Protein AF-0000000087545070 (afdb_homodimer)

InterPro domains:
  IPR004045 Glutathione S-transferase, N-terminal [PF13409] (9-76)
  IPR004045 Glutathione S-transferase, N-terminal [PS50404] (1-81)
  IPR004046 Glutathione S-transferase, C-terminal [PF00043] (104-188)
  IPR010987 Glutathione S-transferase, C-terminal-like [PS50405] (87-203)
  IPR036249 Thioredoxin-lik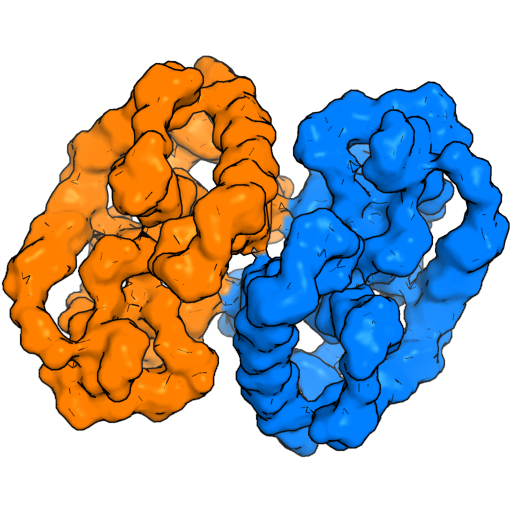e superfamily [SSF52833] (1-84)
  IPR036282 Glutathione S-transferase, C-terminal domain superfamily [SSF47616] (80-197)
  IPR040079 Glutathione transferase family [SFLDS00019] (1-199)

Solvent-accessible surface area (backbone atoms only — not comparable to full-atom values): 22000 Å² total; per-residue (Å²): 68,36,40,36,26,37,78,96,39,66,26,49,19,46,46,25,46,36,50,69,68,68,54,78,67,42,84,37,43,39,22,83,82,81,31,36,28,65,86,73,45,57,40,48,78,74,36,77,88,59,64,66,28,37,36,34,42,83,87,64,52,69,41,44,45,57,69,24,43,34,52,52,54,45,68,71,41,83,87,54,72,42,52,60,57,77,89,38,70,62,27,44,51,47,42,24,50,42,50,46,41,44,46,48,51,45,48,38,47,53,64,68,72,41,82,85,51,53,66,76,57,42,47,57,41,50,54,54,31,48,55,50,49,52,52,52,26,62,68,33,60,97,42,78,29,90,79,63,53,70,27,49,59,47,42,40,48,48,39,51,60,65,49,33,62,83,67,74,42,65,58,72,81,33,60,49,47,36,50,39,46,53,56,55,55,67,35,67,39,41,44,49,38,54,52,52,52,70,68,52,73,89,95,67,35,40,36,26,40,77,96,39,66,25,49,18,44,46,25,48,37,49,69,68,67,54,77,66,42,82,36,44,39,22,82,83,81,32,35,28,65,86,72,44,58,41,50,79,73,36,76,88,58,63,68,27,37,37,33,41,83,89,65,52,70,44,44,46,59,70,24,43,35,51,53,55,45,67,71,41,82,87,54,71,41,51,60,58,78,89,37,71,61,26,45,51,48,43,25,49,40,50,46,40,43,46,48,51,44,48,37,47,53,64,68,74,42,83,88,51,53,66,76,56,42,48,56,40,48,54,55,31,49,55,50,49,51,51,51,26,60,69,33,61,96,42,77,30,88,78,62,54,69,26,49,59,48,42,40,49,48,40,52,58,66,48,34,62,83,67,74,42,67,57,72,83,33,60,49,47,36,52,38,46,53,56,52,56,68,36,68,39,41,45,49,38,53,51,52,52,70,68,53,72,89,92

Secondary structure (DSSP, 8-state):
-EEEE-TTSTTHHHHHHHHHHT---EEEEB-TTT-BBTTSSBGGGT-TT--S-EEE-TTS-EEESHHHHHHHHHHTSTT-SSSPPTTSHHHHHHHHHHHHIIIIIIHHHGGGG-TTS-HHHHHHHHHHHHHHHHHHHHHTTT-SSTBSB--HHHHHHHHHHTTGGGGT--GGGSHHHHHHHHHHHTSHHHHHHHHHHHHSPP-/-EEEE-TTSTTHHHHHHHHHHT---EEEEB-TTT-BBTTSSBGGGT-TT--S-EEE-TTS-EEESHHHHHHHHHHTSTT-SSSPPTTSHHHHHHHHHHHHIIIIIIHHHGGGG-TTS-HHHHHHHHHHHHHHHHHHHHHTTT-SSTBSB--HHHHHHHHHHTTGGGGT--GGGSHHHHHHHHHHHTSHHHHHHHHHHHHSPP-

Foldseek 3Di:
DEWEDEALDLSLLLQLLCLLLVHDYHYWYADQPQCAIPVGDRVCVQPVVRDDTWDQDPVGDIDGDLLVSSVVSVVVRPPDPQADDPPDVRNVVVVVLSVCCVCQQQVLCVVLVDPVDDPVVNVVSVVSNVVSLVVVLVCCVVALANSRDHHSSLSSNLSSVVCCVVNVHDNVVRVSVVNSNVVVCPDPSSVVSNVVNVPDDDD/DEWEDEALDLSLLLQLLCLLLVHDYHYWYADQPQCAIPVGDRVCVQPVVRDDTWDQDPVGDIDGDLLVSSVVSVVVRPPDPQADDPPDVRNVVVVVLSVCCVCQQQVLCVVLVPPVDDPVVNVVSVVSNVVSLVVVLVCCVVALANSRDHHSSLSSNLSSVVCCVVNVHDNVVRVSVVNSNVVVCPDPSSVVSNVVNVPDDDD

Sequence (406 aa):
MKLYFAPMTCSLSPHIVLRELGLPFELIRVDNKTKATADGRDFRDINPKGYVAALVLDNGQVLTEGPAIVQYLADQVPGNSLAPANGTWERTRLQELLN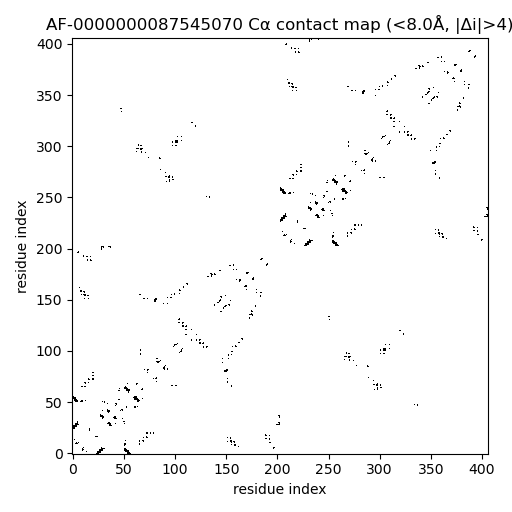FITSEIHGGSAPLFNADIPEPTQEIFRQKLFKRLDYLNKSLANKHYLLGDFGVADAYLFTVLKWLPFFDIDIRNWMELASFMNRVEARPSVQAAIAAEEATLPVMKLYFAPMTCSLSPHIVLRELGLPFELIRVDNKTKATADGRDFRDINPKGYVAALVLDNGQVLTEGPAIVQYLADQVPGNSLAPANGTWERTRLQELLNFITSEIHGGSAPLFNADIPEPTQEIFRQKLFKRLDYLNKSLANKHYLLGDFGVADAYLFTVLKWLPFFDIDIRNWMELASFMNRVEARPSVQAAIAAEEATLPV

Nearest PDB structures (foldseek):
  2dsa-assembly2_C  TM=9.836E-01  e=1.016E-21  Paraburkholderia xenovorans LB400
  4kgi-assembly1_B  TM=9.615E-01  e=3.868E-19  Shigella flexneri 2a str. 2457T
  1f2e-assembly1_A  TM=9.728E-01  e=1.217E-18  Sphingomonas paucimobilis
  1n2a-assembly1_A  TM=9.494E-01  e=1.500E-18  Escherichia coli
  6m1t-assembly1_B  TM=9.633E-01  e=4.253E-18  Sphingobium chungbukense

Radius of gyration: 20.49 Å; Cα contacts (8 Å, |Δi|>4): 634; chains: 2; bounding box: 48×54×51 Å

pLDDT: mean 97.84, std 1.54, range [91.88, 98.94]

Organism: NCBI:txid47879

Structure (mmCIF, N/CA/C/O backbone):
data_AF-0000000087545070-model_v1
#
loop_
_entity.id
_entity.type
_entity.pdbx_description
1 polymer 'GST C-terminal domain-containing protein'
#
loop_
_atom_site.group_PDB
_atom_site.id
_atom_site.type_symbol
_atom_site.label_atom_id
_atom_site.label_alt_id
_atom_site.label_comp_id
_atom_site.label_asym_id
_atom_site.label_entity_id
_atom_site.label_seq_id
_atom_site.pdbx_PDB_ins_code
_atom_site.Cartn_x
_atom_site.Cartn_y
_atom_site.Cartn_z
_atom_site.occupancy
_atom_site.B_iso_or_equiv
_atom_site.auth_seq_id
_atom_site.auth_comp_id
_atom_site.auth_asym_id
_atom_site.auth_atom_id
_atom_site.pdbx_PDB_model_num
ATOM 1 N N . MET A 1 1 ? 16.094 -10.484 -16.25 1 98.06 1 MET A N 1
ATOM 2 C CA . MET A 1 1 ? 15.594 -10.125 -14.922 1 98.06 1 MET A CA 1
ATOM 3 C C . MET A 1 1 ? 15.586 -11.336 -14 1 98.06 1 MET A C 1
ATOM 5 O O . MET A 1 1 ? 15.586 -12.477 -14.461 1 98.06 1 MET A O 1
ATOM 9 N N . LYS A 1 2 ? 15.766 -11.117 -12.727 1 98.81 2 LYS A N 1
ATOM 10 C CA . LYS A 1 2 ? 15.648 -12.156 -11.703 1 98.81 2 LYS A CA 1
ATOM 11 C C . LYS A 1 2 ? 14.539 -11.828 -10.703 1 98.81 2 LYS A C 1
ATOM 13 O O . LYS A 1 2 ? 14.5 -10.719 -10.156 1 98.81 2 LYS A O 1
ATOM 18 N N . LEU A 1 3 ? 13.641 -12.758 -10.578 1 98.94 3 LEU A N 1
ATOM 19 C CA . LEU A 1 3 ? 12.609 -12.609 -9.555 1 98.94 3 LEU A CA 1
ATOM 20 C C . LEU A 1 3 ? 12.93 -13.453 -8.328 1 98.94 3 LEU A C 1
ATOM 22 O O . LEU A 1 3 ? 12.961 -14.688 -8.406 1 98.94 3 LEU A O 1
ATOM 26 N N . TYR A 1 4 ? 13.258 -12.82 -7.234 1 98.94 4 TYR A N 1
ATOM 27 C CA . TYR A 1 4 ? 13.406 -13.508 -5.953 1 98.94 4 TYR A CA 1
ATOM 28 C C . TYR A 1 4 ? 12.047 -13.742 -5.309 1 98.94 4 TYR A C 1
ATOM 30 O O . TYR A 1 4 ? 11.273 -12.797 -5.105 1 98.94 4 TYR A O 1
ATOM 38 N N . PHE A 1 5 ? 11.781 -15.008 -5.02 1 98.81 5 PHE A N 1
ATOM 39 C CA . PHE A 1 5 ? 10.445 -15.406 -4.582 1 98.81 5 PHE A CA 1
ATOM 40 C C . PHE A 1 5 ? 10.531 -16.438 -3.469 1 98.81 5 PHE A C 1
ATOM 42 O O . PHE A 1 5 ? 11.602 -17 -3.219 1 98.81 5 PHE A O 1
ATOM 49 N N . ALA A 1 6 ? 9.5 -16.625 -2.738 1 98.31 6 ALA A N 1
ATOM 50 C CA . ALA A 1 6 ? 9.25 -17.766 -1.869 1 98.31 6 ALA A CA 1
ATOM 51 C C . ALA A 1 6 ? 7.871 -18.359 -2.127 1 98.31 6 ALA A C 1
ATOM 53 O O . ALA A 1 6 ? 6.91 -17.641 -2.393 1 98.31 6 ALA A O 1
ATOM 54 N N . PRO A 1 7 ? 7.723 -19.672 -2.061 1 96.19 7 PRO A N 1
ATOM 55 C CA . PRO A 1 7 ? 6.426 -20.297 -2.332 1 96.19 7 PRO A CA 1
ATOM 56 C C . PRO A 1 7 ? 5.328 -19.828 -1.381 1 96.19 7 PRO A C 1
ATOM 58 O O . PRO A 1 7 ? 5.586 -19.609 -0.194 1 96.19 7 PRO A O 1
ATOM 61 N N . MET A 1 8 ? 4.152 -19.656 -1.909 1 94.62 8 MET A N 1
ATOM 62 C CA . MET A 1 8 ? 2.951 -19.328 -1.146 1 94.62 8 MET A CA 1
ATOM 63 C C . MET A 1 8 ? 3.072 -17.953 -0.508 1 94.62 8 MET A C 1
ATOM 65 O O . MET A 1 8 ? 2.623 -17.734 0.62 1 94.62 8 MET A O 1
ATOM 69 N N . THR A 1 9 ? 3.834 -17.094 -1.101 1 97.94 9 THR A N 1
ATOM 70 C CA . THR A 1 9 ? 3.947 -15.703 -0.652 1 97.94 9 THR A CA 1
ATOM 71 C C . THR A 1 9 ? 3.445 -14.742 -1.727 1 97.94 9 THR A C 1
ATOM 73 O O . THR A 1 9 ? 2.98 -15.172 -2.783 1 97.94 9 THR A O 1
ATOM 76 N N . CYS A 1 10 ? 3.539 -13.492 -1.442 1 98.5 10 CYS A N 1
ATOM 77 C CA . CYS A 1 10 ? 3.021 -12.445 -2.32 1 98.5 10 CYS A CA 1
ATOM 78 C C . CYS A 1 10 ? 3.809 -12.391 -3.625 1 98.5 10 CYS A C 1
ATOM 80 O O . CYS A 1 10 ? 3.363 -11.781 -4.598 1 98.5 10 CYS A O 1
ATOM 82 N N . SER A 1 11 ? 4.988 -13.016 -3.701 1 98.81 11 SER A N 1
ATOM 83 C CA . SER A 1 11 ? 5.836 -12.961 -4.887 1 98.81 11 SER A CA 1
ATOM 84 C C . SER A 1 11 ? 5.219 -13.742 -6.043 1 98.81 11 SER A C 1
ATOM 86 O O . SER A 1 11 ? 5.668 -13.625 -7.188 1 98.81 11 SER A O 1
ATOM 88 N N . LEU A 1 12 ? 4.152 -14.523 -5.773 1 98.94 12 LEU A N 1
ATOM 89 C CA . LEU A 1 12 ? 3.424 -15.195 -6.844 1 98.94 12 LEU A CA 1
ATOM 90 C C . LEU A 1 12 ? 2.809 -14.188 -7.805 1 98.94 12 LEU A C 1
ATOM 92 O O . LEU A 1 12 ? 2.727 -14.438 -9.008 1 98.94 12 LEU A O 1
ATOM 96 N N . SER A 1 13 ? 2.434 -13.055 -7.293 1 98.94 13 SER A N 1
ATOM 97 C CA . SER A 1 13 ? 1.798 -12.008 -8.086 1 98.94 13 SER A CA 1
ATOM 98 C C . SER A 1 13 ? 2.715 -11.531 -9.211 1 98.94 13 SER A C 1
ATOM 100 O O . SER A 1 13 ? 2.385 -11.672 -10.391 1 98.94 13 SER A O 1
ATOM 102 N N . PRO A 1 14 ? 3.926 -10.992 -8.938 1 98.94 14 PRO A N 1
ATOM 103 C CA . PRO A 1 14 ? 4.793 -10.602 -10.055 1 98.94 14 PRO A CA 1
ATOM 104 C C . PRO A 1 14 ? 5.207 -11.789 -10.922 1 98.94 14 PRO A C 1
ATOM 106 O O . PRO A 1 14 ? 5.434 -11.633 -12.125 1 98.94 14 PRO A O 1
ATOM 109 N N . HIS A 1 15 ? 5.277 -13 -10.328 1 98.94 15 HIS A N 1
ATOM 110 C CA . HIS A 1 15 ? 5.574 -14.188 -11.117 1 98.94 15 HIS A CA 1
ATOM 111 C C . HIS A 1 15 ? 4.508 -14.414 -12.188 1 98.94 15 HIS A C 1
ATOM 113 O O . HIS A 1 15 ? 4.832 -14.641 -13.352 1 98.94 15 HIS A O 1
ATOM 119 N N . ILE A 1 16 ? 3.242 -14.328 -11.82 1 98.94 16 ILE A N 1
ATOM 120 C CA . ILE A 1 16 ? 2.125 -14.461 -12.75 1 98.94 16 ILE A CA 1
ATOM 121 C C . ILE A 1 16 ? 2.223 -13.391 -13.828 1 98.94 16 ILE A C 1
ATOM 123 O O . ILE A 1 16 ? 2.08 -13.68 -15.023 1 98.94 16 ILE A O 1
ATOM 127 N N . VAL A 1 17 ? 2.5 -12.141 -13.43 1 98.94 17 VAL A N 1
ATOM 128 C CA . VAL A 1 17 ? 2.527 -11.008 -14.352 1 98.94 17 VAL A CA 1
ATOM 129 C C . VAL A 1 17 ? 3.656 -11.195 -15.359 1 98.94 17 VAL A C 1
ATOM 131 O O . VAL A 1 17 ? 3.482 -10.914 -16.547 1 98.94 17 VAL A O 1
ATOM 134 N N . LEU A 1 18 ? 4.812 -11.664 -14.906 1 98.94 18 LEU A N 1
ATOM 135 C CA . LEU A 1 18 ? 5.922 -11.953 -15.805 1 98.94 18 LEU A CA 1
ATOM 136 C C . LEU A 1 18 ? 5.508 -12.953 -16.891 1 98.94 18 LEU A C 1
ATOM 138 O O . LEU A 1 18 ? 5.809 -12.758 -18.062 1 98.94 18 LEU A O 1
ATOM 142 N N . ARG A 1 19 ? 4.801 -13.953 -16.5 1 98.88 19 ARG A N 1
ATOM 143 C CA . ARG A 1 19 ? 4.371 -14.992 -17.438 1 98.88 19 ARG A CA 1
ATOM 144 C C . ARG A 1 19 ? 3.281 -14.484 -18.375 1 98.88 19 ARG A C 1
ATOM 146 O O . ARG A 1 19 ? 3.297 -14.766 -19.562 1 98.88 19 ARG A O 1
ATOM 153 N N . GLU A 1 20 ? 2.311 -13.711 -17.844 1 98.81 20 GLU A N 1
ATOM 154 C CA . GLU A 1 20 ? 1.271 -13.109 -18.672 1 98.81 20 GLU A CA 1
ATOM 155 C C . GLU A 1 20 ? 1.877 -12.25 -19.781 1 98.81 20 GLU A C 1
ATOM 157 O O . GLU A 1 20 ? 1.342 -12.195 -20.891 1 98.81 20 GLU A O 1
ATOM 162 N N . LEU A 1 21 ? 2.982 -11.602 -19.469 1 98.75 21 LEU A N 1
ATOM 163 C CA . LEU A 1 21 ? 3.588 -10.648 -20.391 1 98.75 21 LEU A CA 1
ATOM 164 C C . LEU A 1 21 ? 4.59 -11.336 -21.312 1 98.75 21 LEU A C 1
ATOM 166 O O . LEU A 1 21 ? 5.086 -10.727 -22.266 1 98.75 21 LEU A O 1
ATOM 170 N N . GLY A 1 22 ? 4.938 -12.57 -21.031 1 98.25 22 GLY A N 1
ATOM 171 C CA . GLY A 1 22 ? 5.914 -13.305 -21.828 1 98.25 22 GLY A CA 1
ATOM 172 C C . GLY A 1 22 ? 7.324 -12.766 -21.672 1 98.25 22 GLY A C 1
ATOM 173 O O . GLY A 1 22 ? 8.117 -12.812 -22.625 1 98.25 22 GLY A O 1
ATOM 174 N N . LEU A 1 23 ? 7.605 -12.141 -20.547 1 98.5 23 LEU A N 1
ATOM 175 C CA . LEU A 1 23 ? 8.938 -11.602 -20.312 1 98.5 23 LEU A CA 1
ATOM 176 C C . LEU A 1 23 ? 9.883 -12.688 -19.797 1 98.5 23 LEU A C 1
ATOM 178 O O . LEU A 1 23 ? 9.492 -13.531 -19 1 98.5 23 LEU A O 1
ATOM 182 N N . PRO A 1 24 ? 11.055 -12.688 -20.344 1 98.25 24 PRO A N 1
ATOM 183 C CA . PRO A 1 24 ? 12.031 -13.641 -19.797 1 98.25 24 PRO A CA 1
ATOM 184 C C . PRO A 1 24 ? 12.492 -13.281 -18.391 1 98.25 24 PRO A C 1
ATOM 186 O O . PRO A 1 24 ? 12.664 -12.102 -18.078 1 98.25 24 PRO A O 1
ATOM 189 N N . PHE A 1 25 ? 12.68 -14.312 -17.578 1 98.62 25 PHE A N 1
ATOM 190 C CA . PHE A 1 25 ? 13.148 -14.102 -16.219 1 98.62 25 PHE A CA 1
ATOM 191 C C . PHE A 1 25 ? 13.75 -15.383 -15.648 1 98.62 25 PHE A C 1
ATOM 193 O O . PHE A 1 25 ? 13.5 -16.469 -16.156 1 98.62 25 PHE A O 1
ATOM 200 N N . GLU A 1 26 ? 14.539 -15.172 -14.633 1 98.5 26 GLU A N 1
ATOM 201 C CA . GLU A 1 26 ? 15.016 -16.266 -13.781 1 98.5 26 GLU A CA 1
ATOM 202 C C . GLU A 1 26 ? 14.328 -16.234 -12.414 1 98.5 26 GLU A C 1
ATOM 204 O O . GLU A 1 26 ? 14.203 -15.172 -11.797 1 98.5 26 GLU A O 1
ATOM 209 N N . LEU A 1 27 ? 13.852 -17.375 -12 1 98.31 27 LEU A N 1
ATOM 210 C CA . LEU A 1 27 ? 13.195 -17.531 -10.703 1 98.31 27 LEU A CA 1
ATOM 211 C C . LEU A 1 27 ? 14.195 -18 -9.648 1 98.31 27 LEU A C 1
ATOM 213 O O . LEU A 1 27 ? 14.836 -19.047 -9.812 1 98.31 27 LEU A O 1
ATOM 217 N N . ILE A 1 28 ? 14.367 -17.219 -8.562 1 98.75 28 ILE A N 1
ATOM 218 C CA . ILE A 1 28 ? 15.336 -17.547 -7.523 1 98.75 28 ILE A CA 1
ATOM 219 C C . ILE A 1 28 ? 14.625 -17.688 -6.176 1 98.75 28 ILE A C 1
ATOM 221 O O . ILE A 1 28 ? 14.164 -16.688 -5.613 1 98.75 28 ILE A O 1
ATOM 225 N N . ARG A 1 29 ? 14.602 -18.844 -5.621 1 98.69 29 ARG A N 1
ATOM 226 C CA . ARG A 1 29 ? 13.875 -19.109 -4.387 1 98.69 29 ARG A CA 1
ATOM 227 C C . ARG A 1 29 ? 14.617 -18.562 -3.178 1 98.69 29 ARG A C 1
ATOM 229 O O . ARG A 1 29 ? 15.836 -18.672 -3.09 1 98.69 29 ARG A O 1
ATOM 236 N N . VAL A 1 30 ? 13.891 -17.984 -2.27 1 98.75 30 VAL A N 1
ATOM 237 C CA . VAL A 1 30 ? 14.391 -17.438 -1.014 1 98.75 30 VAL A CA 1
ATOM 238 C C . VAL A 1 30 ? 13.805 -18.219 0.161 1 98.75 30 VAL A C 1
ATOM 240 O O . VAL A 1 30 ? 12.609 -18.547 0.163 1 98.75 30 VAL A O 1
ATOM 243 N N . ASP A 1 31 ? 14.633 -18.625 1.137 1 98 31 ASP A N 1
ATOM 244 C CA . ASP A 1 31 ? 14.133 -19.078 2.426 1 98 31 ASP A CA 1
ATOM 245 C C . ASP A 1 31 ? 13.719 -17.906 3.311 1 98 31 ASP A C 1
ATOM 247 O O . ASP A 1 31 ? 14.57 -17.141 3.768 1 98 31 ASP A O 1
ATOM 251 N N . ASN A 1 32 ? 12.484 -17.812 3.59 1 93.94 32 ASN A N 1
ATOM 252 C CA . ASN A 1 32 ? 11.938 -16.656 4.277 1 93.94 32 ASN A CA 1
ATOM 253 C C . ASN A 1 32 ? 12.445 -16.562 5.715 1 93.94 32 ASN A C 1
ATOM 255 O O . ASN A 1 32 ? 12.383 -15.492 6.332 1 93.94 32 ASN A O 1
ATOM 259 N N . LYS A 1 33 ? 12.867 -17.578 6.238 1 93.56 33 LYS A N 1
ATOM 260 C CA . LYS A 1 33 ? 13.344 -17.594 7.617 1 93.56 33 LYS A CA 1
ATOM 261 C C . LYS A 1 33 ? 14.844 -17.297 7.688 1 93.56 33 LYS A C 1
ATOM 263 O O . LYS A 1 33 ? 15.258 -16.359 8.375 1 93.56 33 LYS A O 1
ATOM 268 N N . THR A 1 34 ? 15.617 -18.016 6.898 1 97.12 34 THR A N 1
ATOM 269 C CA . THR A 1 34 ? 17.062 -17.891 6.988 1 97.12 34 THR A CA 1
ATOM 270 C C . THR A 1 34 ? 17.562 -16.781 6.062 1 97.12 34 THR A C 1
ATOM 272 O O . THR A 1 34 ? 18.703 -16.328 6.184 1 97.12 34 THR A O 1
ATOM 275 N N . LYS A 1 35 ? 16.734 -16.406 5.051 1 98.25 35 LYS A N 1
ATOM 276 C CA . LYS A 1 35 ? 17.047 -15.398 4.043 1 98.25 35 LYS A CA 1
ATOM 277 C C . LYS A 1 35 ? 18.109 -15.898 3.076 1 98.25 35 LYS A C 1
ATOM 279 O O . LYS A 1 35 ? 18.734 -15.109 2.365 1 98.25 35 LYS A O 1
ATOM 284 N N . ALA A 1 36 ? 18.328 -17.188 3.113 1 98.44 36 ALA A N 1
ATOM 285 C CA . ALA A 1 36 ? 19.203 -17.781 2.111 1 98.44 36 ALA A CA 1
ATOM 286 C C . ALA A 1 36 ? 18.516 -17.844 0.748 1 98.44 36 ALA A C 1
ATOM 288 O O . ALA A 1 36 ? 17.312 -18.031 0.665 1 98.44 36 ALA A O 1
ATOM 289 N N . THR A 1 37 ? 19.234 -17.734 -0.294 1 98.38 37 THR A N 1
ATOM 290 C CA . THR A 1 37 ? 18.688 -17.812 -1.646 1 98.38 37 THR A CA 1
ATOM 291 C C . THR A 1 37 ? 19.25 -19.031 -2.379 1 98.38 37 THR A C 1
ATOM 293 O O . THR A 1 37 ? 20.297 -19.547 -2.023 1 98.38 37 THR A O 1
ATOM 296 N N . ALA A 1 38 ? 18.547 -19.453 -3.387 1 98.25 38 ALA A N 1
ATOM 297 C CA . ALA A 1 38 ? 18.938 -20.609 -4.176 1 98.25 38 ALA A CA 1
ATOM 298 C C . ALA A 1 38 ? 20.25 -20.359 -4.93 1 98.25 38 ALA A C 1
ATOM 300 O O . ALA A 1 38 ? 20.953 -21.297 -5.301 1 98.25 38 ALA A O 1
ATOM 301 N N . ASP A 1 39 ? 20.578 -19.094 -5.125 1 97.06 39 ASP A N 1
ATOM 302 C CA . ASP A 1 39 ? 21.812 -18.797 -5.844 1 97.06 39 ASP A CA 1
ATOM 303 C C . ASP A 1 39 ? 22.953 -18.516 -4.875 1 97.06 39 ASP A C 1
ATOM 305 O O . ASP A 1 39 ? 24 -17.969 -5.27 1 97.06 39 ASP A O 1
ATOM 309 N N . GLY A 1 40 ? 22.719 -18.734 -3.582 1 96.94 40 GLY A N 1
ATOM 310 C CA . GLY A 1 40 ? 23.797 -18.797 -2.613 1 96.94 40 GLY A CA 1
ATOM 311 C C . GLY A 1 40 ? 24.062 -17.469 -1.939 1 96.94 40 GLY A C 1
ATOM 312 O O . GLY A 1 40 ? 25.016 -17.344 -1.171 1 96.94 40 GLY A O 1
ATOM 313 N N . ARG A 1 41 ? 23.266 -16.547 -2.117 1 97.38 41 ARG A N 1
ATOM 314 C CA . ARG A 1 41 ? 23.469 -15.219 -1.536 1 97.38 41 ARG A CA 1
ATOM 315 C C . ARG A 1 41 ? 22.594 -15.031 -0.302 1 97.38 41 ARG A C 1
ATOM 317 O O . ARG A 1 41 ? 21.688 -15.836 -0.04 1 97.38 41 ARG A O 1
ATOM 324 N N . ASP A 1 42 ? 22.938 -14.016 0.509 1 98.56 42 ASP A N 1
ATOM 325 C CA . ASP A 1 42 ? 22.016 -13.516 1.523 1 98.56 42 ASP A CA 1
ATOM 326 C C . ASP A 1 42 ? 20.984 -12.578 0.909 1 98.56 42 ASP A C 1
ATOM 328 O O . ASP A 1 42 ? 21.328 -11.539 0.35 1 98.56 42 ASP A O 1
ATOM 332 N N . PHE A 1 43 ? 19.703 -12.953 1.074 1 98.69 43 PHE A N 1
ATOM 333 C CA . PHE A 1 43 ? 18.641 -12.203 0.434 1 98.69 43 PHE A CA 1
ATOM 334 C C . PHE A 1 43 ? 18.656 -10.75 0.892 1 98.69 43 PHE A C 1
ATOM 336 O O . PHE A 1 43 ? 18.266 -9.852 0.141 1 98.69 43 PHE A O 1
ATOM 343 N N . ARG A 1 44 ? 19.172 -10.453 2.1 1 98.19 44 ARG A N 1
ATOM 344 C CA . ARG A 1 44 ? 19.203 -9.102 2.654 1 98.19 44 ARG A CA 1
ATOM 345 C C . ARG A 1 44 ? 20.172 -8.219 1.876 1 98.19 44 ARG A C 1
ATOM 347 O O . ARG A 1 44 ? 20.094 -6.988 1.964 1 98.19 44 ARG A O 1
ATOM 354 N N . ASP A 1 45 ? 21.047 -8.836 1.083 1 97.81 45 ASP A N 1
ATOM 355 C CA . ASP A 1 45 ? 21.938 -8.078 0.214 1 97.81 45 ASP A CA 1
ATOM 356 C C . ASP A 1 45 ? 21.203 -7.594 -1.035 1 97.81 45 ASP A C 1
ATOM 358 O O . ASP A 1 45 ? 21.672 -6.668 -1.708 1 97.81 45 ASP A O 1
ATOM 362 N N . ILE A 1 46 ? 20.125 -8.289 -1.35 1 98.38 46 ILE A N 1
ATOM 363 C CA . ILE A 1 46 ? 19.312 -7.934 -2.506 1 98.38 46 ILE A CA 1
ATOM 364 C C . ILE A 1 46 ? 18.219 -6.965 -2.084 1 98.38 46 ILE A C 1
ATOM 366 O O . ILE A 1 46 ? 18.031 -5.91 -2.703 1 98.38 46 ILE A O 1
ATOM 370 N N . ASN A 1 47 ? 17.578 -7.332 -1.012 1 98.38 47 ASN A N 1
ATOM 371 C CA . ASN A 1 47 ? 16.531 -6.504 -0.418 1 98.38 47 ASN A CA 1
ATOM 372 C C . ASN A 1 47 ? 16.734 -6.348 1.088 1 98.38 47 ASN A C 1
ATOM 374 O O . ASN A 1 47 ? 16.312 -7.207 1.864 1 98.38 47 ASN A O 1
ATOM 378 N N . PRO A 1 48 ? 17.203 -5.219 1.527 1 97.44 48 PRO A N 1
ATOM 379 C CA . PRO A 1 48 ? 17.484 -5.004 2.949 1 97.44 48 PRO A CA 1
ATOM 380 C C . PRO A 1 48 ? 16.219 -5.074 3.814 1 97.44 48 PRO A C 1
ATOM 382 O O . PRO A 1 48 ? 16.312 -5.25 5.031 1 97.44 48 PRO A O 1
ATOM 385 N N . LYS A 1 49 ? 15 -4.957 3.25 1 97.44 49 LYS A N 1
ATOM 386 C CA . LYS A 1 49 ? 13.758 -5.105 4.004 1 97.44 49 LYS A CA 1
ATOM 387 C C . LYS A 1 49 ? 13.539 -6.555 4.422 1 97.44 49 LYS A C 1
ATOM 389 O O . LYS A 1 49 ? 12.773 -6.832 5.344 1 97.44 49 LYS A O 1
ATOM 394 N N . GLY A 1 50 ? 14.117 -7.52 3.586 1 97.56 50 GLY A N 1
ATOM 395 C CA . GLY A 1 50 ? 14.195 -8.906 4.02 1 97.56 50 GLY A CA 1
ATOM 396 C C . GLY A 1 50 ? 12.992 -9.734 3.615 1 97.56 50 GLY A C 1
ATOM 397 O O . GLY A 1 50 ? 12.82 -10.859 4.082 1 97.56 50 GLY A O 1
ATOM 398 N N . TYR A 1 51 ? 12.062 -9.148 2.83 1 97.75 51 TYR A N 1
ATOM 399 C CA . TYR A 1 51 ? 10.914 -9.945 2.414 1 97.75 51 TYR A CA 1
ATOM 400 C C . TYR A 1 51 ? 10.75 -9.922 0.898 1 97.75 51 TYR A C 1
ATOM 402 O O . TYR A 1 51 ? 11.172 -8.961 0.239 1 97.75 51 TYR A O 1
ATOM 410 N N . VAL A 1 52 ? 10.266 -10.977 0.332 1 98.31 52 VAL A N 1
ATOM 411 C CA . VAL A 1 52 ? 9.984 -11.086 -1.097 1 98.31 52 VAL A CA 1
ATOM 412 C C . VAL A 1 52 ? 8.727 -10.289 -1.44 1 98.31 52 VAL A C 1
ATOM 414 O O . VAL A 1 52 ? 7.91 -10 -0.564 1 98.31 52 VAL A O 1
ATOM 417 N N . ALA A 1 53 ? 8.609 -9.852 -2.605 1 98.5 53 ALA A N 1
ATOM 418 C CA . ALA A 1 53 ? 9.383 -10.125 -3.814 1 98.5 53 ALA A CA 1
ATOM 419 C C . ALA A 1 53 ? 10.469 -9.078 -4.023 1 98.5 53 ALA A C 1
ATOM 421 O O . ALA A 1 53 ? 10.352 -7.953 -3.537 1 98.5 53 ALA A O 1
ATOM 422 N N . ALA A 1 54 ? 11.492 -9.414 -4.676 1 98.94 54 ALA A N 1
ATOM 423 C CA . ALA A 1 54 ? 12.477 -8.492 -5.242 1 98.94 54 ALA A CA 1
ATOM 424 C C . ALA A 1 54 ? 12.773 -8.836 -6.699 1 98.94 54 ALA A C 1
ATOM 426 O O . ALA A 1 54 ? 12.953 -10.008 -7.043 1 98.94 54 ALA A O 1
ATOM 427 N N . LEU A 1 55 ? 12.703 -7.887 -7.562 1 98.94 55 LEU A N 1
ATOM 428 C CA . LEU A 1 55 ? 13.031 -8.023 -8.977 1 98.94 55 LEU A CA 1
ATOM 429 C C . LEU A 1 55 ? 14.367 -7.359 -9.297 1 98.94 55 LEU A C 1
ATOM 431 O O . LEU A 1 55 ? 14.516 -6.148 -9.117 1 98.94 55 LEU A O 1
ATOM 435 N N . VAL A 1 56 ? 15.352 -8.102 -9.664 1 98.88 56 VAL A N 1
ATOM 436 C CA . VAL A 1 56 ? 16.609 -7.543 -10.148 1 98.88 56 VAL A CA 1
ATOM 437 C C . VAL A 1 56 ? 16.562 -7.367 -11.664 1 98.88 56 VAL A C 1
ATOM 439 O O . VAL A 1 56 ? 16.359 -8.336 -12.398 1 98.88 56 VAL A O 1
ATOM 442 N N . LEU A 1 57 ? 16.688 -6.18 -12.07 1 98.56 57 LEU A N 1
ATOM 443 C CA . LEU A 1 57 ? 16.625 -5.848 -13.492 1 98.56 57 LEU A CA 1
ATOM 444 C C . LEU A 1 57 ? 17.938 -6.199 -14.188 1 98.56 57 LEU A C 1
ATOM 446 O O . LEU A 1 57 ? 18.938 -6.465 -13.531 1 98.56 57 LEU A O 1
ATOM 450 N N . ASP A 1 58 ? 17.938 -6.105 -15.516 1 97.12 58 ASP A N 1
ATOM 451 C CA . ASP A 1 58 ? 19.109 -6.461 -16.297 1 97.12 58 ASP A CA 1
ATOM 452 C C . ASP A 1 58 ? 20.25 -5.484 -16.047 1 97.12 58 ASP A C 1
ATOM 454 O O . ASP A 1 58 ? 21.422 -5.852 -16.156 1 97.12 58 ASP A O 1
ATOM 458 N N . ASN A 1 59 ? 19.906 -4.277 -15.727 1 97.19 59 ASN A N 1
ATOM 459 C CA . ASN A 1 59 ? 20.922 -3.268 -15.477 1 97.19 59 ASN A CA 1
ATOM 460 C C . ASN A 1 59 ? 21.422 -3.324 -14.039 1 97.19 59 ASN A C 1
ATOM 462 O O . ASN A 1 59 ? 22.188 -2.451 -13.602 1 97.19 59 ASN A O 1
ATOM 466 N N . GLY A 1 60 ? 20.891 -4.238 -13.258 1 97.38 60 GLY A N 1
ATOM 467 C CA . GLY A 1 60 ? 21.391 -4.461 -11.914 1 97.38 60 GLY A CA 1
ATOM 468 C C . GLY A 1 60 ? 20.562 -3.771 -10.852 1 97.38 60 GLY A C 1
ATOM 469 O O . GLY A 1 60 ? 20.672 -4.078 -9.664 1 97.38 60 GLY A O 1
ATOM 470 N N . GLN A 1 61 ? 19.688 -2.889 -11.219 1 98.19 61 GLN A N 1
ATOM 471 C CA . GLN A 1 61 ? 18.828 -2.229 -10.234 1 98.19 61 GLN A CA 1
ATOM 472 C C . GLN A 1 61 ? 17.828 -3.205 -9.633 1 98.19 61 GLN A C 1
ATOM 474 O O . GLN A 1 61 ? 17.391 -4.152 -10.305 1 98.19 61 GLN A O 1
ATOM 479 N N . VAL A 1 62 ? 17.469 -2.994 -8.367 1 98.81 62 VAL A N 1
ATOM 480 C CA . VAL A 1 62 ? 16.531 -3.852 -7.66 1 98.81 62 VAL A CA 1
ATOM 481 C C . VAL A 1 62 ? 15.227 -3.098 -7.418 1 98.81 62 VAL A C 1
ATOM 483 O O . VAL A 1 62 ? 15.234 -1.941 -6.988 1 98.81 62 VAL A O 1
ATOM 486 N N . LEU A 1 63 ? 14.172 -3.703 -7.773 1 98.88 63 LEU A N 1
ATOM 487 C CA . LEU A 1 63 ? 12.844 -3.18 -7.48 1 98.88 63 LEU A CA 1
ATOM 488 C C . LEU A 1 63 ? 12.094 -4.102 -6.527 1 98.88 63 LEU A C 1
ATOM 490 O O . LEU A 1 63 ? 12.062 -5.32 -6.734 1 98.88 63 LEU A O 1
ATOM 494 N N . THR A 1 64 ? 11.547 -3.494 -5.457 1 98.75 64 THR A N 1
ATOM 495 C CA . THR A 1 64 ? 10.758 -4.262 -4.5 1 98.75 64 THR A CA 1
ATOM 496 C C . THR A 1 64 ? 9.32 -3.746 -4.445 1 98.75 64 THR A C 1
ATOM 498 O O . THR A 1 64 ? 8.938 -2.877 -5.23 1 98.75 64 THR A O 1
ATOM 501 N N . GLU A 1 65 ? 8.578 -4.316 -3.525 1 98.81 65 GLU A N 1
ATOM 502 C CA . GLU A 1 65 ? 7.168 -3.975 -3.354 1 98.81 65 GLU A CA 1
ATOM 503 C C . GLU A 1 65 ? 6.332 -4.469 -4.531 1 98.81 65 GLU A C 1
ATOM 505 O O . GLU A 1 65 ? 6.441 -3.947 -5.641 1 98.81 65 GLU A O 1
ATOM 510 N N . GLY A 1 66 ? 5.469 -5.43 -4.297 1 98.75 66 GLY A N 1
ATOM 511 C CA . GLY A 1 66 ? 4.672 -6.105 -5.309 1 98.75 66 GLY A CA 1
ATOM 512 C C . GLY A 1 66 ? 3.982 -5.148 -6.262 1 98.75 66 GLY A C 1
ATOM 513 O O . GLY A 1 66 ? 4.184 -5.219 -7.477 1 98.75 66 GLY A O 1
ATOM 514 N N . PRO A 1 67 ? 3.25 -4.195 -5.719 1 98.88 67 PRO A N 1
ATOM 515 C CA . PRO A 1 67 ? 2.51 -3.256 -6.562 1 98.88 67 PRO A CA 1
ATOM 516 C C . PRO A 1 67 ? 3.42 -2.436 -7.473 1 98.88 67 PRO A C 1
ATOM 518 O O . PRO A 1 67 ? 3.055 -2.141 -8.609 1 98.88 67 PRO A O 1
ATOM 521 N N . ALA A 1 68 ? 4.598 -2.051 -6.992 1 98.88 68 ALA A N 1
ATOM 522 C CA . ALA A 1 68 ? 5.547 -1.348 -7.852 1 98.88 68 ALA A CA 1
ATOM 523 C C . ALA A 1 68 ? 6.09 -2.27 -8.938 1 98.88 68 ALA A C 1
ATOM 525 O O . ALA A 1 68 ? 6.18 -1.879 -10.109 1 98.88 68 ALA A O 1
ATOM 526 N N . ILE A 1 69 ? 6.41 -3.518 -8.625 1 98.94 69 ILE A N 1
ATOM 527 C CA . ILE A 1 69 ? 6.996 -4.484 -9.547 1 98.94 69 ILE A CA 1
ATOM 528 C C . ILE A 1 69 ? 6.016 -4.785 -10.68 1 98.94 69 ILE A C 1
ATOM 530 O O . ILE A 1 69 ? 6.379 -4.715 -11.859 1 98.94 69 ILE A O 1
ATOM 534 N N . VAL A 1 70 ? 4.758 -5.062 -10.336 1 98.94 70 VAL A N 1
ATOM 535 C CA . VAL A 1 70 ? 3.826 -5.547 -11.352 1 98.94 70 VAL A CA 1
ATOM 536 C C . VAL A 1 70 ? 3.484 -4.414 -12.312 1 98.94 70 VAL A C 1
ATOM 538 O O . VAL A 1 70 ? 3.285 -4.652 -13.508 1 98.94 70 VAL A O 1
ATOM 541 N N . GLN A 1 71 ? 3.389 -3.205 -11.797 1 98.81 71 GLN A N 1
ATOM 542 C CA . GLN A 1 71 ? 3.133 -2.082 -12.695 1 98.81 71 GLN A CA 1
ATOM 543 C C . GLN A 1 71 ? 4.336 -1.819 -13.594 1 98.81 71 GLN A C 1
ATOM 545 O O . GLN A 1 71 ? 4.172 -1.552 -14.789 1 98.81 71 GLN A O 1
ATOM 550 N N . TYR A 1 72 ? 5.539 -1.869 -13.055 1 98.75 72 TYR A N 1
ATOM 551 C CA . TYR A 1 72 ? 6.754 -1.708 -13.844 1 98.75 72 TYR A CA 1
ATOM 552 C C . TYR A 1 72 ? 6.801 -2.719 -14.984 1 98.75 72 TYR A C 1
ATOM 554 O O . TYR A 1 72 ? 7.059 -2.354 -16.141 1 98.75 72 TYR A O 1
ATOM 562 N N . LEU A 1 73 ? 6.527 -3.949 -14.672 1 98.81 73 LEU A N 1
ATOM 563 C CA . LEU A 1 73 ? 6.559 -5.02 -15.664 1 98.81 73 LEU A CA 1
ATOM 564 C C . LEU A 1 73 ? 5.551 -4.758 -16.781 1 98.81 73 LEU A C 1
ATOM 566 O O . LEU A 1 73 ? 5.875 -4.891 -17.953 1 98.81 73 LEU A O 1
ATOM 570 N N . ALA A 1 74 ? 4.324 -4.41 -16.391 1 98.69 74 ALA A N 1
ATOM 571 C CA . ALA A 1 74 ? 3.301 -4.117 -17.391 1 98.69 74 ALA A CA 1
ATOM 572 C C . ALA A 1 74 ? 3.752 -2.998 -18.312 1 98.69 74 ALA A C 1
ATOM 574 O O . ALA A 1 74 ? 3.541 -3.07 -19.531 1 98.69 74 ALA A O 1
ATOM 575 N N . ASP A 1 75 ? 4.418 -2.012 -17.766 1 97.94 75 ASP A N 1
ATOM 576 C CA . ASP A 1 75 ? 4.824 -0.843 -18.531 1 97.94 75 ASP A CA 1
ATOM 577 C C . ASP A 1 75 ? 5.977 -1.181 -19.484 1 97.94 75 ASP A C 1
ATOM 579 O O . ASP A 1 75 ? 6.289 -0.409 -20.391 1 97.94 75 ASP A O 1
ATOM 583 N N . GLN A 1 76 ? 6.648 -2.322 -19.281 1 97.06 76 GLN A N 1
ATOM 584 C CA . GLN A 1 76 ? 7.75 -2.742 -20.141 1 97.06 76 GLN A CA 1
ATOM 585 C C . GLN A 1 76 ? 7.234 -3.295 -21.469 1 97.06 76 GLN A C 1
ATOM 587 O O . GLN A 1 76 ? 8 -3.473 -22.422 1 97.06 76 GLN A O 1
ATOM 592 N N . VAL A 1 77 ? 5.957 -3.617 -21.531 1 97.38 77 VAL A N 1
ATOM 593 C CA . VAL A 1 77 ? 5.379 -4.227 -22.719 1 97.38 77 VAL A CA 1
ATOM 594 C C . VAL A 1 77 ? 4.238 -3.355 -23.25 1 97.38 77 VAL A C 1
ATOM 596 O O . VAL A 1 77 ? 3.074 -3.57 -22.891 1 97.38 77 VAL A O 1
ATOM 599 N N . PRO A 1 78 ? 4.609 -2.445 -24.078 1 92.38 78 PRO A N 1
ATOM 600 C CA . PRO A 1 78 ? 3.568 -1.559 -24.609 1 92.38 78 PRO A CA 1
ATOM 601 C C . PRO A 1 78 ? 2.416 -2.32 -25.266 1 92.38 78 PRO A C 1
ATOM 603 O O . PRO A 1 78 ? 2.643 -3.322 -25.938 1 92.38 78 PRO A O 1
ATOM 606 N N . GLY A 1 79 ? 1.2 -1.839 -24.984 1 91.88 79 GLY A N 1
ATOM 607 C CA . GLY A 1 79 ? 0.025 -2.393 -25.641 1 91.88 79 GLY A CA 1
ATOM 608 C C . GLY A 1 79 ? -0.589 -3.553 -24.875 1 91.88 79 GLY A C 1
ATOM 609 O O . GLY A 1 79 ? -1.632 -4.078 -25.266 1 91.88 79 GLY A O 1
ATOM 610 N N . ASN A 1 80 ? 0.039 -3.957 -23.766 1 93.75 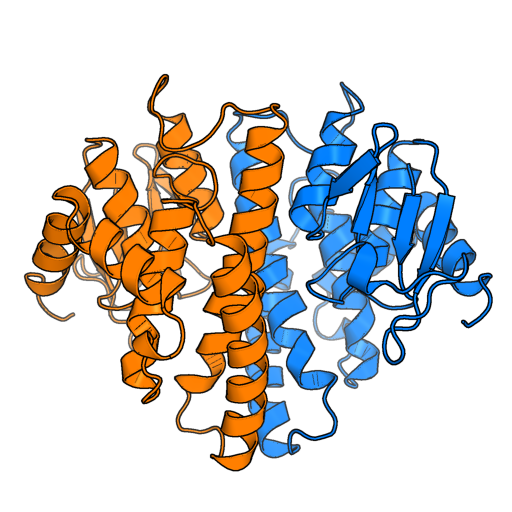80 ASN A N 1
ATOM 611 C CA . ASN A 1 80 ? -0.576 -5.035 -23 1 93.75 80 ASN A CA 1
ATOM 612 C C . ASN A 1 80 ? -1.879 -4.582 -22.344 1 93.75 80 ASN A C 1
ATOM 614 O O . ASN A 1 80 ? -2.176 -3.387 -22.312 1 93.75 80 ASN A O 1
ATOM 618 N N . SER A 1 81 ? -2.623 -5.512 -21.875 1 94.81 81 SER A N 1
ATOM 619 C CA . SER A 1 81 ? -3.912 -5.18 -21.281 1 94.81 81 SER A CA 1
ATOM 620 C C . SER A 1 81 ? -3.881 -5.352 -19.766 1 94.81 81 SER A C 1
ATOM 622 O O . SER A 1 81 ? -4.926 -5.355 -19.109 1 94.81 81 SER A O 1
ATOM 624 N N . LEU A 1 82 ? -2.717 -5.535 -19.203 1 98.62 82 LEU A N 1
ATOM 625 C CA . LEU A 1 82 ? -2.633 -5.918 -17.797 1 98.62 82 LEU A CA 1
ATOM 626 C C . LEU A 1 82 ? -2.689 -4.688 -16.891 1 98.62 82 LEU A C 1
ATOM 628 O O . LEU A 1 82 ? -2.924 -4.805 -15.688 1 98.62 82 LEU A O 1
ATOM 632 N N . ALA A 1 83 ? -2.389 -3.508 -17.406 1 98.5 83 ALA A N 1
ATOM 633 C CA . ALA A 1 83 ? -2.488 -2.25 -16.672 1 98.5 83 ALA A CA 1
ATOM 634 C C . ALA A 1 83 ? -2.93 -1.113 -17.578 1 98.5 83 ALA A C 1
ATOM 636 O O . ALA A 1 83 ? -2.475 -1.016 -18.719 1 98.5 83 ALA A O 1
ATOM 637 N N . PRO A 1 84 ? -3.85 -0.26 -17.094 1 97.94 84 PRO A N 1
ATOM 638 C CA . PRO A 1 84 ? -4.164 0.938 -17.875 1 97.94 84 PRO A CA 1
ATOM 639 C C . PRO A 1 84 ? -2.947 1.833 -18.109 1 97.94 84 PRO A C 1
ATOM 641 O O . PRO A 1 84 ? -1.974 1.759 -17.344 1 97.94 84 PRO A O 1
ATOM 644 N N . ALA A 1 85 ? -3.021 2.666 -19.125 1 96.94 85 ALA A N 1
ATOM 645 C CA . ALA A 1 85 ? -1.899 3.523 -19.5 1 96.94 85 ALA A CA 1
ATOM 646 C C . ALA A 1 85 ? -1.604 4.543 -18.406 1 96.94 85 ALA A C 1
ATOM 648 O O . ALA A 1 85 ? -2.521 5.039 -17.734 1 96.94 85 ALA A O 1
ATOM 649 N N . ASN A 1 86 ? -0.329 4.902 -18.266 1 96 86 ASN A N 1
ATOM 650 C CA . ASN A 1 86 ? 0.079 5.934 -17.312 1 96 86 ASN A CA 1
ATOM 651 C C . ASN A 1 86 ? -0.633 7.254 -17.594 1 96 86 ASN A C 1
ATOM 653 O O . ASN A 1 86 ? -0.835 7.633 -18.75 1 96 86 ASN A O 1
ATOM 657 N N . GLY A 1 87 ? -1.074 7.926 -16.516 1 93.62 87 GLY A N 1
ATOM 658 C CA . GLY A 1 87 ? -1.656 9.25 -16.625 1 93.62 87 GLY A CA 1
ATOM 659 C C . GLY A 1 87 ? -3.158 9.227 -16.844 1 93.62 87 GLY A C 1
ATOM 660 O O . GLY A 1 87 ? -3.809 10.273 -16.828 1 93.62 87 GLY A O 1
ATOM 661 N N . THR A 1 88 ? -3.74 8.039 -17.047 1 96.88 88 THR A N 1
ATOM 662 C CA . THR A 1 88 ? -5.18 7.926 -17.25 1 96.88 88 THR A CA 1
ATOM 663 C C . THR A 1 88 ? -5.906 7.777 -15.922 1 96.88 88 THR A C 1
ATOM 665 O O . THR A 1 88 ? -5.293 7.449 -14.906 1 96.88 88 THR A O 1
ATOM 668 N N . TRP A 1 89 ? -7.18 8.062 -15.93 1 97.62 89 TRP A N 1
ATOM 669 C CA . TRP A 1 89 ? -8.023 7.852 -14.758 1 97.62 89 TRP A CA 1
ATOM 670 C C . TRP A 1 89 ? -8.031 6.383 -14.352 1 97.62 89 TRP A C 1
ATOM 672 O O . TRP A 1 89 ? -7.992 6.066 -13.156 1 97.62 89 TRP A O 1
ATOM 682 N N . GLU A 1 90 ? -8.016 5.508 -15.352 1 97.94 90 GLU A N 1
ATOM 683 C CA . GLU A 1 90 ? -8.023 4.07 -15.102 1 97.94 90 GLU A CA 1
ATOM 684 C C . GLU A 1 90 ? -6.758 3.627 -14.375 1 97.94 90 GLU A C 1
ATOM 686 O O . GLU A 1 90 ? -6.797 2.711 -13.555 1 97.94 90 GLU A O 1
ATOM 691 N N . ARG A 1 91 ? -5.656 4.277 -14.734 1 98.31 91 ARG A N 1
ATOM 692 C CA . ARG A 1 91 ? -4.422 3.986 -14.008 1 98.31 91 ARG A CA 1
ATOM 693 C C . ARG A 1 91 ? -4.516 4.457 -12.562 1 98.31 91 ARG A C 1
ATOM 695 O O . ARG A 1 91 ? -4.023 3.783 -11.656 1 98.31 91 ARG A O 1
ATOM 702 N N . THR A 1 92 ? -5.129 5.594 -12.312 1 98.56 92 THR A N 1
ATOM 703 C CA . THR A 1 92 ? -5.371 6.078 -10.961 1 98.56 92 THR A CA 1
ATOM 704 C C . THR A 1 92 ? -6.215 5.082 -10.172 1 98.56 92 THR A C 1
ATOM 706 O O . THR A 1 92 ? -5.918 4.789 -9.008 1 98.56 92 THR A O 1
ATOM 709 N N . ARG A 1 93 ? -7.215 4.523 -10.812 1 98.69 93 ARG A N 1
ATOM 710 C CA . ARG A 1 93 ? -8.055 3.512 -10.188 1 98.69 93 ARG A CA 1
ATOM 711 C C . ARG A 1 93 ? -7.25 2.258 -9.859 1 98.69 93 ARG A C 1
ATOM 713 O O . ARG A 1 93 ? -7.469 1.626 -8.82 1 98.69 93 ARG A O 1
ATOM 720 N N . LEU A 1 94 ? -6.328 1.922 -10.727 1 98.81 94 LEU A N 1
ATOM 721 C CA . LEU A 1 94 ? -5.449 0.79 -10.453 1 98.81 94 LEU A CA 1
ATOM 722 C C . LEU A 1 94 ? -4.621 1.033 -9.195 1 98.81 94 LEU A C 1
ATOM 724 O O . LEU A 1 94 ? -4.492 0.145 -8.352 1 98.81 94 LEU A O 1
ATOM 728 N N . GLN A 1 95 ? -4.086 2.271 -9.07 1 98.75 95 GLN A N 1
ATOM 729 C CA . GLN A 1 95 ? -3.326 2.621 -7.875 1 98.75 95 GLN A CA 1
ATOM 730 C C . GLN A 1 95 ? -4.18 2.467 -6.617 1 98.75 95 GLN A C 1
ATOM 732 O O . GLN A 1 95 ? -3.701 1.98 -5.59 1 98.75 95 GLN A O 1
ATOM 737 N N . GLU A 1 96 ? -5.387 2.904 -6.75 1 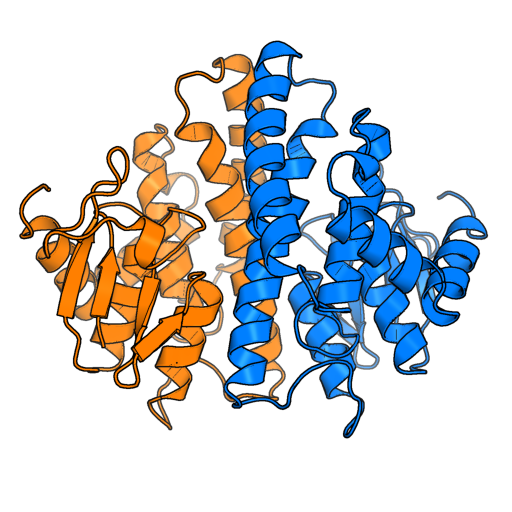98.81 96 GLU A N 1
ATOM 738 C CA . GLU A 1 96 ? -6.344 2.799 -5.652 1 98.81 96 GLU A CA 1
ATOM 739 C C . GLU A 1 96 ? -6.547 1.346 -5.234 1 98.81 96 GLU A C 1
ATOM 741 O O . GLU A 1 96 ? -6.465 1.021 -4.047 1 98.81 96 GLU A O 1
ATOM 746 N N . LEU A 1 97 ? -6.719 0.447 -6.184 1 98.81 97 LEU A N 1
ATOM 747 C CA . LEU A 1 97 ? -6.969 -0.968 -5.93 1 98.81 97 LEU A CA 1
ATOM 748 C C . LEU A 1 97 ? -5.738 -1.639 -5.332 1 98.81 97 LEU A C 1
ATOM 750 O O . LEU A 1 97 ? -5.848 -2.391 -4.359 1 98.81 97 LEU A O 1
ATOM 754 N N . LEU A 1 98 ? -4.594 -1.34 -5.914 1 98.94 98 LEU A N 1
ATOM 755 C CA . LEU A 1 98 ? -3.357 -1.953 -5.441 1 98.94 98 LEU A CA 1
ATOM 756 C C . LEU A 1 98 ? -3.07 -1.556 -3.998 1 98.94 98 LEU A C 1
ATOM 758 O O . LEU A 1 98 ? -2.652 -2.389 -3.191 1 98.94 98 LEU A O 1
ATOM 762 N N . ASN A 1 99 ? -3.297 -0.265 -3.709 1 98.94 99 ASN A N 1
ATOM 763 C CA . ASN A 1 99 ? -3.084 0.177 -2.336 1 98.94 99 ASN A CA 1
ATOM 764 C C . ASN A 1 99 ? -4.062 -0.493 -1.373 1 98.94 99 ASN A C 1
ATOM 766 O O . ASN A 1 99 ? -3.68 -0.887 -0.269 1 98.94 99 ASN A O 1
ATOM 770 N N . PHE A 1 100 ? -5.348 -0.619 -1.782 1 98.88 100 PHE A N 1
ATOM 771 C CA . PHE A 1 100 ? -6.355 -1.279 -0.961 1 98.88 100 PHE A CA 1
ATOM 772 C C . PHE A 1 100 ? -5.977 -2.732 -0.702 1 98.88 100 PHE A C 1
ATOM 774 O O . PHE A 1 100 ? -6.039 -3.203 0.436 1 98.88 100 PHE A O 1
ATOM 781 N N . ILE A 1 101 ? -5.562 -3.465 -1.743 1 98.94 101 ILE A N 1
ATOM 782 C CA . ILE A 1 101 ? -5.18 -4.863 -1.596 1 98.94 101 ILE A CA 1
ATOM 783 C C . ILE A 1 101 ? -3.988 -4.977 -0.645 1 98.94 101 ILE A C 1
ATOM 785 O O . ILE A 1 101 ? -3.973 -5.832 0.24 1 98.94 101 ILE A O 1
ATOM 789 N N . THR A 1 102 ? -2.998 -4.059 -0.803 1 98.88 102 THR A N 1
ATOM 790 C CA . THR A 1 102 ? -1.81 -4.055 0.042 1 98.88 102 THR A CA 1
ATOM 791 C C . THR A 1 102 ? -2.186 -3.826 1.503 1 98.88 102 THR A C 1
ATOM 793 O O . THR A 1 102 ? -1.781 -4.594 2.381 1 98.88 102 THR A O 1
ATOM 796 N N . SER A 1 103 ? -3.012 -2.836 1.748 1 98.56 103 SER A N 1
ATOM 797 C CA . SER A 1 103 ? -3.24 -2.371 3.113 1 98.56 103 SER A CA 1
ATOM 798 C C . SER A 1 103 ? -4.285 -3.232 3.82 1 98.56 103 SER A C 1
ATOM 800 O O . SER A 1 103 ? -4.121 -3.572 4.992 1 98.56 103 SER A O 1
ATOM 802 N N . GLU A 1 104 ? -5.309 -3.684 3.086 1 98.56 104 GLU A N 1
ATOM 803 C CA . GLU A 1 104 ? -6.492 -4.195 3.771 1 98.56 104 GLU A CA 1
ATOM 804 C C . GLU A 1 104 ? -6.594 -5.711 3.641 1 98.56 104 GLU A C 1
ATOM 806 O O . GLU A 1 104 ? -7.102 -6.387 4.539 1 98.56 104 GLU A O 1
ATOM 811 N N . ILE A 1 105 ? -6.145 -6.27 2.502 1 98.88 105 ILE A N 1
ATOM 812 C CA . ILE A 1 105 ? -6.246 -7.711 2.324 1 98.88 105 ILE A CA 1
ATOM 813 C C . ILE A 1 105 ? -4.922 -8.375 2.697 1 98.88 105 ILE A C 1
ATOM 815 O O . ILE A 1 105 ? -4.871 -9.211 3.602 1 98.88 105 ILE A O 1
ATOM 819 N N . HIS A 1 106 ? -3.826 -7.965 2.039 1 98.88 106 HIS A N 1
ATOM 820 C CA . HIS A 1 106 ? -2.498 -8.469 2.373 1 98.88 106 HIS A CA 1
ATOM 821 C C . HIS A 1 106 ? -2.121 -8.109 3.809 1 98.88 106 HIS A C 1
ATOM 823 O O . HIS A 1 106 ? -1.801 -9 4.605 1 98.88 106 HIS A O 1
ATOM 829 N N . GLY A 1 107 ? -2.234 -6.812 4.113 1 98.19 107 GLY A N 1
ATOM 830 C CA . GLY A 1 107 ? -1.933 -6.359 5.465 1 98.19 107 GLY A CA 1
ATOM 831 C C . GLY A 1 107 ? -2.85 -6.957 6.512 1 98.19 107 GLY A C 1
ATOM 832 O O . GLY A 1 107 ? -2.412 -7.27 7.625 1 98.19 107 GLY A O 1
ATOM 833 N N . GLY A 1 108 ? -4.133 -7.133 6.184 1 97.88 108 GLY A N 1
ATOM 834 C CA . GLY A 1 108 ? -5.109 -7.707 7.09 1 97.88 108 GLY A CA 1
ATOM 835 C C . GLY A 1 108 ? -4.883 -9.188 7.352 1 97.88 108 GLY A C 1
ATOM 836 O O . GLY A 1 108 ? -5.301 -9.711 8.391 1 97.88 108 GLY A O 1
ATOM 837 N N . SER A 1 109 ? -4.223 -9.875 6.441 1 98.44 109 SER A N 1
ATOM 838 C CA . SER A 1 109 ? -3.963 -11.305 6.551 1 98.44 109 SER A CA 1
ATOM 839 C C . SER A 1 109 ? -2.662 -11.57 7.301 1 98.44 109 SER A C 1
ATOM 841 O O . SER A 1 109 ? -2.492 -12.641 7.898 1 98.44 109 SER A O 1
ATOM 843 N N . ALA A 1 110 ? -1.728 -10.641 7.301 1 97.25 110 ALA A N 1
ATOM 844 C CA . ALA A 1 110 ? -0.353 -10.844 7.754 1 97.25 110 ALA A CA 1
ATOM 845 C C . ALA A 1 110 ? -0.315 -11.281 9.211 1 97.25 110 ALA A C 1
ATOM 847 O O . ALA A 1 110 ? 0.354 -12.258 9.555 1 97.25 110 ALA A O 1
ATOM 848 N N . PRO A 1 111 ? -1.156 -10.641 10.117 1 97.31 111 PRO A N 1
ATOM 849 C CA . PRO A 1 111 ? -1.103 -11.062 11.516 1 97.31 111 PRO A CA 1
ATOM 850 C C . PRO A 1 111 ? -1.606 -12.484 11.727 1 97.31 111 PRO A C 1
ATOM 852 O O . PRO A 1 111 ? -1.252 -13.133 12.719 1 97.31 111 PRO A O 1
ATOM 855 N N . LEU A 1 112 ? -2.396 -12.992 10.82 1 98.06 112 LEU A N 1
ATOM 856 C CA . LEU A 1 112 ? -3.014 -14.305 10.977 1 98.06 112 LEU A CA 1
ATOM 857 C C . LEU A 1 112 ? -1.997 -15.414 10.734 1 98.06 112 LEU A C 1
ATOM 859 O O . LEU A 1 112 ? -2.236 -16.578 11.094 1 98.06 112 LEU A O 1
ATOM 863 N N . PHE A 1 113 ? -0.854 -15.062 10.141 1 97.19 113 PHE A N 1
ATOM 864 C CA . PHE A 1 113 ? 0.22 -16.031 9.93 1 97.19 113 PHE A CA 1
ATOM 865 C C . PHE A 1 113 ? 1.042 -16.219 11.195 1 97.19 113 PHE A C 1
ATOM 867 O O . PHE A 1 113 ? 1.834 -17.156 11.297 1 97.19 113 PHE A O 1
ATOM 874 N N . ASN A 1 114 ? 0.953 -15.25 12.164 1 95.88 114 ASN A N 1
ATOM 875 C CA . ASN A 1 114 ? 1.83 -15.242 13.328 1 95.88 114 ASN A CA 1
ATOM 876 C C . ASN A 1 114 ? 1.242 -16.047 14.484 1 95.88 114 ASN A C 1
ATOM 878 O O . ASN A 1 114 ? 0.403 -15.547 15.234 1 95.88 114 ASN A O 1
ATOM 882 N N . ALA A 1 115 ? 1.747 -17.156 14.742 1 92.62 115 ALA A N 1
ATOM 883 C CA . ALA A 1 115 ? 1.232 -18.078 15.742 1 92.62 115 ALA A CA 1
ATOM 884 C C . ALA A 1 115 ? 1.453 -17.547 17.156 1 92.62 115 ALA A C 1
ATOM 886 O O . ALA A 1 115 ? 0.846 -18.031 18.109 1 92.62 115 ALA A O 1
ATOM 887 N N . ASP A 1 116 ? 2.312 -16.531 17.297 1 93.94 116 ASP A N 1
ATOM 888 C CA . ASP A 1 116 ? 2.58 -15.938 18.594 1 93.94 116 ASP A CA 1
ATOM 889 C C . ASP A 1 116 ? 1.44 -15.016 19.031 1 93.94 116 ASP A C 1
ATOM 891 O O . ASP A 1 116 ? 1.344 -14.648 20.203 1 93.94 116 ASP A O 1
ATOM 895 N N . ILE A 1 117 ? 0.565 -14.648 18.141 1 96.81 117 ILE A N 1
ATOM 896 C CA . ILE A 1 117 ? -0.587 -13.812 18.469 1 96.81 117 ILE A CA 1
ATOM 897 C C . ILE A 1 117 ? -1.729 -14.688 18.969 1 96.81 117 ILE A C 1
ATOM 899 O O . ILE A 1 117 ? -2.186 -15.594 18.281 1 96.81 117 ILE A O 1
ATOM 903 N N . PRO A 1 118 ? -2.201 -14.383 20.156 1 96.06 118 PRO A N 1
ATOM 904 C CA . PRO A 1 118 ? -3.248 -15.219 20.75 1 96.06 118 PRO A CA 1
ATOM 905 C C . PRO A 1 118 ? -4.543 -15.211 19.938 1 96.06 118 PRO A C 1
ATOM 907 O O . PRO A 1 118 ? -4.859 -14.211 19.297 1 96.06 118 PRO A O 1
ATOM 910 N N . GLU A 1 119 ? -5.297 -16.266 20.125 1 95.5 119 GLU A N 1
ATOM 911 C CA . GLU A 1 119 ? -6.477 -16.5 19.297 1 95.5 119 GLU A CA 1
ATOM 912 C C . GLU A 1 119 ? -7.496 -15.375 19.453 1 95.5 119 GLU A C 1
ATOM 914 O O . GLU A 1 119 ? -8.07 -14.914 18.469 1 95.5 119 GLU A O 1
ATOM 919 N N . PRO A 1 120 ? -7.727 -14.844 20.688 1 96 120 PRO A N 1
ATOM 920 C CA . PRO A 1 120 ? -8.688 -13.742 20.797 1 96 120 PRO A CA 1
ATOM 921 C C . PRO A 1 120 ? -8.273 -12.516 20 1 96 120 PRO A C 1
ATOM 923 O O . PRO A 1 120 ? -9.125 -11.812 19.438 1 96 120 PRO A O 1
ATOM 926 N N . THR A 1 121 ? -6.992 -12.289 19.984 1 97.31 121 THR A N 1
ATOM 927 C CA . THR A 1 121 ? -6.492 -11.164 19.203 1 97.31 121 THR A CA 1
ATOM 928 C C . THR A 1 121 ? -6.566 -11.469 17.703 1 97.31 121 THR A C 1
ATOM 930 O O . THR A 1 121 ? -6.895 -10.594 16.906 1 97.31 121 THR A O 1
ATOM 933 N N . GLN A 1 122 ? -6.266 -12.711 17.297 1 97.44 122 GLN A N 1
ATOM 934 C CA . GLN A 1 122 ? -6.422 -13.109 15.906 1 97.44 122 GLN A CA 1
ATOM 935 C C . GLN A 1 122 ? -7.84 -12.844 15.406 1 97.44 122 GLN A C 1
ATOM 937 O O . GLN A 1 122 ? -8.039 -12.453 14.258 1 97.44 122 GLN A O 1
ATOM 942 N N . GLU A 1 123 ? -8.781 -13.078 16.281 1 97.44 123 GLU A N 1
ATOM 943 C CA . GLU A 1 123 ? -10.18 -12.906 15.906 1 97.44 123 GLU A CA 1
ATOM 944 C C . GLU A 1 123 ? -10.492 -11.453 15.562 1 97.44 123 GLU A C 1
ATOM 946 O O . GLU A 1 123 ? -11.305 -11.172 14.68 1 97.44 123 GLU A O 1
ATOM 951 N N . ILE A 1 124 ? -9.859 -10.5 16.234 1 97.12 124 ILE A N 1
ATOM 952 C CA . ILE A 1 124 ? -10.023 -9.078 15.922 1 97.12 124 ILE A CA 1
ATOM 953 C C . ILE A 1 124 ? -9.609 -8.82 14.477 1 97.12 124 ILE A C 1
ATOM 955 O O . ILE A 1 124 ? -10.336 -8.164 13.727 1 97.12 124 ILE A O 1
ATOM 959 N N . PHE A 1 125 ? -8.484 -9.359 14.094 1 97.88 125 PHE A N 1
ATOM 960 C CA . PHE A 1 125 ? -7.969 -9.18 12.742 1 97.88 125 PHE A CA 1
ATOM 961 C C . PHE A 1 125 ? -8.836 -9.914 11.727 1 97.88 125 PHE A C 1
ATOM 963 O O . PHE A 1 125 ? -9.086 -9.406 10.633 1 97.88 125 PHE A O 1
ATOM 970 N N . ARG A 1 126 ? -9.289 -11.102 12.094 1 98.19 126 ARG A N 1
ATOM 971 C CA . ARG A 1 126 ? -10.148 -11.891 11.219 1 98.19 126 ARG A CA 1
ATOM 972 C C . ARG A 1 126 ? -11.43 -11.133 10.891 1 98.19 126 ARG A C 1
ATOM 974 O O . ARG A 1 126 ? -11.859 -11.094 9.734 1 98.19 126 ARG A O 1
ATOM 981 N N . GLN A 1 127 ? -12.031 -10.547 11.883 1 97.75 127 GLN A N 1
ATOM 982 C CA . GLN A 1 127 ? -13.281 -9.828 11.688 1 97.75 127 GLN A CA 1
ATOM 983 C C . GLN A 1 127 ? -13.086 -8.609 10.789 1 97.75 127 GLN A C 1
ATOM 985 O O . GLN A 1 127 ? -13.938 -8.289 9.969 1 97.75 127 GLN A O 1
ATOM 990 N N . LYS A 1 128 ? -12 -7.93 11.023 1 97.56 128 LYS A N 1
ATOM 991 C CA . LYS A 1 128 ? -11.703 -6.801 10.141 1 97.56 128 LYS A CA 1
ATOM 992 C C . LYS A 1 128 ? -11.516 -7.262 8.703 1 97.56 128 LYS A C 1
ATOM 994 O O . LYS A 1 128 ? -12.016 -6.629 7.77 1 97.56 128 LYS A O 1
ATOM 999 N N . LEU A 1 129 ? -10.773 -8.367 8.523 1 98.69 129 LEU A N 1
ATOM 1000 C CA . LEU A 1 129 ? -10.562 -8.938 7.195 1 98.69 129 LEU A CA 1
ATOM 1001 C C . LEU A 1 129 ? -11.898 -9.305 6.551 1 98.69 129 LEU A C 1
ATOM 1003 O O . LEU A 1 129 ? -12.109 -9.047 5.363 1 98.69 129 LEU A O 1
ATOM 1007 N N . PHE A 1 130 ? -12.82 -9.852 7.34 1 98.81 130 PHE A N 1
ATOM 1008 C CA . PHE A 1 130 ? -14.125 -10.25 6.828 1 98.81 130 PHE A CA 1
ATOM 1009 C C . PHE A 1 130 ? -14.883 -9.047 6.281 1 98.81 130 PHE A C 1
ATOM 1011 O O . PHE A 1 130 ? -15.516 -9.133 5.227 1 98.81 130 PHE A O 1
ATOM 1018 N N . LYS A 1 131 ? -14.773 -7.93 6.953 1 98.38 131 LYS A N 1
ATOM 1019 C CA . LYS A 1 131 ? -15.43 -6.715 6.484 1 98.38 131 LYS A CA 1
ATOM 1020 C C . LYS A 1 131 ? -14.891 -6.285 5.121 1 98.38 131 LYS A C 1
ATOM 1022 O O . LYS A 1 131 ? -15.648 -5.824 4.266 1 98.38 131 LYS A O 1
ATOM 1027 N N . ARG A 1 132 ? -13.625 -6.449 4.957 1 98.75 132 ARG A N 1
ATOM 1028 C CA . ARG A 1 132 ? -13 -6.074 3.691 1 98.75 132 ARG A CA 1
ATOM 1029 C C . ARG A 1 132 ? -13.359 -7.066 2.588 1 98.75 132 ARG A C 1
ATOM 1031 O O . ARG A 1 132 ? -13.547 -6.68 1.433 1 98.75 132 ARG A O 1
ATOM 1038 N N . LEU A 1 133 ? -13.422 -8.336 2.934 1 98.81 133 LEU A N 1
ATOM 1039 C CA . LEU A 1 133 ? -13.859 -9.344 1.97 1 98.81 133 LEU A CA 1
ATOM 1040 C C . LEU A 1 133 ? -15.305 -9.102 1.552 1 98.81 133 LEU A C 1
ATOM 1042 O O . LEU A 1 133 ? -15.656 -9.281 0.382 1 98.81 133 LEU A O 1
ATOM 1046 N N . ASP A 1 134 ? -16.156 -8.648 2.502 1 98.75 134 ASP A N 1
ATOM 1047 C CA . ASP A 1 134 ? -17.531 -8.273 2.182 1 98.75 134 ASP A CA 1
ATOM 1048 C C . ASP A 1 134 ? -17.562 -7.148 1.146 1 98.75 134 ASP A C 1
ATOM 1050 O O . ASP A 1 134 ? -18.312 -7.215 0.175 1 98.75 134 ASP A O 1
ATOM 1054 N N . TYR A 1 135 ? -16.766 -6.199 1.36 1 98.31 135 TYR A N 1
ATOM 1055 C CA . TYR A 1 135 ? -16.672 -5.059 0.455 1 98.31 135 TYR A CA 1
ATOM 1056 C C . TYR A 1 135 ? -16.25 -5.496 -0.94 1 98.31 135 TYR A C 1
ATOM 1058 O O . TYR A 1 135 ? -16.891 -5.137 -1.934 1 98.31 135 TYR A O 1
ATOM 1066 N N . LEU A 1 136 ? -15.188 -6.332 -1.05 1 98.56 136 LEU A N 1
ATOM 1067 C CA . LEU A 1 136 ? -14.672 -6.801 -2.332 1 98.56 136 LEU A CA 1
ATOM 1068 C C . LEU A 1 136 ? -15.711 -7.668 -3.047 1 98.56 136 LEU A C 1
ATOM 1070 O O . LEU A 1 136 ? -15.859 -7.578 -4.266 1 98.56 136 LEU A O 1
ATOM 1074 N N . ASN A 1 137 ? -16.328 -8.516 -2.229 1 98.62 137 ASN A N 1
ATOM 1075 C CA . ASN A 1 137 ? -17.344 -9.391 -2.801 1 98.62 137 ASN A CA 1
ATOM 1076 C C . ASN A 1 137 ? -18.469 -8.594 -3.465 1 98.62 137 ASN A C 1
ATOM 1078 O O . ASN A 1 137 ? -18.875 -8.898 -4.586 1 98.62 137 ASN A O 1
ATOM 1082 N N . LYS A 1 138 ? -18.906 -7.527 -2.832 1 97.44 138 LYS A N 1
ATOM 1083 C CA . LYS A 1 138 ? -19.953 -6.656 -3.381 1 97.44 138 LYS A CA 1
ATOM 1084 C C . LYS A 1 138 ? -19.453 -5.922 -4.621 1 97.44 138 LYS A C 1
ATOM 1086 O O . LYS A 1 138 ? -20.188 -5.773 -5.598 1 97.44 138 LYS A O 1
ATOM 1091 N N . SER A 1 139 ? -18.203 -5.516 -4.598 1 96 139 SER A N 1
ATOM 1092 C CA . SER A 1 139 ? -17.641 -4.727 -5.688 1 96 139 SER A CA 1
ATOM 1093 C C . SER A 1 139 ? -17.469 -5.57 -6.945 1 96 139 SER A C 1
ATOM 1095 O O . SER A 1 139 ? -17.359 -5.031 -8.047 1 96 139 SER A O 1
ATOM 1097 N N . LEU A 1 140 ? -17.375 -6.848 -6.824 1 97.38 140 LEU A N 1
ATOM 1098 C CA . LEU A 1 140 ? -17.125 -7.746 -7.949 1 97.38 140 LEU A CA 1
ATOM 1099 C C . LEU A 1 140 ? -18.438 -8.281 -8.516 1 97.38 140 LEU A C 1
ATOM 1101 O O . LEU A 1 140 ? -18.422 -9.055 -9.477 1 97.38 140 LEU A O 1
ATOM 1105 N N . ALA A 1 141 ? -19.531 -7.762 -7.918 1 94.44 141 ALA A N 1
ATOM 1106 C CA . ALA A 1 141 ? -20.828 -8.18 -8.453 1 94.44 141 ALA A CA 1
ATOM 1107 C C . ALA A 1 141 ? -20.969 -7.789 -9.922 1 94.44 141 ALA A C 1
ATOM 1109 O O . ALA A 1 141 ? -20.75 -6.633 -10.281 1 94.44 141 ALA A O 1
ATOM 1110 N N . ASN A 1 142 ? -21.125 -8.68 -10.82 1 93 142 ASN A N 1
ATOM 1111 C CA . ASN A 1 142 ? -21.344 -8.508 -12.25 1 93 142 ASN A 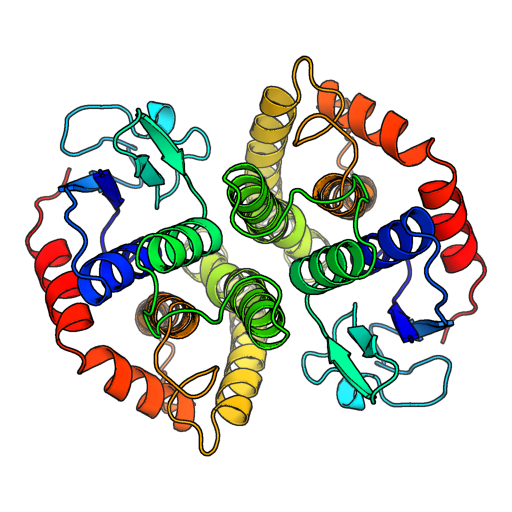CA 1
ATOM 1112 C C . ASN A 1 142 ? -20.047 -8.109 -12.961 1 93 142 ASN A C 1
ATOM 1114 O O . ASN A 1 142 ? -20.078 -7.484 -14.023 1 93 142 ASN A O 1
ATOM 1118 N N . LYS A 1 143 ? -18.969 -8.25 -12.375 1 95.5 143 LYS A N 1
ATOM 1119 C CA . LYS A 1 143 ? -17.656 -8.039 -12.977 1 95.5 143 LYS A CA 1
ATOM 1120 C C . LYS A 1 143 ? -16.844 -9.32 -12.977 1 95.5 143 LYS A C 1
ATOM 1122 O O . LYS A 1 143 ? -16.891 -10.102 -12.016 1 95.5 143 LYS A O 1
ATOM 1127 N N . HIS A 1 144 ? -16.109 -9.5 -13.992 1 96.19 144 HIS A N 1
ATOM 1128 C CA . HIS A 1 144 ? -15.234 -10.656 -14.047 1 96.19 144 HIS A CA 1
ATOM 1129 C C . HIS A 1 144 ? -13.914 -10.383 -13.336 1 96.19 144 HIS A C 1
ATOM 1131 O O . HIS A 1 144 ? -13.32 -11.281 -12.742 1 96.19 144 HIS A O 1
ATOM 1137 N N . TYR A 1 145 ? -13.461 -9.156 -13.492 1 98.38 145 TYR A N 1
ATOM 1138 C CA . TYR A 1 145 ? -12.211 -8.734 -12.875 1 98.38 145 TYR A CA 1
ATOM 1139 C C . TYR A 1 145 ? -12.344 -7.34 -12.266 1 98.38 145 TYR A C 1
ATOM 1141 O O . TYR A 1 145 ? -13.391 -6.695 -12.406 1 98.38 145 TYR A O 1
ATOM 1149 N N . LEU A 1 146 ? -11.375 -6.883 -11.562 1 98.19 146 LEU A N 1
ATOM 1150 C CA . LEU A 1 146 ? -11.445 -5.691 -10.727 1 98.19 146 LEU A CA 1
ATOM 1151 C C . LEU A 1 146 ? -11.617 -4.438 -11.578 1 98.19 146 LEU A C 1
ATOM 1153 O O . LEU A 1 146 ? -12.344 -3.518 -11.195 1 98.19 146 LEU A O 1
ATOM 1157 N N . LEU A 1 147 ? -10.914 -4.375 -12.719 1 97 147 LEU A N 1
ATOM 1158 C CA . LEU A 1 147 ? -10.984 -3.199 -13.586 1 97 147 LEU A CA 1
ATOM 1159 C C . LEU A 1 147 ? -11.555 -3.559 -14.953 1 97 147 LEU A C 1
ATOM 1161 O O . LEU A 1 147 ? -11.133 -3.006 -15.969 1 97 147 LEU A O 1
ATOM 1165 N N . GLY A 1 148 ? -12.414 -4.559 -15.031 1 94.31 148 GLY A N 1
ATOM 1166 C CA . GLY A 1 148 ? -13.008 -4.992 -16.281 1 94.31 148 GLY A CA 1
ATOM 1167 C C . GLY A 1 148 ? -12.289 -6.184 -16.906 1 94.31 148 GLY A C 1
ATOM 1168 O O . GLY A 1 148 ? -12.844 -7.281 -16.953 1 94.31 148 GLY A O 1
ATOM 1169 N N . ASP A 1 149 ? -11.086 -6.047 -17.344 1 96.38 149 ASP A N 1
ATOM 1170 C CA . ASP A 1 149 ? -10.25 -7.133 -17.844 1 96.38 149 ASP A CA 1
ATOM 1171 C C . ASP A 1 149 ? -9.219 -7.562 -16.812 1 96.38 149 ASP A C 1
ATOM 1173 O O . ASP A 1 149 ? -8.938 -6.824 -15.867 1 96.38 149 ASP A O 1
ATOM 1177 N N . PHE A 1 150 ? -8.711 -8.805 -17 1 98.62 150 PHE A N 1
ATOM 1178 C CA . PHE A 1 150 ? -7.668 -9.297 -16.109 1 98.62 150 PHE A CA 1
ATOM 1179 C C . PHE A 1 150 ? -6.453 -8.383 -16.125 1 98.62 150 PHE A C 1
ATOM 1181 O O . PHE A 1 150 ? -6.012 -7.953 -17.188 1 98.62 150 PHE A O 1
ATOM 1188 N N . GLY A 1 151 ? -5.969 -8.062 -14.977 1 98.81 151 GLY A N 1
ATOM 1189 C CA . GLY A 1 151 ? -4.785 -7.219 -14.891 1 98.81 151 GLY A CA 1
ATOM 1190 C C . GLY A 1 151 ? -3.947 -7.492 -13.656 1 98.81 151 GLY A C 1
ATOM 1191 O O . GLY A 1 151 ? -4.164 -8.484 -12.961 1 98.81 151 GLY A O 1
ATOM 1192 N N . VAL A 1 152 ? -3.012 -6.633 -13.398 1 98.94 152 VAL A N 1
ATOM 1193 C CA . VAL A 1 152 ? -2.01 -6.852 -12.359 1 98.94 152 VAL A CA 1
ATOM 1194 C C . VAL A 1 152 ? -2.676 -6.832 -10.984 1 98.94 152 VAL A C 1
ATOM 1196 O O . VAL A 1 152 ? -2.24 -7.531 -10.07 1 98.94 152 VAL A O 1
ATOM 1199 N N . ALA A 1 153 ? -3.74 -6.031 -10.781 1 98.94 153 ALA A N 1
ATOM 1200 C CA . ALA A 1 153 ? -4.445 -6.012 -9.508 1 98.94 153 ALA A CA 1
ATOM 1201 C C . ALA A 1 153 ? -5.129 -7.352 -9.234 1 98.94 153 ALA A C 1
ATOM 1203 O O . ALA A 1 153 ? -5.199 -7.797 -8.086 1 98.94 153 ALA A O 1
ATOM 1204 N N . ASP A 1 154 ? -5.617 -7.965 -10.273 1 98.94 154 ASP A N 1
ATOM 1205 C CA . ASP A 1 154 ? -6.262 -9.266 -10.125 1 98.94 154 ASP A CA 1
ATOM 1206 C C . ASP A 1 154 ? -5.25 -10.336 -9.719 1 98.94 154 ASP A C 1
ATOM 1208 O O . ASP A 1 154 ? -5.535 -11.172 -8.852 1 98.94 154 ASP A O 1
ATOM 1212 N N . ALA A 1 155 ? -4.105 -10.305 -10.367 1 98.94 155 ALA A N 1
ATOM 1213 C CA . ALA A 1 155 ? -3.049 -11.242 -10.008 1 98.94 155 ALA A CA 1
ATOM 1214 C C . ALA A 1 155 ? -2.664 -11.094 -8.539 1 98.94 155 ALA A C 1
ATOM 1216 O O . ALA A 1 155 ? -2.463 -12.094 -7.84 1 98.94 155 ALA A O 1
ATOM 1217 N N . TYR A 1 156 ? -2.594 -9.891 -8.109 1 98.94 156 TYR A N 1
ATOM 1218 C CA . TYR A 1 156 ? -2.209 -9.602 -6.734 1 98.94 156 TYR A CA 1
ATOM 1219 C C . TYR A 1 156 ? -3.291 -10.055 -5.762 1 98.94 156 TYR A C 1
ATOM 1221 O O . TYR A 1 156 ? -3.002 -10.75 -4.781 1 98.94 156 TYR A O 1
ATOM 1229 N N . LEU A 1 157 ? -4.535 -9.695 -6.043 1 98.94 157 LEU A N 1
ATOM 1230 C CA . LEU A 1 157 ? -5.641 -10.086 -5.176 1 98.94 157 LEU A CA 1
ATOM 1231 C C . LEU A 1 157 ? -5.746 -11.602 -5.086 1 98.94 157 LEU A C 1
ATOM 1233 O O . LEU A 1 157 ? -5.883 -12.156 -3.992 1 98.94 157 LEU A O 1
ATOM 1237 N N . PHE A 1 158 ? -5.652 -12.281 -6.219 1 98.94 158 PHE A N 1
ATOM 1238 C CA . PHE A 1 158 ? -5.684 -13.734 -6.258 1 98.94 158 PHE A CA 1
ATOM 1239 C C . PHE A 1 158 ? -4.625 -14.32 -5.332 1 98.94 158 PHE A C 1
ATOM 1241 O O . PHE A 1 158 ? -4.918 -15.227 -4.543 1 98.94 158 PHE A O 1
ATOM 1248 N N . THR A 1 159 ? -3.445 -13.805 -5.438 1 98.94 159 THR A N 1
ATOM 1249 C CA . THR A 1 159 ? -2.297 -14.305 -4.691 1 98.94 159 THR A CA 1
ATOM 1250 C C . THR A 1 159 ? -2.553 -14.227 -3.188 1 98.94 159 THR A C 1
ATOM 1252 O O . THR A 1 159 ? -2.35 -15.203 -2.465 1 98.94 159 THR A O 1
ATOM 1255 N N . VAL A 1 160 ? -3.078 -13.117 -2.711 1 98.81 160 VAL A N 1
ATOM 1256 C CA . VAL A 1 160 ? -3.238 -12.945 -1.27 1 98.81 160 VAL A CA 1
ATOM 1257 C C . VAL A 1 160 ? -4.473 -13.703 -0.792 1 98.81 160 VAL A C 1
ATOM 1259 O O . VAL A 1 160 ? -4.496 -14.219 0.327 1 98.81 160 VAL A O 1
ATOM 1262 N N . LEU A 1 161 ? -5.527 -13.828 -1.645 1 98.88 161 LEU A N 1
ATOM 1263 C CA . LEU A 1 161 ? -6.711 -14.586 -1.257 1 98.88 161 LEU A CA 1
ATOM 1264 C C . LEU A 1 161 ? -6.406 -16.078 -1.177 1 98.88 161 LEU A C 1
ATOM 1266 O O . LEU A 1 161 ? -7.105 -16.812 -0.483 1 98.88 161 LEU A O 1
ATOM 1270 N N . LYS A 1 162 ? -5.367 -16.5 -1.833 1 98.56 162 LYS A N 1
ATOM 1271 C CA . LYS A 1 162 ? -4.957 -17.906 -1.782 1 98.56 162 LYS A CA 1
ATOM 1272 C C . LYS A 1 162 ? -4.496 -18.297 -0.38 1 98.56 162 LYS A C 1
ATOM 1274 O O . LYS A 1 162 ? -4.387 -19.469 -0.064 1 98.56 162 LYS A O 1
ATOM 1279 N N . TRP A 1 163 ? -4.258 -17.359 0.477 1 98.69 163 TRP A N 1
ATOM 1280 C CA . TRP A 1 163 ? -3.754 -17.625 1.821 1 98.69 163 TRP A CA 1
ATOM 1281 C C . TRP A 1 163 ? -4.895 -17.984 2.766 1 98.69 163 TRP A C 1
ATOM 1283 O O . TRP A 1 163 ? -4.656 -18.484 3.869 1 98.69 163 TRP A O 1
ATOM 1293 N N . LEU A 1 164 ? -6.156 -17.703 2.426 1 98.69 164 LEU A N 1
ATOM 1294 C CA . LEU A 1 164 ? -7.293 -17.797 3.332 1 98.69 164 LEU A CA 1
ATOM 1295 C C . LEU A 1 164 ? -7.395 -19.203 3.926 1 98.69 164 LEU A C 1
ATOM 1297 O O . LEU A 1 164 ? -7.684 -19.359 5.117 1 98.69 164 LEU A O 1
ATOM 1301 N N . PRO A 1 165 ? -7.102 -20.281 3.184 1 98.19 165 PRO A N 1
ATOM 1302 C CA . PRO A 1 165 ? -7.168 -21.625 3.766 1 98.19 165 PRO A CA 1
ATOM 1303 C C . PRO A 1 165 ? -6.168 -21.828 4.902 1 98.19 165 PRO A C 1
ATOM 1305 O O . PRO A 1 165 ? -6.43 -22.594 5.832 1 98.19 165 PRO A O 1
ATOM 1308 N N . PHE A 1 166 ? -5.027 -21.125 4.926 1 97.38 166 PHE A N 1
ATOM 1309 C CA . PHE A 1 166 ? -4.07 -21.219 6.023 1 97.38 166 PHE A CA 1
ATOM 1310 C C . PHE A 1 166 ? -4.699 -20.75 7.328 1 97.38 166 PHE A C 1
ATOM 1312 O O . PHE A 1 166 ? -4.238 -21.125 8.414 1 97.38 166 PHE A O 1
ATOM 1319 N N . PHE A 1 167 ? -5.738 -19.953 7.219 1 97.62 167 PHE A N 1
ATOM 1320 C CA . PHE A 1 167 ? -6.379 -19.359 8.391 1 97.62 167 PHE A CA 1
ATOM 1321 C C . PHE A 1 167 ? -7.73 -20.016 8.656 1 97.62 167 PHE A C 1
ATOM 1323 O O . PHE A 1 167 ? -8.555 -19.469 9.391 1 97.62 167 PHE A O 1
ATOM 1330 N N . ASP A 1 168 ? -8.023 -21.078 7.914 1 96.94 168 ASP A N 1
ATOM 1331 C CA . ASP A 1 168 ? -9.297 -21.781 8.008 1 96.94 168 ASP A CA 1
ATOM 1332 C C . ASP A 1 168 ? -10.461 -20.859 7.625 1 96.94 168 ASP A C 1
ATOM 1334 O O . ASP A 1 168 ? -11.516 -20.891 8.273 1 96.94 168 ASP A O 1
ATOM 1338 N N . ILE A 1 169 ? -10.211 -19.984 6.742 1 98.5 169 ILE A N 1
ATOM 1339 C CA . ILE A 1 169 ? -11.25 -19.125 6.176 1 98.5 169 ILE A CA 1
ATOM 1340 C C . ILE A 1 169 ? -11.672 -19.672 4.812 1 98.5 169 ILE A C 1
ATOM 1342 O O . ILE A 1 169 ? -10.836 -19.828 3.918 1 98.5 169 ILE A O 1
ATOM 1346 N N . ASP A 1 170 ? -12.922 -19.953 4.637 1 98.56 170 ASP A N 1
ATOM 1347 C CA . ASP A 1 170 ? -13.453 -20.516 3.402 1 98.56 170 ASP A CA 1
ATOM 1348 C C . ASP A 1 170 ? -13.922 -19.422 2.449 1 98.56 170 ASP A C 1
ATOM 1350 O O . ASP A 1 170 ? -14.945 -18.781 2.695 1 98.56 170 ASP A O 1
ATOM 1354 N N . ILE A 1 171 ? -13.242 -19.25 1.331 1 98.62 171 ILE A N 1
ATOM 1355 C CA . ILE A 1 171 ? -13.539 -18.203 0.362 1 98.62 171 ILE A CA 1
ATOM 1356 C C . ILE A 1 171 ? -14.953 -18.391 -0.178 1 98.62 171 ILE A C 1
ATOM 1358 O O . ILE A 1 171 ? -15.547 -17.438 -0.707 1 98.62 171 ILE A O 1
ATOM 1362 N N . ARG A 1 172 ? -15.609 -19.578 -0.066 1 98.31 172 ARG A N 1
ATOM 1363 C CA . ARG A 1 172 ? -16.938 -19.859 -0.583 1 98.31 172 ARG A CA 1
ATOM 1364 C C . ARG A 1 172 ? -18 -19.094 0.184 1 98.31 172 ARG A C 1
ATOM 1366 O O . ARG A 1 172 ? -19.141 -18.969 -0.273 1 98.31 172 ARG A O 1
ATOM 1373 N N . ASN A 1 173 ? -17.609 -18.531 1.344 1 98.38 173 ASN A N 1
ATOM 1374 C CA . ASN A 1 173 ? -18.516 -17.641 2.074 1 98.38 173 ASN A CA 1
ATOM 1375 C C . ASN A 1 173 ? -18.75 -16.328 1.325 1 98.38 173 ASN A C 1
ATOM 1377 O O . ASN A 1 173 ? -19.656 -15.578 1.653 1 98.38 173 ASN A O 1
ATOM 1381 N N . TRP A 1 174 ? -17.938 -16.047 0.302 1 98.75 174 TRP A N 1
ATOM 1382 C CA . TRP A 1 174 ? -18.062 -14.906 -0.602 1 98.75 174 TRP A CA 1
ATOM 1383 C C . TRP A 1 174 ? -18.141 -15.367 -2.053 1 98.75 174 TRP A C 1
ATOM 1385 O O . TRP A 1 174 ? -17.125 -15.547 -2.717 1 98.75 174 TRP A O 1
ATOM 1395 N N . MET A 1 175 ? -19.297 -15.469 -2.562 1 98.19 175 MET A N 1
ATOM 1396 C CA . MET A 1 175 ? -19.562 -16.188 -3.807 1 98.19 175 MET A CA 1
ATOM 1397 C C . MET A 1 175 ? -18.859 -15.516 -4.984 1 98.19 175 MET A C 1
ATOM 1399 O O . MET A 1 175 ? -18.297 -16.188 -5.844 1 98.19 175 MET A O 1
ATOM 1403 N N . GLU A 1 176 ? -18.938 -14.18 -5.027 1 98.44 176 GLU A N 1
ATOM 1404 C CA . GLU A 1 176 ? -18.297 -13.484 -6.137 1 98.44 176 GLU A CA 1
ATOM 1405 C C . GLU A 1 176 ? -16.781 -13.648 -6.086 1 98.44 176 GLU A C 1
ATOM 1407 O O . GLU A 1 176 ? -16.141 -13.805 -7.125 1 98.44 176 GLU A O 1
ATOM 1412 N N . LEU A 1 177 ? -16.203 -13.617 -4.891 1 98.81 177 LEU A N 1
ATOM 1413 C CA . LEU A 1 177 ? -14.766 -13.805 -4.738 1 98.81 177 LEU A CA 1
ATOM 1414 C C . LEU A 1 177 ? -14.359 -15.227 -5.094 1 98.81 177 LEU A C 1
ATOM 1416 O O . LEU A 1 177 ? -13.305 -15.445 -5.695 1 98.81 177 LEU A O 1
ATOM 1420 N N . ALA A 1 178 ? -15.195 -16.188 -4.668 1 98.69 178 ALA A N 1
ATOM 1421 C CA . ALA A 1 178 ? -14.922 -17.578 -5.027 1 98.69 178 ALA A CA 1
ATOM 1422 C C . ALA A 1 178 ? -14.898 -17.75 -6.543 1 98.69 178 ALA A C 1
ATOM 1424 O O . ALA A 1 178 ? -14 -18.406 -7.078 1 98.69 178 ALA A O 1
ATOM 1425 N N . SER A 1 179 ? -15.859 -17.172 -7.211 1 98.5 179 SER A N 1
ATOM 1426 C CA . SER A 1 179 ? -15.906 -17.234 -8.664 1 98.5 179 SER A CA 1
ATOM 1427 C C . SER A 1 179 ? -14.695 -16.547 -9.289 1 98.5 179 SER A C 1
ATOM 1429 O O . SER A 1 179 ? -14.117 -17.062 -10.258 1 98.5 179 SER A O 1
ATOM 1431 N N . PHE A 1 180 ? -14.375 -15.398 -8.789 1 98.75 180 PHE A N 1
ATOM 1432 C CA . PHE A 1 180 ? -13.195 -14.656 -9.219 1 98.75 180 PHE A CA 1
ATOM 1433 C C . PHE A 1 180 ? -11.945 -15.523 -9.102 1 98.75 180 PHE A C 1
ATOM 1435 O O . PHE A 1 180 ? -11.156 -15.609 -10.047 1 98.75 180 PHE A O 1
ATOM 1442 N N . MET A 1 181 ? -11.758 -16.234 -7.941 1 98.81 181 MET A N 1
ATOM 1443 C CA . MET A 1 181 ? -10.602 -17.094 -7.699 1 98.81 181 MET A CA 1
ATOM 1444 C C . MET A 1 181 ? -10.531 -18.219 -8.727 1 98.81 181 MET A C 1
ATOM 1446 O O . MET A 1 181 ? -9.461 -18.516 -9.258 1 98.81 181 MET A O 1
ATOM 1450 N N . ASN A 1 182 ? -11.633 -18.828 -8.969 1 98.62 182 ASN A N 1
ATOM 1451 C CA . ASN A 1 182 ? -11.688 -19.906 -9.938 1 98.62 182 ASN A CA 1
ATOM 1452 C C . ASN A 1 182 ? -11.281 -19.438 -11.336 1 98.62 182 ASN A C 1
ATOM 1454 O O . ASN A 1 182 ? -10.539 -20.109 -12.039 1 98.62 182 ASN A O 1
ATOM 1458 N N . ARG A 1 183 ? -11.773 -18.266 -11.727 1 98.44 183 ARG A N 1
ATOM 1459 C CA . ARG A 1 183 ? -11.477 -17.703 -13.039 1 98.44 183 ARG A CA 1
ATOM 1460 C C . ARG A 1 183 ? -9.984 -17.406 -13.18 1 98.44 183 ARG A C 1
ATOM 1462 O O . ARG A 1 183 ? -9.383 -17.719 -14.211 1 98.44 183 ARG A O 1
ATOM 1469 N N . VAL A 1 184 ? -9.398 -16.797 -12.18 1 98.81 184 VAL A N 1
ATOM 1470 C CA . VAL A 1 184 ? -7.984 -16.438 -12.234 1 98.81 184 VAL A CA 1
ATOM 1471 C C . VAL A 1 184 ? -7.125 -17.703 -12.219 1 98.81 184 VAL A C 1
ATOM 1473 O O . VAL A 1 184 ? -6.16 -17.812 -12.977 1 98.81 184 VAL A O 1
ATOM 1476 N N . GLU A 1 185 ? -7.492 -18.656 -11.375 1 98.69 185 GLU A N 1
ATOM 1477 C CA . GLU A 1 185 ? -6.723 -19.891 -11.25 1 98.69 185 GLU A CA 1
ATOM 1478 C C . GLU A 1 185 ? -6.711 -20.672 -12.562 1 98.69 185 GLU A C 1
ATOM 1480 O O . GLU A 1 185 ? -5.75 -21.391 -12.852 1 98.69 185 GLU A O 1
ATOM 1485 N N . ALA A 1 186 ? -7.734 -20.547 -13.352 1 98.62 186 ALA A N 1
ATOM 1486 C CA . ALA A 1 186 ? -7.891 -21.297 -14.586 1 98.62 186 ALA A CA 1
ATOM 1487 C C . ALA A 1 186 ? -6.98 -20.766 -15.68 1 98.62 186 ALA A C 1
ATOM 1489 O O . ALA A 1 186 ? -6.777 -21.406 -16.719 1 98.62 186 ALA A O 1
ATOM 1490 N N . ARG A 1 187 ? -6.461 -19.578 -15.555 1 98.75 187 ARG A N 1
ATOM 1491 C CA . ARG A 1 187 ? -5.586 -19 -16.562 1 98.75 187 ARG A CA 1
ATOM 1492 C C . ARG A 1 187 ? -4.289 -19.797 -16.688 1 98.75 187 ARG A C 1
ATOM 1494 O O . ARG A 1 187 ? -3.656 -20.125 -15.688 1 98.75 187 ARG A O 1
ATOM 1501 N N . PRO A 1 188 ? -3.799 -20.031 -17.875 1 98.75 188 PRO A N 1
ATOM 1502 C CA . PRO A 1 188 ? -2.594 -20.828 -18.094 1 98.75 188 PRO A CA 1
ATOM 1503 C C . PRO A 1 188 ? -1.359 -20.234 -17.406 1 98.75 188 PRO A C 1
ATOM 1505 O O . PRO A 1 188 ? -0.545 -20.969 -16.859 1 98.75 188 PRO A O 1
ATOM 1508 N N . SER A 1 189 ? -1.206 -18.953 -17.453 1 98.69 189 SER A N 1
ATOM 1509 C CA . SER A 1 189 ? -0.054 -18.297 -16.844 1 98.69 189 SER A CA 1
ATOM 1510 C C . SER A 1 189 ? -0.046 -18.484 -15.336 1 98.69 189 SER A C 1
ATOM 1512 O O . SER A 1 189 ? 1.016 -18.641 -14.734 1 98.69 189 SER A O 1
ATOM 1514 N N . VAL A 1 190 ? -1.208 -18.484 -14.719 1 98.88 190 VAL A N 1
ATOM 1515 C CA . VAL A 1 190 ? -1.339 -18.656 -13.273 1 98.88 190 VAL A CA 1
ATOM 1516 C C . VAL A 1 190 ? -0.974 -20.094 -12.898 1 98.88 190 VAL A C 1
ATOM 1518 O O . VAL A 1 190 ? -0.181 -20.312 -11.977 1 98.88 190 VAL A O 1
ATOM 1521 N N . GLN A 1 191 ? -1.475 -21.016 -13.617 1 98.88 191 GLN A N 1
ATOM 1522 C CA . GLN A 1 191 ? -1.159 -22.422 -13.383 1 98.88 191 GLN A CA 1
ATOM 1523 C C . GLN A 1 191 ? 0.332 -22.688 -13.562 1 98.88 191 GLN A C 1
ATOM 1525 O O . GLN A 1 191 ? 0.941 -23.406 -12.766 1 98.88 191 GLN A O 1
ATOM 1530 N N . ALA A 1 192 ? 0.833 -22.109 -14.609 1 98.81 192 ALA A N 1
ATOM 1531 C CA . ALA A 1 192 ? 2.254 -22.281 -14.883 1 98.81 192 ALA A CA 1
ATOM 1532 C C . ALA A 1 192 ? 3.113 -21.703 -13.766 1 98.81 192 ALA A C 1
ATOM 1534 O O . ALA A 1 192 ? 4.125 -22.297 -13.383 1 98.81 192 ALA A O 1
ATOM 1535 N N . ALA A 1 193 ? 2.764 -20.531 -13.258 1 98.88 193 ALA A N 1
ATOM 1536 C CA . ALA A 1 193 ? 3.508 -19.891 -12.172 1 98.88 193 ALA A CA 1
ATOM 1537 C C . ALA A 1 193 ? 3.49 -20.766 -10.922 1 98.88 193 ALA A C 1
ATOM 1539 O O . ALA A 1 193 ? 4.535 -21 -10.312 1 98.88 193 ALA A O 1
ATOM 1540 N N . ILE A 1 194 ? 2.293 -21.203 -10.547 1 98.75 194 ILE A N 1
ATOM 1541 C CA . ILE A 1 194 ? 2.129 -22.031 -9.359 1 98.75 194 ILE A CA 1
ATOM 1542 C C . ILE A 1 194 ? 2.949 -23.312 -9.508 1 98.75 194 ILE A C 1
ATOM 1544 O O . ILE A 1 194 ? 3.699 -23.688 -8.602 1 98.75 194 ILE A O 1
ATOM 1548 N N . ALA A 1 195 ? 2.869 -23.953 -10.664 1 98.62 195 ALA A N 1
ATOM 1549 C CA . ALA A 1 195 ? 3.59 -25.188 -10.922 1 98.62 195 ALA A CA 1
ATOM 1550 C C . ALA A 1 195 ? 5.098 -24.969 -10.844 1 98.62 195 ALA A C 1
ATOM 1552 O O . ALA A 1 195 ? 5.824 -25.812 -10.289 1 98.62 195 ALA A O 1
ATOM 1553 N N . ALA A 1 196 ? 5.539 -23.906 -11.406 1 98.62 196 ALA A N 1
ATOM 1554 C CA . ALA A 1 196 ? 6.969 -23.594 -11.406 1 98.62 196 ALA A CA 1
ATOM 1555 C C . ALA A 1 196 ? 7.492 -23.422 -9.984 1 98.62 196 ALA A C 1
ATOM 1557 O O . ALA A 1 196 ? 8.594 -23.875 -9.664 1 98.62 196 ALA A O 1
ATOM 1558 N N . GLU A 1 197 ? 6.746 -22.656 -9.172 1 98.38 197 GLU A N 1
ATOM 1559 C CA . GLU A 1 197 ? 7.172 -22.438 -7.793 1 98.38 197 GLU A CA 1
ATOM 1560 C C . GLU A 1 197 ? 7.191 -23.734 -7 1 98.38 197 GLU A C 1
ATOM 1562 O O . GLU A 1 197 ? 8.102 -23.969 -6.203 1 98.38 197 GLU A O 1
ATOM 1567 N N . GLU A 1 198 ? 6.203 -24.578 -7.238 1 96.62 198 GLU A N 1
ATOM 1568 C CA . GLU A 1 198 ? 6.113 -25.859 -6.547 1 96.62 198 GLU A CA 1
ATOM 1569 C C . GLU A 1 198 ? 7.254 -26.781 -6.949 1 96.62 198 GLU A C 1
ATOM 1571 O O . GLU A 1 198 ? 7.66 -27.656 -6.176 1 96.62 198 GLU A O 1
ATOM 1576 N N . ALA A 1 199 ? 7.812 -26.578 -8.109 1 97 199 ALA A N 1
ATOM 1577 C CA . ALA A 1 199 ? 8.844 -27.453 -8.656 1 97 199 ALA A CA 1
ATOM 1578 C C . ALA A 1 199 ? 10.227 -27.062 -8.141 1 97 199 ALA A C 1
ATOM 1580 O O . ALA A 1 199 ? 11.188 -27.812 -8.281 1 97 199 ALA A O 1
ATOM 1581 N N . THR A 1 200 ? 10.305 -25.844 -7.598 1 95.94 200 THR A N 1
ATOM 1582 C CA . THR A 1 200 ? 11.602 -25.406 -7.09 1 95.94 200 THR A CA 1
ATOM 1583 C C . THR A 1 200 ? 11.969 -26.156 -5.816 1 95.94 200 THR A C 1
ATOM 1585 O O . THR A 1 200 ? 11.086 -26.609 -5.082 1 95.94 200 THR A O 1
ATOM 1588 N N . LEU A 1 201 ? 13.211 -26.266 -5.543 1 93.75 201 LEU A N 1
ATOM 1589 C CA . LEU A 1 201 ? 13.695 -26.969 -4.359 1 93.75 201 LEU A CA 1
ATOM 1590 C C . LEU A 1 201 ? 13.875 -26.016 -3.193 1 93.75 201 LEU A C 1
ATOM 1592 O O . LEU A 1 201 ? 14.25 -24.859 -3.391 1 93.75 201 LEU A O 1
ATOM 1596 N N . PRO A 1 202 ? 13.664 -26.562 -1.988 1 92.44 202 PRO A N 1
ATOM 1597 C CA . PRO A 1 202 ? 13.883 -25.719 -0.816 1 92.44 202 PRO A CA 1
ATOM 1598 C C . PRO A 1 202 ? 15.336 -25.266 -0.675 1 92.44 202 PRO A C 1
ATOM 1600 O O . PRO A 1 202 ? 16.25 -25.953 -1.169 1 92.44 202 PRO A O 1
ATOM 1603 N N . VAL A 1 203 ? 15.391 -24.109 -0.083 1 92.06 203 VAL A N 1
ATOM 1604 C CA . VAL A 1 203 ? 16.703 -23.547 0.198 1 92.06 203 VAL A CA 1
ATOM 1605 C C . VAL A 1 203 ? 16.984 -23.578 1.701 1 92.06 203 VAL A C 1
ATOM 1607 O O . VAL A 1 203 ? 16.062 -23.375 2.508 1 92.06 203 VAL A O 1
ATOM 1610 N N . MET B 1 1 ? -12.945 20.422 -5.723 1 98.06 1 MET B N 1
ATOM 1611 C CA . MET B 1 1 ? -12.727 19.125 -5.082 1 98.06 1 MET B CA 1
ATOM 1612 C C . MET B 1 1 ? -13.055 19.203 -3.594 1 98.06 1 MET B C 1
ATOM 1614 O O . MET B 1 1 ? -13.062 20.281 -3.006 1 98.06 1 MET B O 1
ATOM 1618 N N . LYS B 1 2 ? -13.5 18.125 -3.027 1 98.81 2 LYS B N 1
ATOM 1619 C CA . LYS B 1 2 ? -13.734 18 -1.592 1 98.81 2 LYS B CA 1
ATOM 1620 C C . LYS B 1 2 ? -12.852 16.906 -0.987 1 98.81 2 LYS B C 1
ATOM 1622 O O . LYS B 1 2 ? -12.82 15.773 -1.482 1 98.81 2 LYS B O 1
ATOM 1627 N N . LEU B 1 3 ? -12.109 17.297 0.01 1 98.94 3 LEU B N 1
ATOM 1628 C CA . LEU B 1 3 ? -11.328 16.312 0.751 1 98.94 3 LEU B CA 1
ATOM 1629 C C . LEU B 1 3 ? -12.016 15.961 2.07 1 98.94 3 LEU B C 1
ATOM 1631 O O . LEU B 1 3 ? -12.148 16.812 2.949 1 98.94 3 LEU B O 1
ATOM 1635 N N . TYR B 1 4 ? -12.516 14.773 2.178 1 98.94 4 TYR B N 1
ATOM 1636 C CA . TYR B 1 4 ? -13.016 14.25 3.443 1 98.94 4 TYR B CA 1
ATOM 1637 C C . TYR B 1 4 ? -11.875 13.766 4.324 1 98.94 4 TYR B C 1
ATOM 1639 O O . TYR B 1 4 ? -11.078 12.922 3.906 1 98.94 4 TYR B O 1
ATOM 1647 N N . PHE B 1 5 ? -11.82 14.312 5.527 1 98.81 5 PHE B N 1
ATOM 1648 C CA . PHE B 1 5 ? -10.672 14.094 6.398 1 98.81 5 PHE B CA 1
ATOM 1649 C C . PHE B 1 5 ? -11.117 13.922 7.844 1 98.81 5 PHE B C 1
ATOM 1651 O O . PHE B 1 5 ? -12.266 14.211 8.188 1 98.81 5 PHE B O 1
ATOM 1658 N N . ALA B 1 6 ? -10.297 13.375 8.664 1 98.31 6 ALA B N 1
ATOM 1659 C CA . ALA B 1 6 ? -10.375 13.422 10.117 1 98.31 6 ALA B CA 1
ATOM 1660 C C . ALA B 1 6 ? -9.047 13.852 10.727 1 98.31 6 ALA B C 1
ATOM 1662 O O . ALA B 1 6 ? -7.98 13.484 10.227 1 98.31 6 ALA B O 1
ATOM 1663 N N . PRO B 1 7 ? -9.055 14.633 11.797 1 96.19 7 PRO B N 1
ATOM 1664 C CA . PRO B 1 7 ? -7.805 15.094 12.398 1 96.19 7 PRO B CA 1
ATOM 1665 C C . PRO B 1 7 ? -6.91 13.945 12.859 1 96.19 7 PRO B C 1
ATOM 1667 O O . PRO B 1 7 ? -7.41 12.938 13.359 1 96.19 7 PRO B O 1
ATOM 1670 N N . MET B 1 8 ? -5.637 14.117 12.688 1 94.56 8 MET B N 1
ATOM 1671 C CA . MET B 1 8 ? -4.613 13.195 13.172 1 94.56 8 MET B CA 1
ATOM 1672 C C . MET B 1 8 ? -4.73 11.836 12.484 1 94.56 8 MET B C 1
ATOM 1674 O O . MET B 1 8 ? -4.527 10.797 13.117 1 94.56 8 MET B O 1
ATOM 1678 N N . THR B 1 9 ? -5.238 11.82 11.297 1 97.88 9 THR B N 1
ATOM 1679 C CA . THR B 1 9 ? -5.301 10.609 10.484 1 97.88 9 THR B CA 1
ATOM 1680 C C . THR B 1 9 ? -4.473 10.758 9.219 1 97.88 9 THR B C 1
ATOM 1682 O O . THR B 1 9 ? -3.826 11.789 9.008 1 97.88 9 THR B O 1
ATOM 1685 N N . CYS B 1 10 ? -4.496 9.75 8.422 1 98.44 10 CYS B N 1
ATOM 1686 C CA . CYS B 1 10 ? -3.678 9.695 7.211 1 98.44 10 CYS B CA 1
ATOM 1687 C C . CYS B 1 10 ? -4.137 10.734 6.195 1 98.44 10 CYS B C 1
ATOM 1689 O O . CYS B 1 10 ? -3.418 11.039 5.242 1 98.44 10 CYS B O 1
ATOM 1691 N N . SER B 1 11 ? -5.316 11.32 6.352 1 98.81 11 SER B N 1
ATOM 1692 C CA . SER B 1 11 ? -5.867 12.281 5.398 1 98.81 11 SER B CA 1
ATOM 1693 C C . SER B 1 11 ? -5.082 13.594 5.426 1 98.81 11 SER B C 1
ATOM 1695 O O . SER B 1 11 ? -5.242 14.438 4.543 1 98.81 11 SER B O 1
ATOM 1697 N N . LEU B 1 12 ? -4.207 13.766 6.43 1 98.94 12 LEU B N 1
ATOM 1698 C CA . LEU B 1 12 ? -3.332 14.938 6.457 1 98.94 12 LEU B CA 1
ATOM 1699 C C . LEU B 1 12 ? -2.41 14.945 5.242 1 98.94 12 LEU B C 1
ATOM 1701 O O . LEU B 1 12 ? -2.084 16.016 4.715 1 98.94 12 LEU B O 1
ATOM 1705 N N . SER B 1 13 ? -2.037 13.797 4.781 1 98.94 13 SER B N 1
ATOM 1706 C CA . SER B 1 13 ? -1.128 13.664 3.646 1 98.94 13 SER B CA 1
ATOM 1707 C C . SER B 1 13 ? -1.709 14.312 2.393 1 98.94 13 SER B C 1
ATOM 1709 O O . SER B 1 13 ? -1.136 15.258 1.855 1 98.94 13 SER B O 1
ATOM 1711 N N . PRO B 1 14 ? -2.889 13.891 1.872 1 98.94 14 PRO B N 1
ATOM 1712 C CA . PRO B 1 14 ? -3.434 14.578 0.701 1 98.94 14 PRO B CA 1
ATOM 1713 C C . PRO B 1 14 ? -3.766 16.047 0.981 1 98.94 14 PRO B C 1
ATOM 1715 O O . PRO B 1 14 ? -3.697 16.875 0.076 1 98.94 14 PRO B O 1
ATOM 1718 N N . HIS B 1 15 ? -4.102 16.375 2.246 1 98.94 15 HIS B N 1
ATOM 1719 C CA . HIS B 1 15 ? -4.336 17.766 2.598 1 98.94 15 HIS B CA 1
ATOM 1720 C C . HIS B 1 15 ? -3.09 18.609 2.367 1 98.94 15 HIS B C 1
ATOM 1722 O O . HIS B 1 15 ? -3.162 19.688 1.758 1 98.94 15 HIS B O 1
ATOM 1728 N N . ILE B 1 16 ? -1.934 18.141 2.805 1 98.94 16 ILE B N 1
ATOM 1729 C CA . ILE B 1 16 ? -0.656 18.812 2.596 1 98.94 16 ILE B CA 1
ATOM 1730 C C . ILE B 1 16 ? -0.387 18.953 1.1 1 98.94 16 ILE B C 1
ATOM 1732 O O . ILE B 1 16 ? -0.013 20.031 0.63 1 98.94 16 ILE B O 1
ATOM 1736 N N . VAL B 1 17 ? -0.613 17.875 0.331 1 98.94 17 VAL B N 1
ATOM 1737 C CA . VAL B 1 17 ? -0.308 17.859 -1.096 1 98.94 17 VAL B CA 1
ATOM 1738 C C . VAL B 1 17 ? -1.19 18.875 -1.827 1 98.94 17 VAL B C 1
ATOM 1740 O O . VAL B 1 17 ? -0.722 19.578 -2.721 1 98.94 17 VAL B O 1
ATOM 1743 N N . LEU B 1 18 ? -2.467 18.953 -1.445 1 98.94 18 LEU B N 1
ATOM 1744 C CA . LEU B 1 18 ? -3.367 19.938 -2.027 1 98.94 18 LEU B CA 1
ATOM 1745 C C . LEU B 1 18 ? -2.826 21.359 -1.831 1 98.94 18 LEU B C 1
ATOM 1747 O O . LEU B 1 18 ? -2.832 22.156 -2.764 1 98.94 18 LEU B O 1
ATOM 1751 N N . ARG B 1 19 ? -2.342 21.625 -0.688 1 98.88 19 ARG B N 1
ATOM 1752 C CA . ARG B 1 19 ? -1.832 22.969 -0.364 1 98.88 19 ARG B CA 1
ATOM 1753 C C . ARG B 1 19 ? -0.508 23.219 -1.072 1 98.88 19 ARG B C 1
ATOM 1755 O O . ARG B 1 19 ? -0.283 24.328 -1.588 1 98.88 19 ARG B O 1
ATOM 1762 N N . GLU B 1 20 ? 0.397 22.219 -1.11 1 98.81 20 GLU B N 1
ATOM 1763 C CA . GLU B 1 20 ? 1.657 22.359 -1.835 1 98.81 20 GLU B CA 1
ATOM 1764 C C . GLU B 1 20 ? 1.417 22.719 -3.299 1 98.81 20 GLU B C 1
ATOM 1766 O O . GLU B 1 20 ? 2.193 23.469 -3.895 1 98.81 20 GLU B O 1
ATOM 1771 N N . LEU B 1 21 ? 0.347 22.188 -3.857 1 98.75 21 LEU B N 1
ATOM 1772 C CA . LEU B 1 21 ? 0.074 22.328 -5.281 1 98.75 21 LEU B CA 1
ATOM 1773 C C . LEU B 1 21 ? -0.757 23.578 -5.547 1 98.75 21 LEU B C 1
ATOM 1775 O O . LEU B 1 21 ? -0.953 23.969 -6.699 1 98.75 21 LEU B O 1
ATOM 1779 N N . GLY B 1 22 ? -1.292 24.203 -4.523 1 98.25 22 GLY B N 1
ATOM 1780 C CA . GLY B 1 22 ? -2.135 25.375 -4.676 1 98.25 22 GLY B CA 1
ATOM 1781 C C . GLY B 1 22 ? -3.475 25.062 -5.316 1 98.25 22 GLY B C 1
ATOM 1782 O O . GLY B 1 22 ? -4.031 25.906 -6.031 1 98.25 22 GLY B O 1
ATOM 1783 N N . LEU B 1 23 ? -3.934 23.844 -5.168 1 98.5 23 LEU B N 1
ATOM 1784 C CA . LEU B 1 23 ? -5.219 23.453 -5.734 1 98.5 23 LEU B CA 1
ATOM 1785 C C . LEU B 1 23 ? -6.367 23.875 -4.82 1 98.5 23 LEU B C 1
ATOM 1787 O O . LEU B 1 23 ? -6.266 23.766 -3.596 1 98.5 23 LEU B O 1
ATOM 1791 N N . PRO B 1 24 ? -7.387 24.406 -5.41 1 98.19 24 PRO B N 1
ATOM 1792 C CA . PRO B 1 24 ? -8.555 24.719 -4.582 1 98.19 24 PRO B CA 1
ATOM 1793 C C . PRO B 1 24 ? -9.281 23.469 -4.094 1 98.19 24 PRO B C 1
ATOM 1795 O O . PRO B 1 24 ? -9.391 22.484 -4.836 1 98.19 24 PRO B O 1
ATOM 1798 N N . PHE B 1 25 ? -9.758 23.531 -2.865 1 98.62 25 PHE B N 1
ATOM 1799 C CA . PHE B 1 25 ? -10.5 22.406 -2.301 1 98.62 25 PHE B CA 1
ATOM 1800 C C . PHE B 1 25 ? -11.352 22.859 -1.118 1 98.62 25 PHE B C 1
ATOM 1802 O O . PHE B 1 25 ? -11.109 23.922 -0.549 1 98.62 25 PHE B O 1
ATOM 1809 N N . GLU B 1 26 ? -12.312 22.047 -0.831 1 98.5 26 GLU B N 1
ATOM 1810 C CA . GLU B 1 26 ? -13.086 22.141 0.404 1 98.5 26 GLU B CA 1
ATOM 1811 C C . GLU B 1 26 ? -12.727 21.016 1.369 1 98.5 26 GLU B C 1
ATOM 1813 O O . GLU B 1 26 ? -12.625 19.844 0.966 1 98.5 26 GLU B O 1
ATOM 1818 N N . LEU B 1 27 ? -12.484 21.375 2.598 1 98.25 27 LEU B N 1
ATOM 1819 C CA . LEU B 1 27 ? -12.164 20.422 3.656 1 98.25 27 LEU B CA 1
ATOM 1820 C C . LEU B 1 27 ? -13.422 20.016 4.43 1 98.25 27 LEU B C 1
ATOM 1822 O O . LEU B 1 27 ? -14.109 20.875 4.977 1 98.25 27 LEU B O 1
ATOM 1826 N N . ILE B 1 28 ? -13.758 18.719 4.449 1 98.75 28 ILE B N 1
ATOM 1827 C CA . ILE B 1 28 ? -14.961 18.234 5.117 1 98.75 28 ILE B CA 1
ATOM 1828 C C . ILE B 1 28 ? -14.594 17.234 6.195 1 98.75 28 ILE B C 1
ATOM 1830 O O . ILE B 1 28 ? -14.164 16.109 5.891 1 98.75 28 ILE B O 1
ATOM 1834 N N . ARG B 1 29 ? -14.82 17.547 7.434 1 98.69 29 ARG B N 1
ATOM 1835 C CA . ARG B 1 29 ? -14.422 16.703 8.555 1 98.69 29 ARG B CA 1
ATOM 1836 C C . ARG B 1 29 ? -15.359 15.508 8.703 1 98.69 29 ARG B C 1
ATOM 1838 O O . ARG B 1 29 ? -16.578 15.648 8.562 1 98.69 29 ARG B O 1
ATOM 1845 N N . VAL B 1 30 ? -14.797 14.383 8.984 1 98.75 30 VAL B N 1
ATOM 1846 C CA . VAL B 1 30 ? -15.516 13.133 9.227 1 98.75 30 VAL B CA 1
ATOM 1847 C C . VAL B 1 30 ? -15.289 12.672 10.664 1 98.75 30 VAL B C 1
ATOM 1849 O O . VAL B 1 30 ? -14.172 12.75 11.18 1 98.75 30 VAL B O 1
ATOM 1852 N N . ASP B 1 31 ? -16.359 12.289 11.375 1 97.94 31 ASP B N 1
ATOM 1853 C CA . ASP B 1 31 ? -16.219 11.555 12.625 1 97.94 31 ASP B CA 1
ATOM 1854 C C . ASP B 1 31 ? -15.891 10.086 12.359 1 97.94 31 ASP B C 1
ATOM 1856 O O . ASP B 1 31 ? -16.734 9.336 11.867 1 97.94 31 ASP B O 1
ATOM 1860 N N . ASN B 1 32 ? -14.75 9.672 12.742 1 93.62 32 ASN B N 1
ATOM 1861 C CA . ASN B 1 32 ? -14.25 8.352 12.391 1 93.62 32 ASN B CA 1
ATOM 1862 C C . ASN B 1 32 ? -15.055 7.246 13.078 1 93.62 32 ASN B C 1
ATOM 1864 O O . ASN B 1 32 ? -15.031 6.094 12.648 1 93.62 32 ASN B O 1
ATOM 1868 N N . LYS B 1 33 ? -15.68 7.547 14.086 1 93.31 33 LYS B N 1
ATOM 1869 C CA . LYS B 1 33 ? -16.453 6.559 14.836 1 93.31 33 LYS B CA 1
ATOM 1870 C C . LYS B 1 33 ? -17.875 6.473 14.312 1 93.31 33 LYS B C 1
ATOM 1872 O O . LYS B 1 33 ? -18.344 5.395 13.93 1 93.31 33 LYS B O 1
ATOM 1877 N N . THR B 1 34 ? -18.531 7.617 14.203 1 97 34 THR B N 1
ATOM 1878 C CA . THR B 1 34 ? -19.953 7.621 13.828 1 97 34 THR B CA 1
ATOM 1879 C C . THR B 1 34 ? -20.109 7.664 12.312 1 97 34 THR B C 1
ATOM 1881 O O . THR B 1 34 ? -21.188 7.402 11.789 1 97 34 THR B O 1
ATOM 1884 N N . LYS B 1 35 ? -19.031 8.102 11.609 1 98.19 35 LYS B N 1
ATOM 1885 C CA . LYS B 1 35 ? -19 8.258 10.156 1 98.19 35 LYS B CA 1
ATOM 1886 C C . LYS B 1 35 ? -19.875 9.422 9.703 1 98.19 35 LYS B C 1
ATOM 1888 O O . LYS B 1 35 ? -20.219 9.516 8.523 1 98.19 35 LYS B O 1
ATOM 1893 N N . ALA B 1 36 ? -20.219 10.25 10.664 1 98.44 36 ALA B N 1
ATOM 1894 C CA . ALA B 1 36 ? -20.906 11.484 10.305 1 98.44 36 ALA B CA 1
ATOM 1895 C C . ALA B 1 36 ? -19.953 12.492 9.672 1 98.44 36 ALA B C 1
ATOM 1897 O O . ALA B 1 36 ? -18.781 12.562 10.055 1 98.44 36 ALA B O 1
ATOM 1898 N N . THR B 1 37 ? -20.391 13.273 8.773 1 98.38 37 THR B N 1
ATOM 1899 C CA . THR B 1 37 ? -19.578 14.297 8.141 1 98.38 37 THR B CA 1
ATOM 1900 C C . THR B 1 37 ? -20.078 15.688 8.5 1 98.38 37 THR B C 1
ATOM 1902 O O . THR B 1 37 ? -21.234 15.859 8.867 1 98.38 37 THR B O 1
ATOM 1905 N N . ALA B 1 38 ? -19.219 16.656 8.359 1 98.25 38 ALA B N 1
ATOM 1906 C CA . ALA B 1 38 ? -19.547 18.047 8.68 1 98.25 38 ALA B CA 1
ATOM 1907 C C . ALA B 1 38 ? -20.609 18.594 7.738 1 98.25 38 ALA B C 1
ATOM 1909 O O . ALA B 1 38 ? -21.297 19.547 8.07 1 98.25 38 ALA B O 1
ATOM 1910 N N . ASP B 1 39 ? -20.75 17.969 6.574 1 96.94 39 ASP B N 1
ATOM 1911 C CA . ASP B 1 39 ? -21.75 18.453 5.633 1 96.94 39 ASP B CA 1
ATOM 1912 C C . ASP B 1 39 ? -23.047 17.656 5.746 1 96.94 39 ASP B C 1
ATOM 1914 O O . ASP B 1 39 ? -23.891 17.719 4.852 1 96.94 39 ASP B O 1
ATOM 1918 N N . GLY B 1 40 ? -23.125 16.812 6.77 1 96.81 40 GLY B N 1
ATOM 1919 C CA . GLY B 1 40 ? -24.406 16.219 7.16 1 96.81 40 GLY B CA 1
ATOM 1920 C C . GLY B 1 40 ? -24.688 14.891 6.488 1 96.81 40 GLY B C 1
ATOM 1921 O O . GLY B 1 40 ? -25.781 14.352 6.605 1 96.81 40 GLY B O 1
ATOM 1922 N N . ARG B 1 41 ? -23.766 14.328 5.895 1 97.38 41 ARG B N 1
ATOM 1923 C CA . ARG B 1 41 ? -23.938 13.062 5.195 1 97.38 41 ARG B CA 1
ATOM 1924 C C . ARG B 1 41 ? -23.359 11.906 6.004 1 97.38 41 ARG B C 1
ATOM 1926 O O . ARG B 1 41 ? -22.672 12.125 7 1 97.38 41 ARG B O 1
ATOM 1933 N N . ASP B 1 42 ? -23.75 10.68 5.633 1 98.56 42 ASP B N 1
ATOM 1934 C CA . ASP B 1 42 ? -23.047 9.484 6.078 1 98.56 42 ASP B CA 1
ATOM 1935 C C . ASP B 1 42 ? -21.797 9.242 5.219 1 98.56 42 ASP B C 1
ATOM 1937 O O . ASP B 1 42 ? -21.906 9.031 4.012 1 98.56 42 ASP B O 1
ATOM 1941 N N . PHE B 1 43 ? -20.656 9.227 5.895 1 98.69 43 PHE B N 1
ATOM 1942 C CA . PHE B 1 43 ? -19.391 9.125 5.172 1 98.69 43 PHE B CA 1
ATOM 1943 C C . PHE B 1 43 ? -19.344 7.844 4.344 1 98.69 43 PHE B C 1
ATOM 1945 O O . PHE B 1 43 ? -18.703 7.801 3.293 1 98.69 43 PHE B O 1
ATOM 1952 N N . ARG B 1 44 ? -20.094 6.785 4.727 1 98.12 44 ARG B N 1
ATOM 1953 C CA . ARG B 1 44 ? -20.109 5.504 4.031 1 98.12 44 ARG B CA 1
ATOM 1954 C C . ARG B 1 44 ? -20.766 5.633 2.662 1 98.12 44 ARG B C 1
ATOM 1956 O O . ARG B 1 44 ? -20.578 4.773 1.796 1 98.12 44 ARG B O 1
ATOM 1963 N N . ASP B 1 45 ? -21.5 6.73 2.457 1 97.81 45 ASP B N 1
ATOM 1964 C CA . ASP B 1 45 ? -22.094 7.004 1.15 1 97.81 45 ASP B CA 1
ATOM 1965 C C . ASP B 1 45 ? -21.047 7.562 0.184 1 97.81 45 ASP B C 1
ATOM 1967 O O . ASP B 1 45 ? -21.25 7.535 -1.033 1 97.81 45 ASP B O 1
ATOM 1971 N N . ILE B 1 46 ? -20.016 8.141 0.768 1 98.38 46 ILE B N 1
ATOM 1972 C CA . ILE B 1 46 ? -18.938 8.703 -0.025 1 98.38 46 ILE B CA 1
ATOM 1973 C C . ILE B 1 46 ? -17.859 7.645 -0.258 1 98.38 46 ILE B C 1
ATOM 1975 O O . ILE B 1 46 ? -17.422 7.43 -1.392 1 98.38 46 ILE B O 1
ATOM 1979 N N . ASN B 1 47 ? -17.531 6.988 0.818 1 98.31 47 ASN B N 1
ATOM 1980 C CA . ASN B 1 47 ? -16.562 5.895 0.786 1 98.31 47 ASN B CA 1
ATOM 1981 C C . ASN B 1 47 ? -17.078 4.672 1.538 1 98.31 47 ASN B C 1
ATOM 1983 O O . ASN B 1 47 ? -16.938 4.582 2.758 1 98.31 47 ASN B O 1
ATOM 1987 N N . PRO B 1 48 ? -17.5 3.664 0.836 1 97.44 48 PRO B N 1
ATOM 1988 C CA . PRO B 1 48 ? -18.062 2.473 1.475 1 97.44 48 PRO B CA 1
ATOM 1989 C C . PRO B 1 48 ? -17.047 1.727 2.336 1 97.44 48 PRO B C 1
ATOM 1991 O O . PRO B 1 48 ? -17.422 0.92 3.188 1 97.44 48 PRO B O 1
ATOM 1994 N N . LYS B 1 49 ? -15.727 1.942 2.18 1 97.31 49 LYS B N 1
ATOM 1995 C CA . LYS B 1 49 ? -14.711 1.334 3.031 1 97.31 49 LYS B CA 1
ATOM 1996 C C . LYS B 1 49 ? -14.758 1.917 4.441 1 97.31 49 LYS B C 1
ATOM 1998 O O . LYS B 1 49 ? -14.258 1.303 5.387 1 97.31 49 LYS B O 1
ATOM 2003 N N . GLY B 1 50 ? -15.211 3.248 4.539 1 97.5 50 GLY B N 1
ATOM 2004 C CA . GLY B 1 50 ? -15.547 3.811 5.836 1 97.5 50 GLY B CA 1
ATOM 2005 C C . GLY B 1 50 ? -14.375 4.52 6.496 1 97.5 50 GLY B C 1
ATOM 2006 O O . GLY B 1 50 ? -14.445 4.871 7.676 1 97.5 50 GLY B O 1
ATOM 2007 N N . TYR B 1 51 ? -13.242 4.637 5.781 1 97.62 51 TYR B N 1
ATOM 2008 C CA . TYR B 1 51 ? -12.125 5.344 6.398 1 97.62 51 TYR B CA 1
ATOM 2009 C C . TYR B 1 51 ? -11.625 6.461 5.492 1 97.62 51 TYR B C 1
ATOM 2011 O O . TYR B 1 51 ? -11.773 6.395 4.27 1 97.62 51 TYR B O 1
ATOM 2019 N N . VAL B 1 52 ? -11.141 7.523 6.066 1 98.25 52 VAL B N 1
ATOM 2020 C CA . VAL B 1 52 ? -10.555 8.648 5.34 1 98.25 52 VAL B CA 1
ATOM 2021 C C . VAL B 1 52 ? -9.18 8.266 4.812 1 98.25 52 VAL B C 1
ATOM 2023 O O . VAL B 1 52 ? -8.547 7.332 5.316 1 98.25 52 VAL B O 1
ATOM 2026 N N . ALA B 1 53 ? -8.75 8.852 3.809 1 98.5 53 ALA B N 1
ATOM 2027 C CA . ALA B 1 53 ? -9.25 10.031 3.104 1 98.5 53 ALA B CA 1
ATOM 2028 C C . ALA B 1 53 ? -10.141 9.633 1.933 1 98.5 53 ALA B C 1
ATOM 2030 O O . ALA B 1 53 ? -10.023 8.531 1.396 1 98.5 53 ALA B O 1
ATOM 2031 N N . ALA B 1 54 ? -11.023 10.461 1.558 1 98.94 54 ALA B N 1
ATOM 2032 C CA . ALA B 1 54 ? -11.742 10.406 0.288 1 98.94 54 ALA B CA 1
ATOM 2033 C C . ALA B 1 54 ? -11.734 11.758 -0.407 1 98.94 54 ALA B C 1
ATOM 2035 O O . ALA B 1 54 ? -11.953 12.797 0.231 1 98.94 54 ALA B O 1
ATOM 2036 N N . LEU B 1 55 ? -11.367 11.797 -1.644 1 98.94 55 LEU B N 1
ATOM 2037 C CA . LEU B 1 55 ? -11.383 12.992 -2.477 1 98.94 55 LEU B CA 1
ATOM 2038 C C . LEU B 1 55 ? -12.531 12.953 -3.477 1 98.94 55 LEU B C 1
ATOM 2040 O O . LEU B 1 55 ? -12.586 12.062 -4.328 1 98.94 55 LEU B O 1
ATOM 2044 N N . VAL B 1 56 ? -13.484 13.82 -3.365 1 98.88 56 VAL B N 1
ATOM 2045 C CA . VAL B 1 56 ? -14.539 13.961 -4.363 1 98.88 56 VAL B CA 1
ATOM 2046 C C . VAL B 1 56 ? -14.125 14.992 -5.41 1 98.88 56 VAL B C 1
ATOM 2048 O O . VAL B 1 56 ? -13.867 16.156 -5.078 1 98.88 56 VAL B O 1
ATOM 2051 N N . LEU B 1 57 ? -14.031 14.555 -6.598 1 98.56 57 LEU B N 1
ATOM 2052 C CA . LEU B 1 57 ? -13.609 15.406 -7.699 1 98.56 57 LEU B CA 1
ATOM 2053 C C . LEU B 1 57 ? -14.75 16.312 -8.156 1 98.56 57 LEU B C 1
ATOM 2055 O O . LEU B 1 57 ? -15.906 16.094 -7.777 1 98.56 57 LEU B O 1
ATOM 2059 N N . ASP B 1 58 ? -14.43 17.25 -9.039 1 97.06 58 ASP B N 1
ATOM 2060 C CA . ASP B 1 58 ? -15.43 18.203 -9.508 1 97.06 58 ASP B CA 1
ATOM 2061 C C . ASP B 1 58 ? -16.5 17.5 -10.359 1 97.06 58 ASP B C 1
ATOM 2063 O O . ASP B 1 58 ? -17.641 17.953 -10.406 1 97.06 58 ASP B O 1
ATOM 2067 N N . ASN B 1 59 ? -16.109 16.453 -10.992 1 97.12 59 ASN B N 1
ATOM 2068 C CA . ASN B 1 59 ? -17.047 15.719 -11.844 1 97.12 59 ASN B CA 1
ATOM 2069 C C . ASN B 1 59 ? -17.875 14.719 -11.031 1 97.12 59 ASN B C 1
ATOM 2071 O O . ASN B 1 59 ? -18.609 13.914 -11.602 1 97.12 59 ASN B O 1
ATOM 2075 N N . GLY B 1 60 ? -17.625 14.664 -9.742 1 97.38 60 GLY B N 1
ATOM 2076 C CA . GLY B 1 60 ? -18.422 13.836 -8.867 1 97.38 60 GLY B CA 1
ATOM 2077 C C . GLY B 1 60 ? -17.797 12.5 -8.555 1 97.38 60 GLY B C 1
ATOM 2078 O O . GLY B 1 60 ? -18.203 11.812 -7.617 1 97.38 60 GLY B O 1
ATOM 2079 N N . GLN B 1 61 ? -16.766 12.109 -9.25 1 98.19 61 GLN B N 1
ATOM 2080 C CA . GLN B 1 61 ? -16.094 10.852 -8.961 1 98.19 61 GLN B CA 1
ATOM 2081 C C . GLN B 1 61 ? -15.367 10.914 -7.621 1 98.19 61 GLN B C 1
ATOM 2083 O O . GLN B 1 61 ? -14.898 11.977 -7.215 1 98.19 61 GLN B O 1
ATOM 2088 N N . VAL B 1 62 ? -15.297 9.781 -6.938 1 98.81 62 VAL B N 1
ATOM 2089 C CA . VAL B 1 62 ? -14.641 9.688 -5.637 1 98.81 62 VAL B CA 1
ATOM 2090 C C . VAL B 1 62 ? -13.344 8.883 -5.766 1 98.81 62 VAL B C 1
ATOM 2092 O O . VAL B 1 62 ? -13.336 7.816 -6.383 1 98.81 62 VAL B O 1
ATOM 2095 N N . LEU B 1 63 ? -12.32 9.422 -5.277 1 98.88 63 LEU B N 1
ATOM 2096 C CA . LEU B 1 63 ? -11.039 8.727 -5.199 1 98.88 63 LEU B CA 1
ATOM 2097 C C . LEU B 1 63 ? -10.625 8.508 -3.748 1 98.88 63 LEU B C 1
ATOM 2099 O O . LEU B 1 63 ? -10.672 9.438 -2.939 1 98.88 63 LEU B O 1
ATOM 2103 N N . THR B 1 64 ? -10.273 7.25 -3.438 1 98.75 64 THR B N 1
ATOM 2104 C CA . THR B 1 64 ? -9.805 6.93 -2.094 1 98.75 64 THR B CA 1
ATOM 2105 C C . THR B 1 64 ? -8.375 6.398 -2.133 1 98.75 64 THR B C 1
ATOM 2107 O O . THR B 1 64 ? -7.742 6.379 -3.189 1 98.75 64 THR B O 1
ATOM 2110 N N . GLU B 1 65 ? -7.914 5.988 -0.965 1 98.81 65 GLU B N 1
ATOM 2111 C CA . GLU B 1 65 ? -6.551 5.484 -0.807 1 98.81 65 GLU B CA 1
ATOM 2112 C C . GLU B 1 65 ? -5.527 6.609 -0.957 1 98.81 65 GLU B C 1
ATOM 2114 O O . GLU B 1 65 ? -5.336 7.141 -2.053 1 98.81 65 GLU B O 1
ATOM 2119 N N . GLY B 1 66 ? -4.84 6.953 0.104 1 98.75 66 GLY B N 1
ATOM 2120 C CA . GLY B 1 66 ? -3.91 8.07 0.18 1 98.75 66 GLY B CA 1
ATOM 2121 C C . GLY B 1 66 ? -2.924 8.102 -0.973 1 98.75 66 GLY B C 1
ATOM 2122 O O . GLY B 1 66 ? -2.844 9.094 -1.699 1 98.75 66 GLY B O 1
ATOM 2123 N N . PRO B 1 67 ? -2.242 6.996 -1.204 1 98.88 67 PRO B N 1
ATOM 2124 C CA . PRO B 1 67 ? -1.235 6.949 -2.268 1 98.88 67 PRO B CA 1
ATOM 2125 C C . PRO B 1 67 ? -1.825 7.219 -3.65 1 98.88 67 PRO B C 1
ATOM 2127 O O . PRO B 1 67 ? -1.18 7.859 -4.484 1 98.88 67 PRO B O 1
ATOM 2130 N N . ALA B 1 68 ? -3.039 6.738 -3.91 1 98.88 68 ALA B N 1
ATOM 2131 C CA . ALA B 1 68 ? -3.689 7.051 -5.18 1 98.88 68 ALA B CA 1
ATOM 2132 C C . ALA B 1 68 ? -4.062 8.531 -5.262 1 98.88 68 ALA B C 1
ATOM 2134 O O . ALA B 1 68 ? -3.838 9.172 -6.285 1 98.88 68 ALA B O 1
ATOM 2135 N N . ILE B 1 69 ? -4.57 9.133 -4.199 1 98.94 69 ILE B N 1
ATOM 2136 C CA . ILE B 1 69 ? -5.031 10.516 -4.152 1 98.94 69 ILE B CA 1
ATOM 2137 C C . ILE B 1 69 ? -3.854 11.461 -4.391 1 98.94 69 ILE B C 1
ATOM 2139 O O . ILE B 1 69 ? -3.928 12.352 -5.238 1 98.94 69 ILE B O 1
ATOM 2143 N N . VAL B 1 70 ? -2.744 11.227 -3.688 1 98.94 70 VAL B N 1
ATOM 2144 C CA . VAL B 1 70 ? -1.66 12.203 -3.725 1 98.94 70 VAL B CA 1
ATOM 2145 C C . VAL B 1 70 ? -0.989 12.18 -5.098 1 98.94 70 VAL B C 1
ATOM 2147 O O . VAL B 1 70 ? -0.551 13.219 -5.598 1 98.94 70 VAL B O 1
ATOM 2150 N N . GLN B 1 71 ? -0.887 10.992 -5.68 1 98.81 71 GLN B N 1
ATOM 2151 C CA . GLN B 1 71 ? -0.323 10.93 -7.023 1 98.81 71 GLN B CA 1
ATOM 2152 C C . GLN B 1 71 ? -1.252 11.586 -8.039 1 98.81 71 GLN B C 1
ATOM 2154 O O . GLN B 1 71 ? -0.796 12.305 -8.93 1 98.81 71 GLN B O 1
ATOM 2159 N N . TYR B 1 72 ? -2.549 11.336 -7.938 1 98.75 72 TYR B N 1
ATOM 2160 C CA . TYR B 1 72 ? -3.529 11.969 -8.812 1 98.75 72 TYR B CA 1
ATOM 2161 C C . TYR B 1 72 ? -3.422 13.492 -8.742 1 98.75 72 TYR B C 1
ATOM 2163 O O . TYR B 1 72 ? -3.369 14.164 -9.781 1 98.75 72 TYR B O 1
ATOM 2171 N N . LEU B 1 73 ? -3.357 14.008 -7.562 1 98.81 73 LEU B N 1
ATOM 2172 C CA . LEU B 1 73 ? -3.275 15.445 -7.355 1 98.81 73 LEU B CA 1
ATOM 2173 C C . LEU B 1 73 ? -2.018 16.016 -8 1 98.81 73 LEU B C 1
ATOM 2175 O O . LEU B 1 73 ? -2.078 17.031 -8.695 1 98.81 73 LEU B O 1
ATOM 2179 N N . ALA B 1 74 ? -0.884 15.367 -7.75 1 98.69 74 ALA B N 1
ATOM 2180 C CA . ALA B 1 74 ? 0.364 15.828 -8.352 1 98.69 74 ALA B CA 1
ATOM 2181 C C . ALA B 1 74 ? 0.257 15.875 -9.875 1 98.69 74 ALA B C 1
ATOM 2183 O O . ALA B 1 74 ? 0.728 16.828 -10.508 1 98.69 74 ALA B O 1
ATOM 2184 N N . ASP B 1 75 ? -0.406 14.898 -10.438 1 98 75 ASP B N 1
ATOM 2185 C CA . ASP B 1 75 ? -0.503 14.781 -11.891 1 98 75 ASP B CA 1
ATOM 2186 C C . ASP B 1 75 ? -1.442 15.844 -12.461 1 98 75 ASP B C 1
ATOM 2188 O O . ASP B 1 75 ? -1.459 16.078 -13.672 1 98 75 ASP B O 1
ATOM 2192 N N . GLN B 1 76 ? -2.26 16.5 -11.617 1 97.12 76 GLN B N 1
ATOM 2193 C CA . GLN B 1 76 ? -3.176 17.531 -12.07 1 97.12 76 GLN B CA 1
ATOM 2194 C C . GLN B 1 76 ? -2.434 18.844 -12.336 1 97.12 76 GLN B C 1
ATOM 2196 O O . GLN B 1 76 ? -2.984 19.766 -12.953 1 97.12 76 GLN B O 1
ATOM 2201 N N . VAL B 1 77 ? -1.221 18.953 -11.844 1 97.44 77 VAL B N 1
ATOM 2202 C CA . VAL B 1 77 ? -0.451 20.188 -11.984 1 97.44 77 VAL B CA 1
ATOM 2203 C C . VAL B 1 77 ? 0.864 19.906 -12.703 1 97.44 77 VAL B C 1
ATOM 2205 O O . VAL B 1 77 ? 1.888 19.656 -12.062 1 97.44 77 VAL B O 1
ATOM 2208 N N . PRO B 1 78 ? 0.798 19.984 -13.992 1 92.44 78 PRO B N 1
ATOM 2209 C CA . PRO B 1 78 ? 2.018 19.703 -14.75 1 92.44 78 PRO B CA 1
ATOM 2210 C C . PRO B 1 78 ? 3.203 20.562 -14.312 1 92.44 78 PRO B C 1
ATOM 2212 O O . PRO B 1 78 ? 3.037 21.75 -14.023 1 92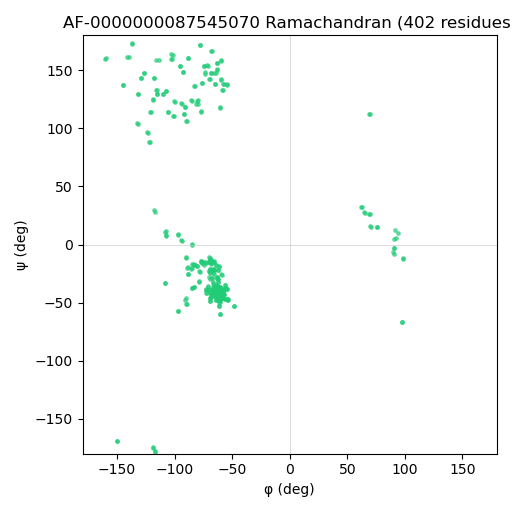.44 78 PRO B O 1
ATOM 2215 N N . GLY B 1 79 ? 4.352 19.906 -14.219 1 91.88 79 GLY B N 1
ATOM 2216 C CA . GLY B 1 79 ? 5.582 20.625 -13.938 1 91.88 79 GLY B CA 1
ATOM 2217 C C . GLY B 1 79 ? 5.879 20.734 -12.453 1 91.88 79 GLY B C 1
ATOM 2218 O O . GLY B 1 79 ? 6.918 21.266 -12.062 1 91.88 79 GLY B O 1
ATOM 2219 N N . ASN B 1 80 ? 4.988 20.234 -11.625 1 93.81 80 ASN B N 1
ATOM 2220 C CA . ASN B 1 80 ? 5.297 20.281 -10.195 1 93.81 80 ASN B CA 1
ATOM 2221 C C . ASN B 1 80 ? 6.461 19.359 -9.844 1 93.81 80 ASN B C 1
ATOM 2223 O O . ASN B 1 80 ? 6.863 18.516 -10.648 1 93.81 80 ASN B O 1
ATOM 2227 N N . SER B 1 81 ? 6.973 19.531 -8.68 1 94.88 81 SER B N 1
ATOM 2228 C CA . SER B 1 81 ? 8.125 18.734 -8.273 1 94.88 81 SER B CA 1
ATOM 2229 C C . SER B 1 81 ? 7.727 17.688 -7.23 1 94.88 81 SER B C 1
ATOM 2231 O O . SER B 1 81 ? 8.594 17.078 -6.598 1 94.88 81 SER B O 1
ATOM 2233 N N . LEU B 1 82 ? 6.457 17.484 -7.016 1 98.62 82 LEU B N 1
ATOM 2234 C CA . LEU B 1 82 ? 6.012 16.672 -5.895 1 98.62 82 LEU B CA 1
ATOM 2235 C C . LEU B 1 82 ? 5.996 15.195 -6.27 1 98.62 82 LEU B C 1
ATOM 2237 O O . LEU B 1 82 ? 5.934 14.328 -5.398 1 98.62 82 LEU B O 1
ATOM 2241 N N . ALA B 1 83 ? 5.945 14.859 -7.543 1 98.5 83 ALA B N 1
ATOM 2242 C CA . ALA B 1 83 ? 6.008 13.484 -8.031 1 98.5 83 ALA B CA 1
ATOM 2243 C C . ALA B 1 83 ? 6.762 13.406 -9.359 1 98.5 83 ALA B C 1
ATOM 2245 O O . ALA B 1 83 ? 6.59 14.266 -10.227 1 98.5 83 ALA B O 1
ATOM 2246 N N . PRO B 1 84 ? 7.629 12.398 -9.508 1 97.94 84 PRO B N 1
ATOM 2247 C CA . PRO B 1 84 ? 8.234 12.188 -10.828 1 97.94 84 PRO B CA 1
ATOM 2248 C C . PRO B 1 84 ? 7.203 11.914 -11.914 1 97.94 84 PRO B C 1
ATOM 2250 O O . PRO B 1 84 ? 6.086 11.492 -11.617 1 97.94 84 PRO B O 1
ATOM 2253 N N . ALA B 1 85 ? 7.594 12.156 -13.148 1 96.94 85 ALA B N 1
ATOM 2254 C CA . ALA B 1 85 ? 6.684 12 -14.281 1 96.94 85 ALA B CA 1
ATOM 2255 C C . ALA B 1 85 ? 6.258 10.547 -14.453 1 96.94 85 ALA B C 1
ATOM 2257 O O . ALA B 1 85 ? 7.051 9.633 -14.211 1 96.94 85 ALA B O 1
ATOM 2258 N N . ASN B 1 86 ? 5.035 10.352 -14.93 1 95.94 86 ASN B N 1
ATOM 2259 C CA . ASN B 1 86 ? 4.535 9.016 -15.227 1 95.94 86 ASN B CA 1
ATOM 2260 C C . ASN B 1 86 ? 5.426 8.289 -16.234 1 95.94 86 ASN B C 1
ATOM 2262 O O . ASN B 1 86 ? 5.926 8.906 -17.172 1 95.94 86 ASN B O 1
ATOM 2266 N N . GLY B 1 87 ? 5.676 7 -15.984 1 93.69 87 GLY B N 1
ATOM 2267 C CA . GLY B 1 87 ? 6.406 6.18 -16.938 1 93.69 87 GLY B CA 1
ATOM 2268 C C . GLY B 1 87 ? 7.906 6.195 -16.703 1 93.69 87 GLY B C 1
ATOM 2269 O O . GLY B 1 87 ? 8.648 5.449 -17.344 1 93.69 87 GLY B O 1
ATOM 2270 N N . THR B 1 88 ? 8.391 7.047 -15.805 1 96.88 88 THR B N 1
ATOM 2271 C CA . THR B 1 88 ? 9.82 7.121 -15.523 1 96.88 88 THR B CA 1
ATOM 2272 C C . THR B 1 88 ? 10.211 6.125 -14.43 1 96.88 88 THR B C 1
ATOM 2274 O O . THR B 1 88 ? 9.352 5.633 -13.703 1 96.88 88 THR B O 1
ATOM 2277 N N . TRP B 1 89 ? 11.469 5.812 -14.367 1 97.62 89 TRP B N 1
ATOM 2278 C CA . TRP B 1 89 ? 12 4.969 -13.297 1 97.62 89 TRP B CA 1
ATOM 2279 C C . TRP B 1 89 ? 11.758 5.598 -11.938 1 97.62 89 TRP B C 1
ATOM 2281 O O . TRP B 1 89 ? 11.414 4.902 -10.977 1 97.62 89 TRP B O 1
ATOM 2291 N N . GLU B 1 90 ? 11.883 6.922 -11.883 1 97.94 90 GLU B N 1
ATOM 2292 C CA . GLU B 1 90 ? 11.68 7.652 -10.641 1 97.94 90 GLU B CA 1
ATOM 2293 C C . GLU B 1 90 ? 10.242 7.527 -10.141 1 97.94 90 GLU B C 1
ATOM 2295 O O . GLU B 1 90 ? 10 7.484 -8.938 1 97.94 90 GLU B O 1
ATOM 2300 N N . ARG B 1 91 ? 9.328 7.5 -11.102 1 98.31 91 ARG B N 1
ATOM 2301 C CA . ARG B 1 91 ? 7.941 7.27 -10.719 1 98.31 91 ARG B CA 1
ATOM 2302 C C . ARG B 1 91 ? 7.75 5.859 -10.172 1 98.31 91 ARG B C 1
ATOM 2304 O O . ARG B 1 91 ? 7.004 5.656 -9.211 1 98.31 91 ARG B O 1
ATOM 2311 N N . THR B 1 92 ? 8.398 4.867 -10.75 1 98.56 92 THR B N 1
ATOM 2312 C CA . THR B 1 92 ? 8.383 3.502 -10.234 1 98.56 92 THR B CA 1
ATOM 2313 C C . THR B 1 92 ? 8.914 3.451 -8.805 1 98.56 92 THR B C 1
ATOM 2315 O O . THR B 1 92 ? 8.336 2.791 -7.941 1 98.56 92 THR B O 1
ATOM 2318 N N . ARG B 1 93 ? 9.969 4.191 -8.555 1 98.62 93 ARG B N 1
ATOM 2319 C CA . ARG B 1 93 ? 10.531 4.27 -7.215 1 98.62 93 ARG B CA 1
ATOM 2320 C C . ARG B 1 93 ? 9.555 4.914 -6.242 1 98.62 93 ARG B C 1
ATOM 2322 O O . ARG B 1 93 ? 9.461 4.504 -5.082 1 98.62 93 ARG B O 1
ATOM 2329 N N . LEU B 1 94 ? 8.82 5.891 -6.715 1 98.81 94 LEU B N 1
ATOM 2330 C CA . LEU B 1 94 ? 7.793 6.508 -5.887 1 98.81 94 LEU B CA 1
ATOM 2331 C C . LEU B 1 94 ? 6.73 5.488 -5.492 1 98.81 94 LEU B C 1
ATOM 2333 O O . LEU B 1 94 ? 6.324 5.426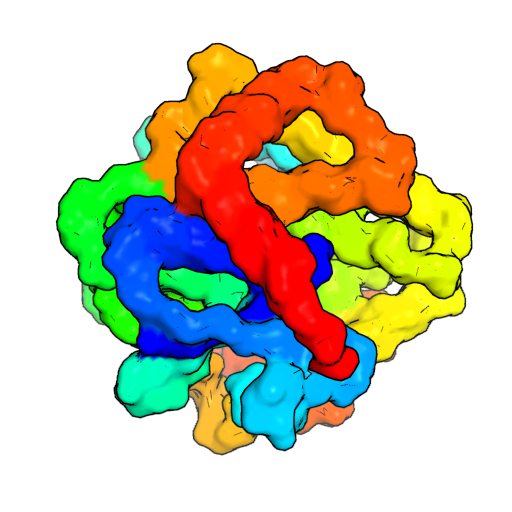 -4.328 1 98.81 94 LEU B O 1
ATOM 2337 N N . GLN B 1 95 ? 6.316 4.66 -6.465 1 98.69 95 GLN B N 1
ATOM 2338 C CA . GLN B 1 95 ? 5.336 3.615 -6.18 1 98.69 95 GLN B CA 1
ATOM 2339 C C . GLN B 1 95 ? 5.855 2.648 -5.121 1 98.69 95 GLN B C 1
ATOM 2341 O O . GLN B 1 95 ? 5.105 2.221 -4.238 1 98.69 95 GLN B O 1
ATOM 2346 N N . GLU B 1 96 ? 7.094 2.344 -5.27 1 98.81 96 GLU B N 1
ATOM 2347 C CA . GLU B 1 96 ? 7.758 1.466 -4.312 1 98.81 96 GLU B CA 1
ATOM 2348 C C . GLU B 1 96 ? 7.707 2.049 -2.902 1 98.81 96 GLU B C 1
ATOM 2350 O O . GLU B 1 96 ? 7.32 1.361 -1.954 1 98.81 96 GLU B O 1
ATOM 2355 N N . LEU B 1 97 ? 8 3.332 -2.754 1 98.81 97 LEU B N 1
ATOM 2356 C CA . LEU B 1 97 ? 8.039 4.016 -1.465 1 98.81 97 LEU B CA 1
ATOM 2357 C C . LEU B 1 97 ? 6.641 4.125 -0.866 1 98.81 97 LEU B C 1
ATOM 2359 O O . LEU B 1 97 ? 6.449 3.855 0.322 1 98.81 97 LEU B O 1
ATOM 2363 N N . LEU B 1 98 ? 5.699 4.492 -1.705 1 98.94 98 LEU B N 1
ATOM 2364 C CA . LEU B 1 98 ? 4.328 4.656 -1.23 1 98.94 98 LEU B CA 1
ATOM 2365 C C . LEU B 1 98 ? 3.768 3.336 -0.72 1 98.94 98 LEU B C 1
ATOM 2367 O O . LEU B 1 98 ? 3.092 3.301 0.312 1 98.94 98 LEU B O 1
ATOM 2371 N N . ASN B 1 99 ? 4.059 2.273 -1.472 1 98.88 99 ASN B N 1
ATOM 2372 C CA . ASN B 1 99 ? 3.59 0.965 -1.022 1 98.88 99 ASN B CA 1
ATOM 2373 C C . ASN B 1 99 ? 4.246 0.558 0.294 1 98.88 99 ASN B C 1
ATOM 2375 O O . ASN B 1 99 ? 3.584 0.01 1.178 1 98.88 99 ASN B O 1
ATOM 2379 N N . PHE B 1 100 ? 5.566 0.807 0.431 1 98.88 100 PHE B N 1
ATOM 2380 C CA . PHE B 1 100 ? 6.289 0.497 1.66 1 98.88 100 PHE B CA 1
ATOM 2381 C C . PHE B 1 100 ? 5.707 1.27 2.838 1 98.88 100 PHE B C 1
ATOM 2383 O O . PHE B 1 100 ? 5.461 0.697 3.9 1 98.88 100 PHE B O 1
ATOM 2390 N N . ILE B 1 101 ? 5.469 2.58 2.672 1 98.94 101 ILE B N 1
ATOM 2391 C CA . ILE B 1 101 ? 4.914 3.404 3.74 1 98.94 101 ILE B CA 1
ATOM 2392 C C . ILE B 1 101 ? 3.535 2.883 4.133 1 98.94 101 ILE B C 1
ATOM 2394 O O . ILE B 1 101 ? 3.229 2.762 5.324 1 98.94 101 ILE B O 1
ATOM 2398 N N . THR B 1 102 ? 2.709 2.523 3.115 1 98.88 102 THR B N 1
ATOM 2399 C CA . THR B 1 102 ? 1.368 2.006 3.359 1 98.88 102 THR B CA 1
ATOM 2400 C C . THR B 1 102 ? 1.426 0.707 4.156 1 98.88 102 THR B C 1
ATOM 2402 O O . THR B 1 102 ? 0.76 0.574 5.188 1 98.88 102 THR B O 1
ATOM 2405 N N . SER B 1 103 ? 2.271 -0.209 3.742 1 98.56 103 SER B N 1
ATOM 2406 C CA . SER B 1 103 ? 2.236 -1.569 4.27 1 98.56 103 SER B CA 1
ATOM 2407 C C . SER B 1 103 ? 2.996 -1.671 5.586 1 98.56 103 SER B C 1
ATOM 2409 O O . SER B 1 103 ? 2.539 -2.328 6.523 1 98.56 103 SER B O 1
ATOM 2411 N N . GLU B 1 104 ? 4.113 -0.938 5.715 1 98.56 104 GLU B N 1
ATOM 2412 C CA . GLU B 1 104 ? 5.051 -1.259 6.785 1 98.56 104 GLU B CA 1
ATOM 2413 C C . GLU B 1 104 ? 5.02 -0.197 7.883 1 98.56 104 GLU B C 1
ATOM 2415 O O . GLU B 1 104 ? 5.246 -0.502 9.055 1 98.56 104 GLU B O 1
ATOM 2420 N N . ILE B 1 105 ? 4.781 1.073 7.512 1 98.88 105 ILE B N 1
ATOM 2421 C CA . ILE B 1 105 ? 4.766 2.121 8.523 1 98.88 105 ILE B CA 1
ATOM 2422 C C . ILE B 1 105 ? 3.326 2.402 8.953 1 98.88 105 ILE B C 1
ATOM 2424 O O . ILE B 1 105 ? 2.984 2.256 10.133 1 98.88 105 ILE B O 1
ATOM 2428 N N . HIS B 1 106 ? 2.457 2.756 7.992 1 98.88 106 HIS B N 1
ATOM 2429 C CA . HIS B 1 106 ? 1.041 2.963 8.281 1 98.88 106 HIS B CA 1
ATOM 2430 C C . HIS B 1 106 ? 0.39 1.687 8.797 1 98.88 106 HIS B C 1
ATOM 2432 O O . HIS B 1 106 ? -0.196 1.682 9.883 1 98.88 106 HIS B O 1
ATOM 2438 N N . GLY B 1 107 ? 0.569 0.607 8.031 1 98.19 107 GLY B N 1
ATOM 2439 C CA . GLY B 1 107 ? 0.023 -0.676 8.445 1 98.19 107 GLY B CA 1
ATOM 2440 C C . GLY B 1 107 ? 0.613 -1.188 9.742 1 98.19 107 GLY B C 1
ATOM 2441 O O . GLY B 1 107 ? -0.09 -1.793 10.555 1 98.19 107 GLY B O 1
ATOM 2442 N N . GLY B 1 108 ? 1.91 -0.962 9.961 1 97.88 108 GLY B N 1
ATOM 2443 C CA . GLY B 1 108 ? 2.594 -1.385 11.172 1 97.88 108 GLY B CA 1
ATOM 2444 C C . GLY B 1 108 ? 2.156 -0.615 12.406 1 97.88 108 GLY B C 1
ATOM 2445 O O . GLY B 1 108 ? 2.273 -1.111 13.523 1 97.88 108 GLY B O 1
ATOM 2446 N N . SER B 1 109 ? 1.645 0.588 12.219 1 98.44 109 SER B N 1
ATOM 2447 C CA . SER B 1 109 ? 1.215 1.448 13.32 1 98.44 109 SER B CA 1
ATOM 2448 C C . SER B 1 109 ? -0.242 1.188 13.688 1 98.44 109 SER B C 1
ATOM 2450 O O . SER B 1 109 ? -0.652 1.428 14.82 1 98.44 109 SER B O 1
ATOM 2452 N N . ALA B 1 110 ? -1.048 0.694 12.766 1 97.25 110 ALA B N 1
ATOM 2453 C CA . ALA B 1 110 ? -2.502 0.625 12.883 1 97.25 110 ALA B CA 1
ATOM 2454 C C . ALA B 1 110 ? -2.916 -0.202 14.094 1 97.25 110 ALA B C 1
ATOM 2456 O O . ALA B 1 110 ? -3.744 0.234 14.898 1 97.25 110 ALA B O 1
ATOM 2457 N N . PRO B 1 111 ? -2.236 -1.394 14.344 1 97.31 111 PRO B N 1
ATOM 2458 C CA . PRO B 1 111 ? -2.65 -2.189 15.5 1 97.31 111 PRO B CA 1
ATOM 2459 C C . PRO B 1 111 ? -2.363 -1.493 16.828 1 97.31 111 PRO B C 1
ATOM 2461 O O . PRO B 1 111 ? -2.998 -1.799 17.844 1 97.31 111 PRO B O 1
ATOM 2464 N N . LEU B 1 112 ? -1.452 -0.563 16.844 1 98.06 112 LEU B N 1
ATOM 2465 C CA . LEU B 1 112 ? -1.03 0.085 18.078 1 98.06 112 LEU B CA 1
ATOM 2466 C C . LEU B 1 112 ? -2.076 1.089 18.562 1 98.06 112 LEU B C 1
ATOM 2468 O O . LEU B 1 112 ? -2.047 1.528 19.703 1 98.06 112 LEU B O 1
ATOM 2472 N N . PHE B 1 113 ? -3.01 1.437 17.672 1 97.12 113 PHE B N 1
ATOM 2473 C CA . PHE B 1 113 ? -4.102 2.332 18.031 1 97.12 113 PHE B CA 1
ATOM 2474 C C . PHE B 1 113 ? -5.207 1.572 18.766 1 97.12 113 PHE B C 1
ATOM 2476 O O . PHE B 1 113 ? -6.094 2.182 19.359 1 97.12 113 PHE B O 1
ATOM 2483 N N . ASN B 1 114 ? -5.238 0.218 18.641 1 95.88 114 ASN B N 1
ATOM 2484 C CA . ASN B 1 114 ? -6.352 -0.584 19.125 1 95.88 114 ASN B CA 1
ATOM 2485 C C . ASN B 1 114 ? -6.129 -1.015 20.578 1 95.88 114 ASN B C 1
ATOM 2487 O O . ASN B 1 114 ? -5.434 -1.997 20.844 1 95.88 114 ASN B O 1
ATOM 2491 N N . ALA B 1 115 ? -6.797 -0.461 21.469 1 92.69 115 ALA B N 1
ATOM 2492 C CA . ALA B 1 115 ? -6.625 -0.688 22.906 1 92.69 115 ALA B CA 1
ATOM 2493 C C . ALA B 1 115 ? -7.102 -2.084 23.297 1 92.69 115 ALA B C 1
ATOM 2495 O O . ALA B 1 115 ? -6.789 -2.568 24.391 1 92.69 115 ALA B O 1
ATOM 2496 N N . ASP B 1 116 ? -7.855 -2.742 22.406 1 93.94 116 ASP B N 1
ATOM 2497 C CA . ASP B 1 116 ? -8.352 -4.086 22.688 1 93.94 116 ASP B CA 1
ATOM 2498 C C . ASP B 1 116 ? -7.246 -5.125 22.5 1 93.94 116 ASP B C 1
ATOM 2500 O O . ASP B 1 116 ? -7.375 -6.266 22.953 1 93.94 116 ASP B O 1
ATOM 2504 N N . ILE B 1 117 ? -6.152 -4.777 21.875 1 96.81 117 ILE B N 1
ATOM 2505 C CA . ILE B 1 117 ? -5.02 -5.68 21.703 1 96.81 117 ILE B CA 1
ATOM 2506 C C . ILE B 1 117 ? -4.125 -5.633 22.938 1 96.81 117 ILE B C 1
ATOM 2508 O O . ILE B 1 117 ? -3.625 -4.57 23.312 1 96.81 117 ILE B O 1
ATOM 2512 N N . PRO B 1 118 ? -3.904 -6.773 23.531 1 96.06 118 PRO B N 1
ATOM 2513 C CA . PRO B 1 118 ? -3.117 -6.805 24.766 1 96.06 118 PRO B CA 1
ATOM 2514 C C . PRO B 1 118 ? -1.68 -6.328 24.562 1 96.06 118 PRO B C 1
ATOM 2516 O O . PRO B 1 118 ? -1.114 -6.508 23.484 1 96.06 118 PRO B O 1
ATOM 2519 N N . GLU B 1 119 ? -1.116 -5.883 25.641 1 95.56 119 GLU B N 1
ATOM 2520 C CA . GLU B 1 119 ? 0.186 -5.227 25.594 1 95.56 119 GLU B CA 1
ATOM 2521 C C . GLU B 1 119 ? 1.262 -6.168 25.062 1 95.56 119 GLU B C 1
ATOM 2523 O O . GLU B 1 119 ? 2.092 -5.773 24.25 1 95.56 119 GLU B O 1
ATOM 2528 N N . PRO B 1 120 ? 1.261 -7.473 25.453 1 96 120 PRO B N 1
ATOM 2529 C CA . PRO B 1 120 ? 2.287 -8.359 24.906 1 96 120 PRO B CA 1
ATOM 2530 C C . PRO B 1 120 ? 2.201 -8.492 23.391 1 96 120 PRO B C 1
ATOM 2532 O O . PRO B 1 120 ? 3.229 -8.609 22.719 1 96 120 PRO B O 1
ATOM 2535 N N . THR B 1 121 ? 1 -8.5 22.906 1 97.31 121 THR B N 1
ATOM 2536 C CA . THR B 1 121 ? 0.813 -8.562 21.469 1 97.31 121 THR B CA 1
ATOM 2537 C C . THR B 1 121 ? 1.195 -7.234 20.812 1 97.31 121 THR B C 1
ATOM 2539 O O . THR B 1 121 ? 1.787 -7.215 19.734 1 97.31 121 THR B O 1
ATOM 2542 N N . GLN B 1 122 ? 0.867 -6.102 21.438 1 97.44 122 GLN B N 1
ATOM 2543 C CA . GLN B 1 122 ? 1.289 -4.801 20.938 1 97.44 122 GLN B CA 1
ATOM 2544 C C . GLN B 1 122 ? 2.803 -4.746 20.75 1 97.44 122 GLN B C 1
ATOM 2546 O O . GLN B 1 122 ? 3.299 -4.141 19.797 1 97.44 122 GLN B O 1
ATOM 2551 N N . GLU B 1 123 ? 3.484 -5.359 21.672 1 97.44 123 GLU B N 1
ATOM 2552 C CA . GLU B 1 123 ? 4.945 -5.336 21.641 1 97.44 123 GLU B CA 1
ATOM 2553 C C . GLU B 1 123 ? 5.473 -6.035 20.391 1 97.44 123 GLU B C 1
ATOM 2555 O O . GLU B 1 123 ? 6.496 -5.633 19.828 1 97.44 123 GLU B O 1
ATOM 2560 N N . ILE B 1 124 ? 4.824 -7.086 19.938 1 97.19 124 ILE B N 1
ATOM 2561 C CA . ILE B 1 124 ? 5.203 -7.77 18.703 1 97.19 124 ILE B CA 1
ATOM 2562 C C . ILE B 1 124 ? 5.156 -6.793 17.531 1 97.19 124 ILE B C 1
ATOM 2564 O O . ILE B 1 124 ? 6.102 -6.711 16.75 1 97.19 124 ILE B O 1
ATOM 2568 N N . PHE B 1 125 ? 4.102 -6.031 17.453 1 97.88 125 PHE B N 1
ATOM 2569 C CA . PHE B 1 125 ? 3.926 -5.066 16.375 1 97.88 125 PHE B CA 1
ATOM 2570 C C . PHE B 1 125 ? 4.91 -3.914 16.516 1 97.88 125 PHE B C 1
ATOM 2572 O O . PHE B 1 125 ? 5.453 -3.428 15.516 1 97.88 125 PHE B O 1
ATOM 2579 N N . ARG B 1 126 ? 5.137 -3.482 17.734 1 98.19 126 ARG B N 1
ATOM 2580 C CA . ARG B 1 126 ? 6.086 -2.404 18 1 98.19 126 ARG B CA 1
ATOM 2581 C C . ARG B 1 126 ? 7.484 -2.773 17.516 1 98.19 126 ARG B C 1
ATOM 2583 O O . ARG B 1 126 ? 8.156 -1.963 16.875 1 98.19 126 ARG B O 1
ATOM 2590 N N . GLN B 1 127 ? 7.902 -3.965 17.812 1 97.75 127 GLN B N 1
ATOM 2591 C CA . GLN B 1 127 ? 9.242 -4.406 17.422 1 97.75 127 GLN B CA 1
ATOM 2592 C C . GLN B 1 127 ? 9.375 -4.484 15.906 1 97.75 127 GLN B C 1
ATOM 2594 O O . GLN B 1 127 ? 10.43 -4.152 15.359 1 97.75 127 GLN B O 1
ATOM 2599 N N . LYS B 1 128 ? 8.352 -4.973 15.281 1 97.62 128 LYS B N 1
ATOM 2600 C CA . LYS B 1 128 ? 8.383 -4.992 13.82 1 97.62 128 LYS B CA 1
ATOM 2601 C C . LYS B 1 128 ? 8.477 -3.578 13.258 1 97.62 128 LYS B C 1
ATOM 2603 O O . LYS B 1 128 ? 9.242 -3.326 12.328 1 97.62 128 LYS B O 1
ATOM 2608 N N . LEU B 1 129 ? 7.676 -2.666 13.828 1 98.69 129 LEU B N 1
ATOM 2609 C CA . LEU B 1 129 ? 7.719 -1.27 13.406 1 98.69 129 LEU B CA 1
ATOM 2610 C C . LEU B 1 129 ? 9.109 -0.685 13.594 1 98.69 129 LEU B C 1
ATOM 2612 O O . LEU B 1 129 ? 9.609 0.035 12.727 1 98.69 129 LEU B O 1
ATOM 2616 N N . PHE B 1 130 ? 9.773 -1.035 14.703 1 98.81 130 PHE B N 1
ATOM 2617 C CA . PHE B 1 130 ? 11.109 -0.525 14.984 1 98.81 130 PHE B CA 1
ATOM 2618 C C . PHE B 1 130 ? 12.094 -0.959 13.906 1 98.81 130 PHE B C 1
ATOM 2620 O O . PHE B 1 130 ? 12.938 -0.168 13.477 1 98.81 130 PHE B O 1
ATOM 2627 N N . LYS B 1 131 ? 11.961 -2.172 13.438 1 98.38 131 LYS B N 1
ATOM 2628 C CA . LYS B 1 131 ? 12.836 -2.658 12.375 1 98.38 131 LYS B CA 1
ATOM 2629 C C . LYS B 1 131 ? 12.664 -1.836 11.102 1 98.38 131 LYS B C 1
ATOM 2631 O O . LYS B 1 131 ? 13.641 -1.558 10.398 1 98.38 131 LYS B O 1
ATOM 2636 N N . ARG B 1 132 ? 11.453 -1.472 10.844 1 98.75 132 ARG B N 1
ATOM 2637 C CA . ARG B 1 132 ? 11.172 -0.682 9.656 1 98.75 132 ARG B CA 1
ATOM 2638 C C . ARG B 1 132 ? 11.664 0.753 9.82 1 98.75 132 ARG B C 1
ATOM 2640 O O . ARG B 1 132 ? 12.141 1.366 8.859 1 98.75 132 ARG B O 1
ATOM 2647 N N . LEU B 1 133 ? 11.508 1.296 11 1 98.88 133 LEU B N 1
ATOM 2648 C CA . LEU B 1 133 ? 12.039 2.625 11.281 1 98.88 133 LEU B CA 1
ATOM 2649 C C . LEU B 1 133 ? 13.562 2.639 11.172 1 98.88 133 LEU B C 1
ATOM 2651 O O . LEU B 1 133 ? 14.141 3.604 10.672 1 98.88 133 LEU B O 1
ATOM 2655 N N . ASP B 1 134 ? 14.219 1.527 11.594 1 98.75 134 ASP B N 1
ATOM 2656 C CA . ASP B 1 134 ? 15.656 1.381 11.414 1 98.75 134 ASP B CA 1
ATOM 2657 C C . ASP B 1 134 ? 16.047 1.449 9.938 1 98.75 134 ASP B C 1
ATOM 2659 O O . ASP B 1 134 ? 16.984 2.15 9.57 1 98.75 134 ASP B O 1
ATOM 2663 N N . TYR B 1 135 ? 15.32 0.77 9.172 1 98.31 135 TYR B N 1
ATOM 2664 C CA . TYR B 1 135 ? 15.57 0.736 7.734 1 98.31 135 TYR B CA 1
ATOM 2665 C C . TYR B 1 135 ? 15.422 2.125 7.121 1 98.31 135 TYR B C 1
ATOM 2667 O O . TYR B 1 135 ? 16.297 2.58 6.383 1 98.31 135 TYR B O 1
ATOM 2675 N N . LEU B 1 136 ? 14.32 2.854 7.449 1 98.56 136 LEU B N 1
ATOM 2676 C CA . LEU B 1 136 ? 14.062 4.184 6.91 1 98.56 136 LEU B CA 1
ATOM 2677 C C . LEU B 1 136 ? 15.133 5.172 7.363 1 98.56 136 LEU B C 1
ATOM 2679 O O . LEU B 1 136 ? 15.57 6.027 6.59 1 98.56 136 LEU B O 1
ATOM 2683 N N . ASN B 1 137 ? 15.461 5.027 8.648 1 98.62 137 ASN B N 1
ATOM 2684 C CA . ASN B 1 137 ? 16.484 5.914 9.195 1 98.62 137 ASN B CA 1
ATOM 2685 C C . ASN B 1 137 ? 17.797 5.789 8.438 1 98.62 137 ASN B C 1
ATOM 2687 O O . ASN B 1 137 ? 18.406 6.793 8.078 1 98.62 137 ASN B O 1
ATOM 2691 N N . LYS B 1 138 ? 18.203 4.578 8.109 1 97.44 138 LYS B N 1
ATOM 2692 C CA . LYS B 1 138 ? 19.422 4.324 7.344 1 97.44 138 LYS B CA 1
ATOM 2693 C C . LYS B 1 138 ? 19.297 4.855 5.918 1 97.44 138 LYS B C 1
ATOM 2695 O O . LYS B 1 138 ? 20.25 5.426 5.375 1 97.44 138 LYS B O 1
ATOM 2700 N N . SER B 1 139 ? 18.141 4.707 5.344 1 96 139 SER B N 1
ATOM 2701 C CA . SER B 1 139 ? 17.922 5.094 3.955 1 96 139 SER B CA 1
ATOM 2702 C C . SER B 1 139 ? 17.938 6.609 3.795 1 96 139 SER B C 1
ATOM 2704 O O . SER B 1 139 ? 18.156 7.121 2.693 1 96 139 SER B O 1
ATOM 2706 N N . LEU B 1 140 ? 17.688 7.348 4.816 1 97.38 140 LEU B N 1
ATOM 2707 C CA . LEU B 1 140 ? 17.609 8.805 4.766 1 97.38 140 LEU B CA 1
ATOM 2708 C C . LEU B 1 140 ? 18.953 9.438 5.125 1 97.38 140 LEU B C 1
ATOM 2710 O O . LEU B 1 140 ? 19.078 10.656 5.141 1 97.38 140 LEU B O 1
ATOM 2714 N N . ALA B 1 141 ? 19.938 8.523 5.344 1 94.31 141 ALA B N 1
ATOM 2715 C CA . ALA B 1 141 ? 21.266 9.055 5.633 1 94.31 141 ALA B CA 1
ATOM 2716 C C . ALA B 1 141 ? 21.781 9.898 4.477 1 94.31 141 ALA B C 1
ATOM 2718 O O . ALA B 1 141 ? 21.766 9.461 3.322 1 94.31 141 ALA B O 1
ATOM 2719 N N . ASN B 1 142 ? 22.031 11.133 4.637 1 92.81 142 ASN B N 1
ATOM 2720 C CA . ASN B 1 142 ? 22.578 12.094 3.684 1 92.81 142 ASN B CA 1
ATOM 2721 C C . ASN B 1 142 ? 21.531 12.523 2.66 1 92.81 142 ASN B C 1
ATOM 2723 O O . ASN B 1 142 ? 21.875 12.938 1.55 1 92.81 142 ASN B O 1
ATOM 2727 N N . LYS B 1 143 ? 20.344 12.273 2.885 1 95.38 143 LYS B N 1
ATOM 2728 C CA . LYS B 1 143 ? 19.234 12.742 2.061 1 95.38 143 LYS B CA 1
ATOM 2729 C C . LYS B 1 143 ? 18.312 13.648 2.855 1 95.38 143 LYS B C 1
ATOM 2731 O O . LYS B 1 143 ? 18.062 13.414 4.039 1 95.38 143 LYS B O 1
ATOM 2736 N N . HIS B 1 144 ? 17.812 14.617 2.207 1 96.06 144 HIS B N 1
ATOM 2737 C CA . HIS B 1 144 ? 16.859 15.492 2.865 1 96.06 144 HIS B CA 1
ATOM 2738 C C . HIS B 1 144 ? 15.445 14.914 2.789 1 96.06 144 HIS B C 1
ATOM 2740 O O . HIS B 1 144 ? 14.641 15.102 3.707 1 96.06 144 HIS B O 1
ATOM 2746 N N . TYR B 1 145 ? 15.172 14.305 1.653 1 98.38 145 TYR B N 1
ATOM 2747 C CA . TYR B 1 145 ? 13.867 13.695 1.428 1 98.38 145 TYR B CA 1
ATOM 2748 C C . TYR B 1 145 ? 14.008 12.328 0.766 1 98.38 145 TYR B C 1
ATOM 2750 O O . TYR B 1 145 ? 15.117 11.906 0.432 1 98.38 145 TYR B O 1
ATOM 2758 N N . LEU B 1 146 ? 12.961 11.602 0.62 1 98.19 146 LEU B N 1
ATOM 2759 C CA . LEU B 1 146 ? 12.961 10.195 0.234 1 98.19 146 LEU B CA 1
ATOM 2760 C C . LEU B 1 146 ? 13.461 10.023 -1.197 1 98.19 146 LEU B C 1
ATOM 2762 O O . LEU B 1 146 ? 14.18 9.062 -1.5 1 98.19 146 LEU B O 1
ATOM 2766 N N . LEU B 1 147 ? 13.055 10.922 -2.1 1 97.06 147 LEU B N 1
ATOM 2767 C CA . LEU B 1 147 ? 13.445 10.828 -3.502 1 97.06 147 LEU B CA 1
ATOM 2768 C C . LEU B 1 147 ? 14.281 12.031 -3.92 1 97.06 147 LEU B C 1
ATOM 2770 O O . LEU B 1 147 ? 14.188 12.492 -5.062 1 97.06 147 LEU B O 1
ATOM 2774 N N . GLY B 1 148 ? 15.008 12.641 -2.998 1 94.25 148 GLY B N 1
ATOM 2775 C CA . GLY B 1 148 ? 15.82 13.812 -3.289 1 94.25 148 GLY B CA 1
ATOM 2776 C C . GLY B 1 148 ? 15.148 15.117 -2.926 1 94.25 148 GLY B C 1
ATOM 2777 O O . GLY B 1 148 ? 15.586 15.812 -2.008 1 94.25 148 GLY B O 1
ATOM 2778 N N . ASP B 1 149 ? 14.094 15.484 -3.578 1 96.38 149 ASP B N 1
ATOM 2779 C CA . ASP B 1 149 ? 13.289 16.656 -3.256 1 96.38 149 ASP B CA 1
ATOM 2780 C C . ASP B 1 149 ? 12 16.25 -2.535 1 96.38 149 ASP B C 1
ATOM 2782 O O . ASP B 1 149 ? 11.586 15.094 -2.596 1 96.38 149 ASP B O 1
ATOM 2786 N N . PHE B 1 150 ? 11.422 17.25 -1.828 1 98.62 150 PHE B N 1
ATOM 2787 C CA . PHE B 1 150 ? 10.156 17 -1.146 1 98.62 150 PHE B CA 1
ATOM 2788 C C . PHE B 1 150 ? 9.086 16.562 -2.135 1 98.62 150 PHE B C 1
ATOM 2790 O O . PHE B 1 150 ? 8.945 17.156 -3.211 1 98.62 150 PHE B O 1
ATOM 2797 N N . GLY B 1 151 ? 8.383 15.531 -1.786 1 98.81 151 GLY B N 1
ATOM 2798 C CA . GLY B 1 151 ? 7.309 15.055 -2.643 1 98.81 151 GLY B CA 1
ATOM 2799 C C . GLY B 1 151 ? 6.184 14.391 -1.875 1 98.81 151 GLY B C 1
ATOM 2800 O O . GLY B 1 151 ? 6.125 14.477 -0.646 1 98.81 151 GLY B O 1
ATOM 2801 N N . VAL B 1 152 ? 5.309 13.75 -2.59 1 98.94 152 VAL B N 1
ATOM 2802 C CA . VAL B 1 152 ? 4.074 13.211 -2.021 1 98.94 152 VAL B CA 1
ATOM 2803 C C . VAL B 1 152 ? 4.406 12.078 -1.051 1 98.94 152 VAL B C 1
ATOM 2805 O O . VAL B 1 152 ? 3.699 11.875 -0.061 1 98.94 152 VAL B O 1
ATOM 2808 N N . ALA B 1 153 ? 5.477 11.305 -1.287 1 98.94 153 ALA B N 1
ATOM 2809 C CA . ALA B 1 153 ? 5.867 10.242 -0.364 1 98.94 153 ALA B CA 1
ATOM 2810 C C . ALA B 1 153 ? 6.324 10.82 0.973 1 98.94 153 ALA B C 1
ATOM 2812 O O . ALA B 1 153 ? 6.086 10.219 2.027 1 98.94 153 ALA B O 1
ATOM 2813 N N . ASP B 1 154 ? 6.98 11.945 0.919 1 98.94 154 ASP B N 1
ATOM 2814 C CA . ASP B 1 154 ? 7.43 12.594 2.146 1 98.94 154 ASP B CA 1
ATOM 2815 C C . ASP B 1 154 ? 6.242 13.078 2.979 1 98.94 154 ASP B C 1
ATOM 2817 O O . ASP B 1 154 ? 6.234 12.922 4.203 1 98.94 154 ASP B O 1
ATOM 2821 N N . ALA B 1 155 ? 5.285 13.68 2.295 1 98.94 155 ALA B N 1
ATOM 2822 C CA . ALA B 1 155 ? 4.078 14.117 2.99 1 98.94 155 ALA B CA 1
ATOM 2823 C C . ALA B 1 155 ? 3.387 12.945 3.684 1 98.94 155 ALA B C 1
ATOM 2825 O O . ALA B 1 155 ? 2.928 13.07 4.82 1 98.94 155 ALA B O 1
ATOM 2826 N N . TYR B 1 156 ? 3.352 11.859 3.02 1 98.94 156 TYR B N 1
ATOM 2827 C CA . TYR B 1 156 ? 2.697 10.664 3.549 1 98.94 156 TYR B CA 1
ATOM 2828 C C . TYR B 1 156 ? 3.473 10.094 4.73 1 98.94 156 TYR B C 1
ATOM 2830 O O . TYR B 1 156 ? 2.896 9.82 5.785 1 98.94 156 TYR B O 1
ATOM 2838 N N . LEU B 1 157 ? 4.781 9.945 4.562 1 98.94 157 LEU B N 1
ATOM 2839 C CA . LEU B 1 157 ? 5.613 9.414 5.641 1 98.94 157 LEU B CA 1
ATOM 2840 C C . LEU B 1 157 ? 5.535 10.305 6.875 1 98.94 157 LEU B C 1
ATOM 2842 O O . LEU B 1 157 ? 5.359 9.812 7.992 1 98.94 157 LEU B O 1
ATOM 2846 N N . PHE B 1 158 ? 5.633 11.609 6.676 1 98.94 158 PHE B N 1
ATOM 2847 C CA . PHE B 1 158 ? 5.512 12.57 7.766 1 98.94 158 PHE B CA 1
ATOM 2848 C C . PHE B 1 158 ? 4.215 12.359 8.539 1 98.94 158 PHE B C 1
ATOM 2850 O O . PHE B 1 158 ? 4.223 12.297 9.773 1 98.94 158 PHE B O 1
ATOM 2857 N N . THR B 1 159 ? 3.148 12.227 7.809 1 98.94 159 THR B N 1
ATOM 2858 C CA . THR B 1 159 ? 1.812 12.102 8.383 1 98.94 159 THR B CA 1
ATOM 2859 C C . THR B 1 159 ? 1.728 10.883 9.297 1 98.94 159 THR B C 1
ATOM 2861 O O . THR B 1 159 ? 1.259 10.977 10.43 1 98.94 159 THR B O 1
ATOM 2864 N N . VAL B 1 160 ? 2.244 9.758 8.859 1 98.81 160 VAL B N 1
ATOM 2865 C CA . VAL B 1 160 ? 2.096 8.531 9.641 1 98.81 160 VAL B CA 1
ATOM 2866 C C . VAL B 1 160 ? 3.098 8.531 10.797 1 98.81 160 VAL B C 1
ATOM 2868 O O . VAL B 1 160 ? 2.811 8.008 11.875 1 98.81 160 VAL B O 1
ATOM 2871 N N . LEU B 1 161 ? 4.297 9.141 10.617 1 98.88 161 LEU B N 1
ATOM 2872 C CA . LEU B 1 161 ? 5.277 9.203 11.695 1 98.88 161 LEU B CA 1
ATOM 2873 C C . LEU B 1 161 ? 4.801 10.133 12.805 1 98.88 161 LEU B C 1
ATOM 2875 O O . LEU B 1 161 ? 5.234 10 13.953 1 98.88 161 LEU B O 1
ATOM 2879 N N . LYS B 1 162 ? 3.896 11.008 12.5 1 98.56 162 LYS B N 1
ATOM 2880 C CA . LYS B 1 162 ? 3.334 11.906 13.5 1 98.56 162 LYS B CA 1
ATOM 2881 C C . LYS B 1 162 ? 2.533 11.133 14.547 1 98.56 162 LYS B C 1
ATOM 2883 O O . LYS B 1 162 ? 2.223 11.656 15.617 1 98.56 162 LYS B O 1
ATOM 2888 N N . TRP B 1 163 ? 2.205 9.914 14.297 1 98.69 163 TRP B N 1
ATOM 2889 C CA . TRP B 1 163 ? 1.387 9.109 15.203 1 98.69 163 TRP B CA 1
ATOM 2890 C C . TRP B 1 163 ? 2.238 8.5 16.312 1 98.69 163 TRP B C 1
ATOM 2892 O O . TRP B 1 163 ? 1.707 8.008 17.312 1 98.69 163 TRP B O 1
ATOM 2902 N N . LEU B 1 164 ? 3.568 8.438 16.172 1 98.69 164 LEU B N 1
ATOM 2903 C CA . LEU B 1 164 ? 4.457 7.691 17.062 1 98.69 164 LEU B CA 1
ATOM 2904 C C . LEU B 1 164 ? 4.27 8.125 18.516 1 98.69 164 LEU B C 1
ATOM 2906 O O . LEU B 1 164 ? 4.266 7.289 19.422 1 98.69 164 LEU B O 1
ATOM 2910 N N . PRO B 1 165 ? 4.031 9.422 18.812 1 98.19 165 PRO B N 1
ATOM 2911 C CA . PRO B 1 165 ? 3.82 9.836 20.203 1 98.19 165 PRO B CA 1
ATOM 2912 C C . PRO B 1 165 ? 2.578 9.195 20.812 1 98.19 165 PRO B C 1
ATOM 2914 O O . PRO B 1 165 ? 2.541 8.953 22.031 1 98.19 165 PRO B O 1
ATOM 2917 N N . PHE B 1 166 ? 1.541 8.852 20.047 1 97.38 166 PHE B N 1
ATOM 2918 C CA . PHE B 1 166 ? 0.359 8.172 20.578 1 97.38 166 PHE B CA 1
ATOM 2919 C C . PHE B 1 166 ? 0.727 6.812 21.156 1 97.38 166 PHE B C 1
ATOM 2921 O O . PHE B 1 166 ? -0.004 6.27 21.984 1 97.38 166 PHE B O 1
ATOM 2928 N N . PHE B 1 167 ? 1.843 6.27 20.719 1 97.62 167 PHE B N 1
ATOM 2929 C CA . PHE B 1 167 ? 2.264 4.934 21.125 1 97.62 167 PHE B CA 1
ATOM 2930 C C . PHE B 1 167 ? 3.445 5.012 22.078 1 97.62 167 PHE B C 1
ATOM 2932 O O . PHE B 1 167 ? 4.141 4.016 22.312 1 97.62 167 PHE B O 1
ATOM 2939 N N . ASP B 1 168 ? 3.783 6.219 22.5 1 96.94 168 ASP B N 1
ATOM 2940 C CA . ASP B 1 168 ? 4.922 6.465 23.391 1 96.94 168 ASP B CA 1
ATOM 2941 C C . ASP B 1 168 ? 6.23 6.047 22.719 1 96.94 168 ASP B C 1
ATOM 2943 O O . ASP B 1 168 ? 7.102 5.465 23.359 1 96.94 168 ASP B O 1
ATOM 2947 N N . ILE B 1 169 ? 6.293 6.18 21.453 1 98.5 169 ILE B N 1
ATOM 2948 C CA . ILE B 1 169 ? 7.52 5.953 20.688 1 98.5 169 ILE B CA 1
ATOM 2949 C C . ILE B 1 169 ? 8.18 7.293 20.375 1 98.5 169 ILE B C 1
ATOM 2951 O O . ILE B 1 169 ? 7.555 8.164 19.766 1 98.5 169 ILE B O 1
ATOM 2955 N N . ASP B 1 170 ? 9.383 7.469 20.766 1 98.56 170 ASP B N 1
ATOM 2956 C CA . ASP B 1 170 ? 10.117 8.719 20.562 1 98.56 170 ASP B CA 1
ATOM 2957 C C . ASP B 1 170 ? 10.914 8.695 19.266 1 98.56 170 ASP B C 1
ATOM 2959 O O . ASP B 1 170 ? 11.922 7.988 19.156 1 98.56 170 ASP B O 1
ATOM 2963 N N . ILE B 1 171 ? 10.523 9.508 18.297 1 98.62 171 ILE B N 1
ATOM 2964 C CA . ILE B 1 171 ? 11.141 9.539 16.984 1 98.62 171 ILE B CA 1
ATOM 2965 C C . ILE B 1 171 ? 12.609 9.922 17.109 1 98.62 171 ILE B C 1
ATOM 2967 O O . ILE B 1 171 ? 13.406 9.656 16.203 1 98.62 171 ILE B O 1
ATOM 2971 N N . ARG B 1 172 ? 13.086 10.539 18.219 1 98.38 172 ARG B N 1
ATOM 2972 C CA . ARG B 1 172 ? 14.461 10.977 18.422 1 98.38 172 ARG B CA 1
ATOM 2973 C C . ARG B 1 172 ? 15.406 9.789 18.547 1 98.38 172 ARG B C 1
ATOM 2975 O O . ARG B 1 172 ? 16.625 9.938 18.438 1 98.38 172 ARG B O 1
ATOM 2982 N N . ASN B 1 173 ? 14.836 8.578 18.734 1 98.38 173 ASN B N 1
ATOM 2983 C CA . ASN B 1 173 ? 15.648 7.363 18.719 1 98.38 173 ASN B CA 1
ATOM 2984 C C . ASN B 1 173 ? 16.172 7.074 17.312 1 98.38 173 ASN B C 1
ATOM 2986 O O . ASN B 1 173 ? 17.078 6.246 17.156 1 98.38 173 ASN B O 1
ATOM 2990 N N . TRP B 1 174 ? 15.648 7.75 16.297 1 98.75 174 TRP B N 1
ATOM 2991 C CA . TRP B 1 174 ? 16.078 7.695 14.898 1 98.75 174 TRP B CA 1
ATOM 2992 C C . TRP B 1 174 ? 16.453 9.086 14.391 1 98.75 174 TRP B C 1
ATOM 2994 O O . TRP B 1 174 ? 15.586 9.82 13.898 1 98.75 174 TRP B O 1
ATOM 3004 N N . MET B 1 175 ? 17.656 9.414 14.414 1 98.19 175 MET B N 1
ATOM 3005 C CA . MET B 1 175 ? 18.141 10.789 14.258 1 98.19 175 MET B CA 1
ATOM 3006 C C . MET B 1 175 ? 17.797 11.336 12.875 1 98.19 175 MET B C 1
ATOM 3008 O O . MET B 1 175 ? 17.359 12.484 12.75 1 98.19 175 MET B O 1
ATOM 3012 N N . GLU B 1 176 ? 18.016 10.508 11.859 1 98.5 176 GLU B N 1
ATOM 3013 C CA . GLU B 1 176 ? 17.719 10.977 10.508 1 98.5 176 GLU B CA 1
ATOM 3014 C C . GLU B 1 176 ? 16.219 11.203 10.32 1 98.5 176 GLU B C 1
ATOM 3016 O O . GLU B 1 176 ? 15.82 12.156 9.656 1 98.5 176 GLU B O 1
ATOM 3021 N N . LEU B 1 177 ? 15.398 10.336 10.891 1 98.81 177 LEU B N 1
ATOM 3022 C CA . LEU B 1 177 ? 13.945 10.492 10.797 1 98.81 177 LEU B CA 1
ATOM 3023 C C . LEU B 1 177 ? 13.484 11.719 11.57 1 98.81 177 LEU B C 1
ATOM 3025 O O . LEU B 1 177 ? 12.57 12.422 11.133 1 98.81 177 LEU B O 1
ATOM 3029 N N . ALA B 1 178 ? 14.094 11.914 12.75 1 98.69 178 ALA B N 1
ATOM 3030 C CA . ALA B 1 178 ? 13.766 13.102 13.531 1 98.69 178 ALA B CA 1
ATOM 3031 C C . ALA B 1 178 ? 14.062 14.375 12.742 1 98.69 178 ALA B C 1
ATOM 3033 O O . ALA B 1 178 ? 13.242 15.297 12.711 1 98.69 178 ALA B O 1
ATOM 3034 N N . SER B 1 179 ? 15.203 14.414 12.109 1 98.5 179 SER B N 1
ATOM 3035 C CA . SER B 1 179 ? 15.578 15.547 11.273 1 98.5 179 SER B CA 1
ATOM 3036 C C . SER B 1 179 ? 14.617 15.719 10.102 1 98.5 179 SER B C 1
ATOM 3038 O O . SER B 1 179 ? 14.227 16.844 9.773 1 98.5 179 SER B O 1
ATOM 3040 N N . PHE B 1 180 ? 14.312 14.633 9.453 1 98.75 180 PHE B N 1
ATOM 3041 C CA . PHE B 1 180 ? 13.344 14.609 8.367 1 98.75 180 PHE B CA 1
ATOM 3042 C C . PHE B 1 180 ? 12.016 15.211 8.812 1 98.75 180 PHE B C 1
ATOM 3044 O O . PHE B 1 180 ? 11.453 16.062 8.125 1 98.75 180 PHE B O 1
ATOM 3051 N N . MET B 1 181 ? 11.508 14.805 10.016 1 98.81 181 MET B N 1
ATOM 3052 C CA . MET B 1 181 ? 10.242 15.289 10.547 1 98.81 181 MET B CA 1
ATOM 3053 C C . MET B 1 181 ? 10.281 16.797 10.773 1 98.81 181 MET B C 1
ATOM 3055 O O . MET B 1 181 ? 9.336 17.516 10.43 1 98.81 181 MET B O 1
ATOM 3059 N N . ASN B 1 182 ? 11.328 17.25 11.328 1 98.62 182 ASN B N 1
ATOM 3060 C CA . ASN B 1 182 ? 11.492 18.688 11.57 1 98.62 182 ASN B CA 1
ATOM 3061 C C . ASN B 1 182 ? 11.469 19.484 10.273 1 98.62 182 ASN B C 1
ATOM 3063 O O . ASN B 1 182 ? 10.836 20.531 10.195 1 98.62 182 ASN B O 1
ATOM 3067 N N . ARG B 1 183 ? 12.156 18.984 9.258 1 98.44 183 ARG B N 1
ATOM 3068 C CA . ARG B 1 183 ? 12.219 19.641 7.957 1 98.44 183 ARG B CA 1
ATOM 3069 C C . ARG B 1 183 ? 10.836 19.734 7.316 1 98.44 183 ARG B C 1
ATOM 3071 O O . ARG B 1 183 ? 10.453 20.781 6.789 1 98.44 183 ARG B O 1
ATOM 3078 N N . VAL B 1 184 ? 10.109 18.641 7.336 1 98.81 184 VAL B N 1
ATOM 3079 C CA . VAL B 1 184 ? 8.797 18.594 6.703 1 98.81 184 VAL B CA 1
ATOM 3080 C C . VAL B 1 184 ? 7.828 19.484 7.48 1 98.81 184 VAL B C 1
ATOM 3082 O O . VAL B 1 184 ? 7.051 20.234 6.883 1 98.81 184 VAL B O 1
ATOM 3085 N N . GLU B 1 185 ? 7.895 19.422 8.797 1 98.69 185 GLU B N 1
ATOM 3086 C CA . GLU B 1 185 ? 6.992 20.203 9.641 1 98.69 185 GLU B CA 1
ATOM 3087 C C . GLU B 1 185 ? 7.191 21.703 9.43 1 98.69 185 GLU B C 1
ATOM 3089 O O . GLU B 1 185 ? 6.25 22.484 9.578 1 98.69 185 GLU B O 1
ATOM 3094 N N . ALA B 1 186 ? 8.367 22.109 9.094 1 98.62 186 ALA B N 1
ATOM 3095 C CA . ALA B 1 186 ? 8.719 23.516 8.953 1 98.62 186 ALA B CA 1
ATOM 3096 C C . ALA B 1 186 ? 8.148 24.094 7.66 1 98.62 186 ALA B C 1
ATOM 3098 O O . ALA B 1 186 ? 8.117 25.328 7.48 1 98.62 186 ALA B O 1
ATOM 3099 N N . ARG B 1 187 ? 7.738 23.297 6.73 1 98.69 187 ARG B N 1
ATOM 3100 C CA . ARG B 1 187 ? 7.188 23.781 5.473 1 98.69 187 ARG B CA 1
ATOM 3101 C C . ARG B 1 187 ? 5.875 24.531 5.699 1 98.69 187 ARG B C 1
ATOM 3103 O O . ARG B 1 187 ? 4.996 24.047 6.418 1 98.69 187 ARG B O 1
ATOM 3110 N N . PRO B 1 188 ? 5.645 25.641 5.047 1 98.75 188 PRO B N 1
ATOM 3111 C CA . PRO B 1 188 ? 4.441 26.453 5.25 1 98.75 188 PRO B CA 1
ATOM 3112 C C . PRO B 1 188 ? 3.158 25.688 4.934 1 98.75 188 PRO B C 1
ATOM 3114 O O . PRO B 1 188 ? 2.164 25.828 5.652 1 98.75 188 PRO B O 1
ATOM 3117 N N . SER B 1 189 ? 3.156 24.906 3.904 1 98.69 189 SER B N 1
ATOM 3118 C CA . SER B 1 189 ? 1.973 24.156 3.516 1 98.69 189 SER B CA 1
ATOM 3119 C C . SER B 1 189 ? 1.603 23.125 4.574 1 98.69 189 SER B C 1
ATOM 3121 O O . SER B 1 189 ? 0.42 22.875 4.82 1 98.69 189 SER B O 1
ATOM 3123 N N . VAL B 1 190 ? 2.582 22.531 5.211 1 98.88 190 VAL B N 1
ATOM 3124 C CA . VAL B 1 190 ? 2.361 21.531 6.254 1 98.88 190 VAL B CA 1
ATOM 3125 C C . VAL B 1 190 ? 1.769 22.203 7.492 1 98.88 190 VAL B C 1
ATOM 3127 O O . VAL B 1 190 ? 0.767 21.734 8.039 1 98.88 190 VAL B O 1
ATOM 3130 N N . GLN B 1 191 ? 2.326 23.281 7.863 1 98.88 191 GLN B N 1
ATOM 3131 C CA . GLN B 1 191 ? 1.817 24.031 9 1 98.88 191 GLN B CA 1
ATOM 3132 C C . GLN B 1 191 ? 0.387 24.516 8.758 1 98.88 191 GLN B C 1
ATOM 3134 O O . GLN B 1 191 ? -0.461 24.438 9.648 1 98.88 191 GLN B O 1
ATOM 3139 N N . ALA B 1 192 ? 0.192 24.984 7.566 1 98.81 1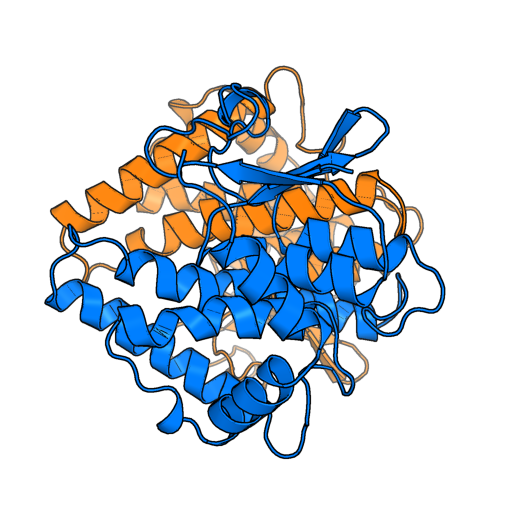92 ALA B N 1
ATOM 3140 C CA . ALA B 1 192 ? -1.142 25.469 7.215 1 98.81 192 ALA B CA 1
ATOM 3141 C C . ALA B 1 192 ? -2.164 24.328 7.258 1 98.81 192 ALA B C 1
ATOM 3143 O O . ALA B 1 192 ? -3.295 24.531 7.711 1 98.81 192 ALA B O 1
ATOM 3144 N N . ALA B 1 193 ? -1.811 23.156 6.746 1 98.88 193 ALA B N 1
ATOM 3145 C CA . ALA B 1 193 ? -2.709 22 6.758 1 98.88 193 ALA B CA 1
ATOM 3146 C C . ALA B 1 193 ? -3.072 21.609 8.188 1 98.88 193 ALA B C 1
ATOM 3148 O O . ALA B 1 193 ? -4.246 21.406 8.5 1 98.88 193 ALA B O 1
ATOM 3149 N N . ILE B 1 194 ? -2.041 21.484 9.023 1 98.69 194 ILE B N 1
ATOM 3150 C CA . ILE B 1 194 ? -2.242 21.094 10.414 1 98.69 194 ILE B CA 1
ATOM 3151 C C . ILE B 1 194 ? -3.139 22.109 11.109 1 98.69 194 ILE B C 1
ATOM 3153 O O . ILE B 1 194 ? -4.109 21.75 11.773 1 98.69 194 ILE B O 1
ATOM 3157 N N . ALA B 1 195 ? -2.863 23.391 10.906 1 98.56 195 ALA B N 1
ATOM 3158 C CA . ALA B 1 195 ? -3.639 24.453 11.531 1 98.56 195 ALA B CA 1
ATOM 3159 C C . ALA B 1 195 ? -5.094 24.422 11.07 1 98.56 195 ALA B C 1
ATOM 3161 O O . ALA B 1 195 ? -6.012 24.609 11.875 1 98.56 195 ALA B O 1
ATOM 3162 N N . ALA B 1 196 ? -5.277 24.219 9.812 1 98.56 196 ALA B N 1
ATOM 3163 C CA . ALA B 1 196 ? -6.625 24.172 9.258 1 98.56 196 ALA B CA 1
ATOM 3164 C C . ALA B 1 196 ? -7.438 23.031 9.867 1 98.56 196 ALA B C 1
ATOM 3166 O O . ALA B 1 196 ? -8.625 23.188 10.156 1 98.56 196 ALA B O 1
ATOM 3167 N N . GLU B 1 197 ? -6.816 21.844 9.969 1 98.31 197 GLU B N 1
ATOM 3168 C CA . GLU B 1 197 ? -7.52 20.703 10.539 1 98.31 197 GLU B CA 1
ATOM 3169 C C . GLU B 1 197 ? -7.855 20.938 12.008 1 98.31 197 GLU B C 1
ATOM 3171 O O . GLU B 1 197 ? -8.945 20.578 12.469 1 98.31 197 GLU B O 1
ATOM 3176 N N . GLU B 1 198 ? -6.941 21.547 12.727 1 96.62 198 GLU B N 1
ATOM 3177 C CA . GLU B 1 198 ? -7.148 21.844 14.141 1 96.62 198 GLU B CA 1
ATOM 3178 C C . GLU B 1 198 ? -8.266 22.859 14.336 1 96.62 198 GLU B C 1
ATOM 3180 O O . GLU B 1 198 ? -8.922 22.875 15.383 1 96.62 198 GLU B O 1
ATOM 3185 N N . ALA B 1 199 ? -8.516 23.672 13.336 1 97 199 ALA B N 1
ATOM 3186 C CA . ALA B 1 199 ? -9.484 24.75 13.43 1 97 199 ALA B CA 1
ATOM 3187 C C . ALA B 1 199 ? -10.898 24.25 13.141 1 97 199 ALA B C 1
ATOM 3189 O O . ALA B 1 199 ? -11.875 24.953 13.406 1 97 199 ALA B O 1
ATOM 3190 N N . THR B 1 200 ? -10.977 23.078 12.523 1 95.94 200 THR B N 1
ATOM 3191 C CA . THR B 1 200 ? -12.297 22.547 12.203 1 95.94 200 THR B CA 1
ATOM 3192 C C . THR B 1 200 ? -13.016 22.094 13.477 1 95.94 200 THR B C 1
ATOM 3194 O O . THR B 1 200 ? -12.375 21.719 14.461 1 95.94 200 THR B O 1
ATOM 3197 N N . LEU B 1 201 ? -14.281 22.094 13.453 1 93.62 201 LEU B N 1
ATOM 3198 C CA . LEU B 1 201 ? -15.094 21.703 14.602 1 93.62 201 LEU B CA 1
ATOM 3199 C C . LEU B 1 201 ? -15.43 20.219 14.531 1 93.62 201 LEU B C 1
ATOM 3201 O O . LEU B 1 201 ? -15.625 19.656 13.445 1 93.62 201 LEU B O 1
ATOM 3205 N N . PRO B 1 202 ? -15.555 19.625 15.734 1 92.31 202 PRO B N 1
ATOM 3206 C CA . PRO B 1 202 ? -15.938 18.219 15.75 1 92.31 202 PRO B CA 1
ATOM 3207 C C . PRO B 1 202 ? -17.328 17.984 15.164 1 92.31 202 PRO B C 1
ATOM 3209 O O . PRO B 1 202 ? -18.172 18.891 15.164 1 92.31 202 PRO B O 1
ATOM 3212 N N . VAL B 1 203 ? -17.391 16.781 14.633 1 92.06 203 VAL B N 1
ATOM 3213 C CA . VAL B 1 203 ? -18.656 16.359 14.062 1 92.06 203 VAL B CA 1
ATOM 3214 C C . VAL B 1 203 ? -19.281 15.281 14.953 1 92.06 203 VAL B C 1
ATOM 3216 O O . VAL B 1 203 ? -18.578 14.414 15.484 1 92.06 203 VAL B O 1
#